Protein AF-A0AAD9NKX5-F1 (afdb_monomer_lite)

Sequence (540 aa):
MFSLADKNLFEILWKKKQVIDTLTARMMVTMGNTSSWDATMIRKAKHILGLMTAKHLKLLKKDAIRGALADLNNVEFKRLDVKAAMSSKVIEALGGRENATAWTSDDIINSDQFIRHSPWVIARLGESSFKSALKTLCQKTMKRKQTVLYAKRLKKSKEFRDPSKVDVAKLREIGCLLGSMGENYIKHISDDVLGQSIEVIKKSDLSRAEFKKRRGWGKVARQLGTLMRVLKPSELSALTFDDLALGCLQKTQLDMQVTDIQVRRHRDSAIHLSQHSQANILFDKVQRRLGVTLAHRPECFLRWNCFVRRAVSASSIDSLPAERDALIQAAGALADKDQNYMDTCVMEASVAKQLALKLYEKYENVHQRDILPVSVGGIENKVIDTVANYLAYLNPKTWETLLPTQASRIIPIVGLGVRGVSSRTYSKLKDFALKNVYDELSDKVVDRRKTPTLEADDLDDLGVLRCYLTPADLARLTAAAIESHLADMHTCPLSVRQGRALYKAYANHFPYVYRDLLVNLENSFFREMLFVCVKQYRCD

Radius of gyration: 30.84 Å; chains: 1; bounding box: 83×46×78 Å

pLDDT: mean 71.77, std 20.82, range [30.47, 98.31]

Structure (mmCIF, N/CA/C/O backbone):
data_AF-A0AAD9NKX5-F1
#
_entry.id   AF-A0AAD9NKX5-F1
#
loop_
_atom_site.group_PDB
_atom_site.id
_atom_site.type_symbol
_atom_site.label_atom_id
_atom_site.label_alt_id
_atom_site.label_comp_id
_atom_site.label_asym_id
_atom_site.label_entity_id
_atom_site.label_seq_id
_atom_site.pdbx_PDB_ins_code
_atom_site.Cartn_x
_atom_site.Cartn_y
_atom_site.Cartn_z
_atom_site.occupancy
_atom_site.B_iso_or_equiv
_atom_site.auth_seq_id
_atom_site.auth_comp_id
_atom_site.auth_asym_id
_atom_site.auth_atom_id
_atom_site.pdbx_PDB_model_num
ATOM 1 N N . MET A 1 1 ? 25.354 3.485 -24.492 1.00 41.62 1 MET A N 1
ATOM 2 C CA . MET A 1 1 ? 25.313 2.050 -24.103 1.00 41.62 1 MET A CA 1
ATOM 3 C C . MET A 1 1 ? 24.727 1.860 -22.706 1.00 41.62 1 MET A C 1
ATOM 5 O O . MET A 1 1 ? 25.381 2.182 -21.725 1.00 41.62 1 MET A O 1
ATOM 9 N N . PHE A 1 2 ? 23.506 1.328 -22.611 1.00 33.56 2 PHE A N 1
ATOM 10 C CA . PHE A 1 2 ? 22.964 0.784 -21.358 1.00 33.56 2 PHE A CA 1
ATOM 11 C C . PHE A 1 2 ? 23.915 -0.271 -20.776 1.00 33.56 2 PHE A C 1
ATOM 13 O O . PHE A 1 2 ? 24.453 -1.076 -21.547 1.00 33.56 2 PHE A O 1
ATOM 20 N N . SER A 1 3 ? 24.102 -0.275 -19.450 1.00 38.41 3 SER A N 1
ATOM 21 C CA . SER A 1 3 ? 24.885 -1.306 -18.763 1.00 38.41 3 SER A CA 1
ATOM 22 C C . SER A 1 3 ? 24.330 -2.694 -19.108 1.00 38.41 3 SER A C 1
ATOM 24 O O . SER A 1 3 ? 23.137 -2.841 -19.397 1.00 38.41 3 SER A O 1
ATOM 26 N N . LEU A 1 4 ? 25.171 -3.733 -19.086 1.00 39.06 4 LEU A N 1
ATOM 27 C CA . LEU A 1 4 ? 24.716 -5.109 -19.332 1.00 39.06 4 LEU A CA 1
ATOM 28 C C . LEU A 1 4 ? 23.549 -5.489 -18.394 1.00 39.06 4 LEU A C 1
ATOM 30 O O . LEU A 1 4 ? 22.651 -6.225 -18.789 1.00 39.06 4 LEU A O 1
ATOM 34 N N . ALA A 1 5 ? 23.519 -4.923 -17.181 1.00 41.38 5 ALA A N 1
ATOM 35 C CA . ALA A 1 5 ? 22.448 -5.103 -16.206 1.00 41.38 5 ALA A CA 1
ATOM 36 C C . ALA A 1 5 ? 21.128 -4.424 -16.621 1.00 41.38 5 ALA A C 1
ATOM 38 O O . ALA A 1 5 ? 20.066 -5.027 -16.466 1.00 41.38 5 ALA A O 1
ATOM 39 N N . ASP A 1 6 ? 21.174 -3.225 -17.208 1.00 40.06 6 ASP A N 1
ATOM 40 C CA . ASP A 1 6 ? 19.982 -2.513 -17.694 1.00 40.06 6 ASP A CA 1
ATOM 41 C C . ASP A 1 6 ? 19.442 -3.109 -18.995 1.00 40.06 6 ASP A C 1
ATOM 43 O O . ASP A 1 6 ? 18.225 -3.220 -19.164 1.00 40.06 6 ASP A O 1
ATOM 47 N N . LYS A 1 7 ? 20.331 -3.568 -19.889 1.00 45.06 7 LYS A N 1
ATOM 48 C CA . LYS A 1 7 ? 19.937 -4.364 -21.061 1.00 45.06 7 LYS A CA 1
ATOM 49 C C . LYS A 1 7 ? 19.269 -5.661 -20.621 1.00 45.06 7 LYS A C 1
ATOM 51 O O . LYS A 1 7 ? 18.175 -5.948 -21.092 1.00 45.06 7 LYS A O 1
ATOM 56 N N . ASN A 1 8 ? 19.845 -6.366 -19.647 1.00 50.78 8 ASN A N 1
ATOM 57 C CA . ASN A 1 8 ? 19.250 -7.580 -19.093 1.00 50.78 8 ASN A CA 1
ATOM 58 C C . ASN A 1 8 ? 17.903 -7.304 -18.413 1.00 50.78 8 ASN A C 1
ATOM 60 O O . ASN A 1 8 ? 16.961 -8.061 -18.620 1.00 50.78 8 ASN A O 1
ATOM 64 N N . LEU A 1 9 ? 17.748 -6.219 -17.647 1.00 47.12 9 LEU A N 1
ATOM 65 C CA . LEU A 1 9 ? 16.473 -5.890 -17.001 1.00 47.12 9 LEU A CA 1
ATOM 66 C C . LEU A 1 9 ? 15.393 -5.520 -18.027 1.00 47.12 9 LEU A C 1
ATOM 68 O O . LEU A 1 9 ? 14.262 -6.001 -17.928 1.00 47.12 9 LEU A O 1
ATOM 72 N N . PHE A 1 10 ? 15.734 -4.701 -19.025 1.00 47.44 10 PHE A N 1
ATOM 73 C CA . PHE A 1 10 ? 14.821 -4.330 -20.103 1.00 47.44 10 PHE A CA 1
ATOM 74 C C . PHE A 1 10 ? 14.440 -5.546 -20.950 1.00 47.44 10 PHE A C 1
ATOM 76 O O . PHE A 1 10 ? 13.263 -5.753 -21.231 1.00 47.44 10 PHE A O 1
ATOM 83 N N . GLU A 1 11 ? 15.402 -6.407 -21.278 1.00 50.91 11 GLU A N 1
ATOM 84 C CA . GLU A 1 11 ? 15.179 -7.649 -22.012 1.00 50.91 11 GLU A CA 1
ATOM 85 C C . GLU A 1 11 ? 14.343 -8.649 -21.195 1.00 50.91 11 GLU A C 1
ATOM 87 O O . GLU A 1 11 ? 13.428 -9.265 -21.734 1.00 50.91 11 GLU A O 1
ATOM 92 N N . ILE A 1 12 ? 14.551 -8.753 -19.878 1.00 59.78 12 ILE A N 1
ATOM 93 C CA . ILE A 1 12 ? 13.725 -9.568 -18.970 1.00 59.78 12 ILE A CA 1
ATOM 94 C C . ILE A 1 12 ? 12.293 -9.024 -18.887 1.00 59.78 12 ILE A C 1
ATOM 96 O O . ILE A 1 12 ? 11.337 -9.801 -18.921 1.00 59.78 12 ILE A O 1
ATOM 100 N N . LEU A 1 13 ? 12.106 -7.706 -18.767 1.00 56.34 13 LEU A N 1
ATOM 101 C CA . LEU A 1 13 ? 10.778 -7.081 -18.717 1.00 56.34 13 LEU A CA 1
ATOM 102 C C . LEU A 1 13 ? 10.047 -7.196 -20.061 1.00 56.34 13 LEU A C 1
ATOM 104 O O . LEU A 1 13 ? 8.849 -7.491 -20.086 1.00 56.34 13 LEU A O 1
ATOM 108 N N . TRP A 1 14 ? 10.772 -7.034 -21.167 1.00 62.94 14 TRP A N 1
ATOM 109 C CA . TRP A 1 14 ? 10.265 -7.218 -22.522 1.00 62.94 14 TRP A CA 1
ATOM 110 C C . TRP A 1 14 ? 9.851 -8.672 -22.772 1.00 62.94 14 TRP A C 1
ATOM 112 O O . TRP A 1 14 ? 8.708 -8.925 -23.160 1.00 62.94 14 TRP A O 1
ATOM 122 N N . LYS A 1 15 ? 10.716 -9.637 -22.428 1.00 75.00 15 LYS A N 1
ATOM 123 C CA . LYS A 1 15 ? 10.415 -11.076 -22.483 1.00 75.00 15 LYS A CA 1
ATOM 124 C C . LYS A 1 15 ? 9.212 -11.429 -21.606 1.00 75.00 15 LYS A C 1
ATOM 126 O O . LYS A 1 15 ? 8.332 -12.153 -22.056 1.00 75.00 15 LYS A O 1
ATOM 131 N N . LYS A 1 16 ? 9.091 -10.871 -20.393 1.00 74.94 16 LYS A N 1
ATOM 132 C CA . LYS A 1 16 ? 7.916 -11.087 -19.522 1.00 74.94 16 LYS A CA 1
ATOM 133 C C . LYS A 1 16 ? 6.616 -10.608 -20.164 1.00 74.94 16 LYS A C 1
ATOM 135 O O . LYS A 1 16 ? 5.620 -11.325 -20.097 1.00 74.94 16 LYS A O 1
ATOM 140 N N . LYS A 1 17 ? 6.609 -9.426 -20.788 1.00 76.44 17 LYS A N 1
ATOM 141 C CA . LYS A 1 17 ? 5.426 -8.916 -21.494 1.00 76.44 17 LYS A CA 1
ATOM 142 C C . LYS A 1 17 ? 5.061 -9.816 -22.677 1.00 76.44 17 LYS A C 1
ATOM 144 O O . LYS A 1 17 ? 3.913 -10.230 -22.768 1.00 76.44 17 LYS A O 1
ATOM 149 N N . GLN A 1 18 ? 6.034 -10.186 -23.513 1.00 77.69 18 GLN A N 1
ATOM 150 C CA . GLN A 1 18 ? 5.811 -11.094 -24.643 1.00 77.69 18 GLN A CA 1
ATOM 151 C C . GLN A 1 18 ? 5.296 -12.468 -24.198 1.00 77.69 18 GLN A C 1
ATOM 153 O O . GLN A 1 18 ? 4.392 -13.014 -24.827 1.00 77.69 18 GLN A O 1
ATOM 158 N N . VAL A 1 19 ? 5.817 -13.015 -23.095 1.00 75.69 19 VAL A N 1
ATOM 159 C CA . VAL A 1 19 ? 5.332 -14.274 -22.511 1.00 75.69 19 VAL A CA 1
ATOM 160 C C . VAL A 1 19 ? 3.887 -14.130 -22.036 1.00 75.69 19 VAL A C 1
ATOM 162 O O . VAL A 1 19 ? 3.068 -14.988 -22.350 1.00 75.69 19 VAL A O 1
ATOM 165 N N . ILE A 1 20 ? 3.536 -13.043 -21.340 1.00 77.06 20 ILE A N 1
ATOM 166 C CA . ILE A 1 20 ? 2.152 -12.790 -20.902 1.00 77.06 20 ILE A CA 1
ATOM 167 C C . ILE A 1 20 ? 1.216 -12.635 -22.105 1.00 77.06 20 ILE A C 1
ATOM 169 O O . ILE A 1 20 ? 0.139 -13.232 -22.111 1.00 77.06 20 ILE A O 1
ATOM 173 N N . ASP A 1 21 ? 1.621 -11.884 -23.129 1.00 78.75 21 ASP A N 1
ATOM 174 C CA . ASP A 1 21 ? 0.820 -11.663 -24.334 1.00 78.75 21 ASP A CA 1
ATOM 175 C C . ASP A 1 21 ? 0.633 -12.977 -25.116 1.00 78.75 21 ASP A C 1
ATOM 177 O O . ASP A 1 21 ? -0.487 -13.307 -25.505 1.00 78.75 21 ASP A O 1
ATOM 181 N N . THR A 1 22 ? 1.688 -13.789 -25.250 1.00 80.12 22 THR A N 1
ATOM 182 C CA . THR A 1 22 ? 1.641 -15.104 -25.915 1.00 80.12 22 THR A CA 1
ATOM 183 C C . THR A 1 22 ? 0.783 -16.103 -25.141 1.00 80.12 22 THR A C 1
ATOM 185 O O . THR A 1 22 ? -0.040 -16.799 -25.735 1.00 80.12 22 THR A O 1
ATOM 188 N N . LEU A 1 23 ? 0.932 -16.170 -23.813 1.00 77.81 23 LEU A N 1
ATOM 189 C CA . LEU A 1 23 ? 0.101 -17.022 -22.958 1.00 77.81 23 LEU A CA 1
ATOM 190 C C . LEU A 1 23 ? -1.365 -16.594 -23.020 1.00 77.81 23 LEU A C 1
ATOM 192 O O . LEU A 1 23 ? -2.241 -17.445 -23.140 1.00 77.81 23 LEU A O 1
ATOM 196 N N . THR A 1 24 ? -1.631 -15.286 -23.005 1.00 78.25 24 THR A N 1
ATOM 197 C CA . THR A 1 24 ? -2.988 -14.748 -23.142 1.00 78.25 24 THR A CA 1
ATOM 198 C C . THR A 1 24 ? -3.571 -15.097 -24.509 1.00 78.25 24 THR A C 1
ATOM 200 O O . THR A 1 24 ? -4.711 -15.542 -24.575 1.00 78.25 24 THR A O 1
ATOM 203 N N . ALA A 1 25 ? -2.807 -14.954 -25.595 1.00 81.25 25 ALA A N 1
ATOM 204 C CA . ALA A 1 25 ? -3.258 -15.310 -26.939 1.00 81.25 25 ALA A CA 1
ATOM 205 C C . ALA A 1 25 ? -3.574 -16.810 -27.056 1.00 81.25 25 ALA A C 1
ATOM 207 O O . ALA A 1 25 ? -4.667 -17.167 -27.488 1.00 81.25 25 ALA A O 1
ATOM 208 N N . ARG A 1 26 ? -2.674 -17.690 -26.595 1.00 82.00 26 ARG A N 1
ATOM 209 C CA . ARG A 1 26 ? -2.907 -19.147 -26.580 1.00 82.00 26 ARG A CA 1
ATOM 210 C C . ARG A 1 26 ? -4.125 -19.522 -25.740 1.00 82.00 26 ARG A C 1
ATOM 212 O O . ARG A 1 26 ? -4.943 -20.323 -26.170 1.00 82.00 26 ARG A O 1
ATOM 219 N N . MET A 1 27 ? -4.287 -18.893 -24.580 1.00 82.44 27 MET A N 1
ATOM 220 C CA . MET A 1 27 ? -5.459 -19.078 -23.728 1.00 82.44 27 MET A CA 1
ATOM 221 C C . MET A 1 27 ? -6.753 -18.676 -24.444 1.00 82.44 27 MET A C 1
ATOM 223 O O . MET A 1 27 ? -7.730 -19.407 -24.348 1.00 82.44 27 MET A O 1
ATOM 227 N N . MET A 1 28 ? -6.775 -17.558 -25.178 1.00 82.62 28 MET A N 1
ATOM 228 C CA . MET A 1 28 ? -7.960 -17.154 -25.951 1.00 82.62 28 MET A CA 1
ATOM 229 C C . MET A 1 28 ? -8.294 -18.138 -27.073 1.00 82.62 28 MET A C 1
ATOM 231 O O . MET A 1 28 ? -9.467 -18.327 -27.380 1.00 82.62 28 MET A O 1
ATOM 235 N N . VAL A 1 29 ? -7.287 -18.795 -27.656 1.00 85.25 29 VAL A N 1
ATOM 236 C CA . VAL A 1 29 ? -7.504 -19.880 -28.624 1.00 85.25 29 VAL A CA 1
ATOM 237 C C . VAL A 1 29 ? -8.141 -21.091 -27.937 1.00 85.25 29 VAL A C 1
ATOM 239 O O . VAL A 1 29 ? -9.109 -21.641 -28.449 1.00 85.25 29 VAL A O 1
ATOM 242 N N . THR A 1 30 ? -7.650 -21.489 -26.759 1.00 86.38 30 THR A N 1
ATOM 243 C CA . THR A 1 30 ? -8.151 -22.674 -26.039 1.00 86.38 30 THR A CA 1
ATOM 244 C C . THR A 1 30 ? -9.513 -22.455 -25.377 1.00 86.38 30 THR A C 1
ATOM 246 O O . THR A 1 30 ? -10.349 -23.352 -25.364 1.00 86.38 30 THR A O 1
ATOM 249 N N . MET A 1 31 ? -9.735 -21.284 -24.782 1.00 88.19 31 MET A N 1
ATOM 250 C CA . MET A 1 31 ? -10.911 -20.989 -23.954 1.00 88.19 31 MET A CA 1
ATOM 251 C C . MET A 1 31 ? -11.983 -20.189 -24.703 1.00 88.19 31 MET A C 1
ATOM 253 O O . MET A 1 31 ? -13.048 -19.918 -24.148 1.00 88.19 31 MET A O 1
ATOM 257 N N . GLY A 1 32 ? -11.713 -19.793 -25.946 1.00 90.88 32 GLY A N 1
ATOM 258 C CA . GLY A 1 32 ? -12.593 -18.949 -26.743 1.00 90.88 32 GLY A CA 1
ATOM 259 C C . GLY A 1 32 ? -12.618 -17.486 -26.289 1.00 90.88 32 GLY A C 1
ATOM 260 O O . GLY A 1 32 ? -11.887 -17.057 -25.394 1.00 90.88 32 GLY A O 1
ATOM 261 N N . ASN A 1 33 ? -13.487 -16.703 -26.929 1.00 91.94 33 ASN A N 1
ATOM 262 C CA . ASN A 1 33 ? -13.624 -15.269 -26.680 1.00 91.94 33 ASN A CA 1
ATOM 263 C C . ASN A 1 33 ? -14.191 -14.995 -25.276 1.00 91.94 33 ASN A C 1
ATOM 265 O O . ASN A 1 33 ? -15.174 -15.605 -24.864 1.00 91.94 33 ASN A O 1
ATOM 269 N N . THR A 1 34 ? -13.644 -14.019 -24.549 1.00 92.88 34 THR A N 1
ATOM 270 C CA . THR A 1 34 ? -14.150 -13.656 -23.214 1.00 92.88 34 THR A CA 1
ATOM 271 C C . THR A 1 34 ? -15.595 -13.184 -23.214 1.00 92.88 34 THR A C 1
ATOM 273 O O . THR A 1 34 ? -16.275 -13.305 -22.195 1.00 92.88 34 THR A O 1
ATOM 276 N N . SER A 1 35 ? -16.091 -12.681 -24.345 1.00 94.75 35 SER A N 1
ATOM 277 C CA . SER A 1 35 ? -17.502 -12.327 -24.496 1.00 94.75 35 SER A CA 1
ATOM 278 C C . SER A 1 35 ? -18.445 -13.529 -24.452 1.00 94.75 35 SER A C 1
ATOM 280 O O . SER A 1 35 ? -19.632 -13.327 -24.212 1.00 94.75 35 SER A O 1
ATOM 282 N N . SER A 1 36 ? -17.961 -14.761 -24.653 1.00 95.31 36 SER A N 1
ATOM 283 C CA . SER A 1 36 ? -18.766 -15.987 -24.577 1.00 95.31 36 SER A CA 1
ATOM 284 C C . SER A 1 36 ? -18.603 -16.746 -23.259 1.00 95.31 36 SER A C 1
ATOM 286 O O . SER A 1 36 ? -19.292 -17.741 -23.058 1.00 95.31 36 SER A O 1
ATOM 288 N N . TRP A 1 37 ? -17.730 -16.295 -22.354 1.00 96.56 37 TRP A N 1
ATOM 289 C CA . TRP A 1 37 ? -17.480 -16.983 -21.086 1.00 96.56 37 TRP A CA 1
ATOM 290 C C . TRP A 1 37 ? -18.683 -16.887 -20.141 1.00 96.56 37 TRP A C 1
ATOM 292 O O . TRP A 1 37 ? -19.228 -15.806 -19.904 1.00 96.56 37 TRP A O 1
ATOM 302 N N . ASP A 1 38 ? -19.064 -18.028 -19.570 1.00 97.56 38 ASP A N 1
ATOM 303 C CA . ASP A 1 38 ? -20.030 -18.145 -18.481 1.00 97.56 38 ASP A CA 1
ATOM 304 C C . ASP A 1 38 ? -19.322 -18.171 -17.109 1.00 97.56 38 ASP A C 1
ATOM 306 O O . ASP A 1 38 ? -18.096 -18.048 -17.006 1.00 97.56 38 ASP A O 1
ATOM 310 N N . ALA A 1 39 ? -20.088 -18.315 -16.024 1.00 97.75 39 ALA A N 1
ATOM 311 C CA . ALA A 1 39 ? -19.517 -18.369 -14.679 1.00 97.75 39 ALA A CA 1
ATOM 312 C C . ALA A 1 39 ? -18.543 -19.550 -14.511 1.00 97.75 39 ALA A C 1
ATOM 314 O O . ALA A 1 39 ? -17.489 -19.399 -13.895 1.00 97.75 39 ALA A O 1
ATOM 315 N N . THR A 1 40 ? -18.858 -20.716 -15.083 1.00 97.38 40 THR A N 1
ATOM 316 C CA . THR A 1 40 ? -18.018 -21.920 -15.007 1.00 97.38 40 THR A CA 1
ATOM 317 C C . THR A 1 40 ? -16.664 -21.696 -15.673 1.00 97.38 40 THR A C 1
ATOM 319 O O . THR A 1 40 ? -15.628 -22.046 -15.102 1.00 97.38 40 THR A O 1
ATOM 322 N N . MET A 1 41 ? -16.652 -21.057 -16.841 1.00 96.69 41 MET A N 1
ATOM 323 C CA . MET A 1 41 ? -15.431 -20.706 -17.553 1.00 96.69 41 MET A CA 1
ATOM 324 C C . MET A 1 41 ? -14.602 -19.684 -16.772 1.00 96.69 41 MET A C 1
ATOM 326 O O . MET A 1 41 ? -13.396 -19.870 -16.625 1.00 96.69 41 MET A O 1
ATOM 330 N N . ILE A 1 42 ? -15.231 -18.658 -16.182 1.00 96.62 42 ILE A N 1
ATOM 331 C CA . ILE A 1 42 ? -14.533 -17.682 -15.325 1.00 96.62 42 ILE A CA 1
ATOM 332 C C . ILE A 1 42 ? -13.879 -18.372 -14.119 1.00 96.62 42 ILE A C 1
ATOM 334 O O . ILE A 1 42 ? -12.731 -18.065 -13.793 1.00 96.62 42 ILE A O 1
ATOM 338 N N . ARG A 1 43 ? -14.559 -19.335 -13.479 1.00 96.31 43 ARG A N 1
ATOM 339 C CA . ARG A 1 43 ? -13.979 -20.112 -12.367 1.00 96.31 43 ARG A CA 1
ATOM 340 C C . ARG A 1 43 ? -12.762 -20.920 -12.809 1.00 96.31 43 ARG A C 1
ATOM 342 O O . ARG A 1 43 ? -11.742 -20.892 -12.121 1.00 96.31 43 ARG A O 1
ATOM 349 N N . LYS A 1 44 ? -12.839 -21.592 -13.964 1.00 93.88 44 LYS A N 1
ATOM 350 C CA . LYS A 1 44 ? -11.695 -22.310 -14.558 1.00 93.88 44 LYS A CA 1
ATOM 351 C C . LYS A 1 44 ? -10.544 -21.351 -14.891 1.00 93.88 44 LYS A C 1
ATOM 353 O O . LYS A 1 44 ? -9.387 -21.670 -14.641 1.00 93.88 44 LYS A O 1
ATOM 358 N N . ALA A 1 45 ? -10.862 -20.144 -15.360 1.00 91.75 45 ALA A N 1
ATOM 359 C CA . ALA A 1 45 ? -9.904 -19.097 -15.709 1.00 91.75 45 ALA A CA 1
ATOM 360 C C . ALA A 1 45 ? -9.396 -18.265 -14.512 1.00 91.75 45 ALA A C 1
ATOM 362 O O . ALA A 1 45 ? -8.632 -17.318 -14.705 1.00 91.75 45 ALA A O 1
ATOM 363 N N . LYS A 1 46 ? -9.792 -18.548 -13.263 1.00 93.00 46 LYS A N 1
ATOM 364 C CA . LYS A 1 46 ? -9.567 -17.611 -12.143 1.00 93.00 46 LYS A CA 1
ATOM 365 C C . LYS A 1 46 ? -8.098 -17.222 -11.927 1.00 93.00 46 LYS A C 1
ATOM 367 O O . LYS A 1 46 ? -7.811 -16.074 -11.607 1.00 93.00 46 LYS A O 1
ATOM 372 N N . HIS A 1 47 ? -7.159 -18.141 -12.158 1.00 88.50 47 HIS A N 1
ATOM 373 C CA . HIS A 1 47 ? -5.721 -17.914 -11.952 1.00 88.50 47 HIS A CA 1
ATOM 374 C C . HIS A 1 47 ? -5.070 -17.016 -13.012 1.00 88.50 47 HIS A C 1
ATOM 376 O O . HIS A 1 47 ? -4.000 -16.459 -12.779 1.00 88.50 47 HIS A O 1
ATOM 382 N N . ILE A 1 48 ? -5.719 -16.861 -14.163 1.00 89.19 48 ILE A N 1
ATOM 383 C CA . ILE A 1 48 ? -5.187 -16.140 -15.324 1.00 89.19 48 ILE A CA 1
ATOM 384 C C . ILE A 1 48 ? -5.896 -14.803 -15.547 1.00 89.19 48 ILE A C 1
ATOM 386 O O . ILE A 1 48 ? -5.312 -13.921 -16.170 1.00 89.19 48 ILE A O 1
ATOM 390 N N . LEU A 1 49 ? -7.074 -14.576 -14.947 1.00 92.38 49 LEU A N 1
ATOM 391 C CA . LEU A 1 49 ? -7.786 -13.286 -14.994 1.00 92.38 49 LEU A CA 1
ATOM 392 C C . LEU A 1 49 ? -6.902 -12.092 -14.596 1.00 92.38 49 LEU A C 1
ATOM 394 O O . LEU A 1 49 ? -7.004 -11.023 -15.195 1.00 92.38 49 LEU A O 1
ATOM 398 N N . GLY A 1 50 ? -6.005 -12.273 -13.620 1.00 90.50 50 GLY A N 1
ATOM 399 C CA . GLY A 1 50 ? -5.064 -11.237 -13.176 1.00 90.50 50 GLY A CA 1
ATOM 400 C C . GLY A 1 50 ? -3.958 -10.890 -14.183 1.00 90.50 50 GLY A C 1
ATOM 401 O O . GLY A 1 50 ? -3.319 -9.845 -14.044 1.00 90.50 50 GLY A O 1
ATOM 402 N N . LEU A 1 51 ? -3.737 -11.746 -15.187 1.00 88.00 51 LEU A N 1
ATOM 403 C CA . LEU A 1 51 ? -2.749 -11.573 -16.257 1.00 88.00 51 LEU A CA 1
ATOM 404 C C . LEU A 1 51 ? -3.359 -10.975 -17.531 1.00 88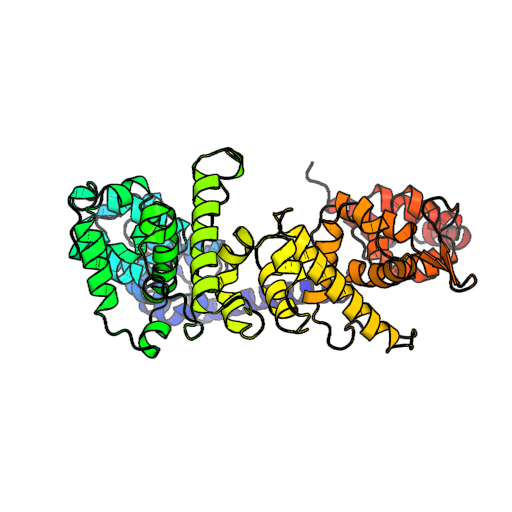.00 51 LEU A C 1
ATOM 406 O O . LEU A 1 51 ? -2.631 -10.466 -18.381 1.00 88.00 51 LEU A O 1
ATOM 410 N N . MET A 1 52 ? -4.686 -11.014 -17.657 1.00 89.81 52 MET A N 1
ATOM 411 C CA . MET A 1 52 ? -5.395 -10.527 -18.835 1.00 89.81 52 MET A CA 1
ATOM 412 C C . MET A 1 52 ? -5.284 -9.010 -18.985 1.00 89.81 52 MET A C 1
ATOM 414 O O . MET A 1 52 ? -5.059 -8.264 -18.033 1.00 89.81 52 MET A O 1
ATOM 418 N N . THR A 1 53 ? -5.493 -8.526 -20.206 1.00 90.56 53 THR A N 1
ATOM 419 C CA . THR A 1 53 ? -5.586 -7.087 -20.458 1.00 90.56 53 THR A CA 1
ATOM 420 C C . THR A 1 53 ? -6.921 -6.534 -19.955 1.00 90.56 53 THR A C 1
ATOM 422 O O . THR A 1 53 ? -7.946 -7.222 -19.951 1.00 90.56 53 THR A O 1
ATOM 425 N N . ALA A 1 54 ? -6.945 -5.244 -19.610 1.00 93.69 54 ALA A N 1
ATOM 426 C CA . ALA A 1 54 ? -8.185 -4.546 -19.269 1.00 93.69 54 ALA A CA 1
ATOM 427 C C . ALA A 1 54 ? -9.243 -4.634 -20.391 1.00 93.69 54 ALA A C 1
ATOM 429 O O . ALA A 1 54 ? -10.437 -4.689 -20.101 1.00 93.69 54 ALA A O 1
ATOM 430 N N . LYS A 1 55 ? -8.820 -4.688 -21.667 1.00 92.25 55 LYS A N 1
ATOM 431 C CA . LYS A 1 55 ? -9.716 -4.854 -22.825 1.00 92.25 55 LYS A CA 1
ATOM 432 C C . LYS A 1 55 ? -10.462 -6.188 -22.765 1.00 92.25 55 LYS A C 1
ATOM 434 O O . LYS A 1 55 ? -11.668 -6.202 -22.968 1.00 92.25 55 LYS A O 1
ATOM 439 N N . HIS A 1 56 ? -9.776 -7.280 -22.434 1.00 92.38 56 HIS A N 1
ATOM 440 C CA . HIS A 1 56 ? -10.398 -8.603 -22.355 1.00 92.38 56 HIS A CA 1
ATOM 441 C C . HIS A 1 56 ? -11.404 -8.711 -21.205 1.00 92.38 56 HIS A C 1
ATOM 443 O O . HIS A 1 56 ? -12.498 -9.238 -21.403 1.00 92.38 56 HIS A O 1
ATOM 449 N N . LEU A 1 57 ? -11.070 -8.164 -20.030 1.00 94.88 57 LEU A N 1
ATOM 450 C CA . LEU A 1 57 ? -11.968 -8.176 -18.868 1.00 94.88 57 LEU A CA 1
ATOM 451 C C . LEU A 1 57 ? -13.235 -7.344 -19.100 1.00 94.88 57 LEU A C 1
ATOM 453 O O . LEU A 1 57 ? -14.307 -7.702 -18.619 1.00 94.88 57 LEU A O 1
ATOM 457 N N . LYS A 1 58 ? -13.143 -6.262 -19.885 1.00 95.12 58 LYS A N 1
ATOM 458 C CA . LYS A 1 58 ? -14.303 -5.436 -20.258 1.00 95.12 58 LYS A CA 1
ATOM 459 C C . LYS A 1 58 ? -15.350 -6.178 -21.102 1.00 95.12 58 LYS A C 1
ATOM 461 O O . LYS A 1 58 ? -16.484 -5.708 -21.166 1.00 95.12 58 LYS A O 1
ATOM 466 N N . LEU A 1 59 ? -14.994 -7.301 -21.721 1.00 95.62 59 LEU A N 1
ATOM 467 C CA . LEU A 1 59 ? -15.907 -8.097 -22.547 1.00 95.62 59 LEU A CA 1
ATOM 468 C C . LEU A 1 59 ? -16.658 -9.178 -21.757 1.00 95.62 59 LEU A C 1
ATOM 470 O O . LEU A 1 59 ? -17.607 -9.746 -22.284 1.00 95.62 59 LEU A O 1
ATOM 474 N N . LEU A 1 60 ? -16.273 -9.453 -20.505 1.00 96.69 60 LEU A N 1
ATOM 475 C CA . LEU A 1 60 ? -16.940 -10.460 -19.677 1.00 96.69 60 LEU A CA 1
ATOM 476 C C . LEU A 1 60 ? -18.409 -10.085 -19.413 1.00 96.69 60 LEU A C 1
ATOM 478 O O . LEU A 1 60 ? -18.725 -8.934 -19.082 1.00 96.69 60 LEU A O 1
ATOM 482 N N . LYS A 1 61 ? -19.302 -11.076 -19.521 1.00 97.69 61 LYS A N 1
ATOM 483 C CA . LYS A 1 61 ? -20.739 -10.915 -19.257 1.00 97.69 61 LYS A CA 1
ATOM 484 C C . LYS A 1 61 ? -21.000 -10.666 -17.769 1.00 97.69 61 LYS A C 1
ATOM 486 O O . LYS A 1 61 ? -20.402 -11.309 -16.908 1.00 97.69 61 LYS A O 1
ATOM 491 N N . LYS A 1 62 ? -21.946 -9.775 -17.464 1.00 97.75 62 LYS A N 1
ATOM 492 C CA . LYS A 1 62 ? -22.324 -9.420 -16.085 1.00 97.75 62 LYS A CA 1
ATOM 493 C C . LYS A 1 62 ? -22.788 -10.640 -15.280 1.00 97.75 62 LYS A C 1
ATOM 495 O O . LYS A 1 62 ? -22.276 -10.865 -14.187 1.00 97.75 62 LYS A O 1
ATOM 500 N N . ASP A 1 63 ? -23.665 -11.462 -15.850 1.00 97.88 63 ASP A N 1
ATOM 501 C CA . ASP A 1 63 ? -24.217 -12.641 -15.164 1.00 97.88 63 ASP A CA 1
ATOM 502 C C . ASP A 1 63 ? -23.146 -13.700 -14.882 1.00 97.88 63 ASP A C 1
ATOM 504 O O . ASP A 1 63 ? -23.126 -14.303 -13.810 1.00 97.88 63 ASP A O 1
ATOM 508 N N . ALA A 1 64 ? -22.186 -13.860 -15.799 1.00 97.94 64 ALA A N 1
ATOM 509 C CA . ALA A 1 64 ? -21.040 -14.743 -15.610 1.00 97.94 64 ALA A CA 1
ATOM 510 C C . ALA A 1 64 ? -20.173 -14.294 -14.422 1.00 97.94 64 ALA A C 1
ATOM 512 O O . ALA A 1 64 ? -19.800 -15.105 -13.574 1.00 97.94 64 ALA A O 1
ATOM 513 N N . ILE A 1 65 ? -19.891 -12.990 -14.323 1.00 98.06 65 ILE A N 1
ATOM 514 C CA . ILE A 1 65 ? -19.123 -12.414 -13.209 1.00 98.06 65 ILE A CA 1
ATOM 515 C C . ILE A 1 65 ? -19.874 -12.576 -11.893 1.00 98.06 65 ILE A C 1
ATOM 517 O O . ILE A 1 65 ? -19.269 -12.974 -10.899 1.00 98.06 65 ILE A O 1
ATOM 521 N N . ARG A 1 66 ? -21.185 -12.301 -11.881 1.00 97.62 66 ARG A N 1
ATOM 522 C CA . ARG A 1 66 ? -22.018 -12.471 -10.688 1.00 97.62 66 ARG A CA 1
ATOM 523 C C . ARG A 1 66 ? -22.014 -13.924 -10.214 1.00 97.62 66 ARG A C 1
ATOM 525 O O . ARG A 1 66 ? -21.774 -14.171 -9.037 1.00 97.62 66 ARG A O 1
ATOM 532 N N . GLY A 1 67 ? -22.183 -14.882 -11.128 1.00 97.62 67 GLY A N 1
ATOM 533 C CA . GLY A 1 67 ? -22.144 -16.311 -10.809 1.00 97.62 67 GLY A CA 1
ATOM 534 C C . GLY A 1 67 ? -20.782 -16.805 -10.305 1.00 97.62 67 GLY A C 1
ATOM 535 O O . GLY A 1 67 ? -20.723 -17.779 -9.557 1.00 97.62 67 GLY A O 1
ATOM 536 N N . ALA A 1 68 ? -19.685 -16.139 -10.673 1.00 97.94 68 ALA A N 1
ATOM 537 C CA . ALA A 1 68 ? -18.325 -16.484 -10.249 1.00 97.94 68 ALA A CA 1
ATOM 538 C C . ALA A 1 68 ? -17.783 -15.604 -9.101 1.00 97.94 68 ALA A C 1
ATOM 540 O O . ALA A 1 68 ? -16.607 -15.706 -8.752 1.00 97.94 68 ALA A O 1
ATOM 541 N N . LEU A 1 69 ? -18.597 -14.723 -8.509 1.00 97.38 69 LEU A N 1
ATOM 542 C CA . LEU A 1 69 ? -18.108 -13.654 -7.629 1.00 97.38 69 LEU A CA 1
ATOM 543 C C . LEU A 1 69 ? -17.346 -14.163 -6.392 1.00 97.38 69 LEU A C 1
ATOM 545 O O . LEU A 1 69 ? -16.330 -13.578 -6.015 1.00 97.38 69 LEU A O 1
ATOM 549 N N . ALA A 1 70 ? -17.796 -15.264 -5.786 1.00 96.81 70 ALA A N 1
ATOM 550 C CA . ALA A 1 70 ? -17.127 -15.872 -4.634 1.00 96.81 70 ALA A CA 1
ATOM 551 C C . ALA A 1 70 ? -15.698 -16.342 -4.971 1.00 96.81 70 ALA A C 1
ATOM 553 O O . ALA A 1 70 ? -14.759 -16.067 -4.221 1.00 96.81 70 ALA A O 1
ATOM 554 N N . ASP A 1 71 ? -15.511 -16.975 -6.133 1.00 96.81 71 ASP A N 1
ATOM 555 C CA . ASP A 1 71 ? -14.199 -17.409 -6.624 1.00 96.81 71 ASP A CA 1
ATOM 556 C C . ASP A 1 71 ? -13.289 -16.220 -6.945 1.00 96.81 71 ASP A C 1
ATOM 558 O O . ASP A 1 71 ? -12.092 -16.229 -6.639 1.00 96.81 71 ASP A O 1
ATOM 562 N N . LEU A 1 72 ? -13.871 -15.166 -7.523 1.00 95.94 72 LEU A N 1
ATOM 563 C CA . LEU A 1 72 ? -13.158 -13.954 -7.909 1.00 95.94 72 LEU A CA 1
ATOM 564 C C . LEU A 1 72 ? -12.561 -13.209 -6.716 1.00 95.94 72 LEU A C 1
ATOM 566 O O . LEU A 1 72 ? -11.535 -12.555 -6.878 1.00 95.94 72 LEU A O 1
ATOM 570 N N . ASN A 1 73 ? -13.136 -13.316 -5.515 1.00 93.62 73 ASN A N 1
ATOM 571 C CA . ASN A 1 73 ? -12.641 -12.638 -4.310 1.00 93.62 73 ASN A CA 1
ATOM 572 C C . ASN A 1 73 ? -11.215 -13.058 -3.901 1.00 93.62 73 ASN A C 1
ATOM 574 O O . ASN A 1 73 ? -10.539 -12.322 -3.184 1.00 93.62 73 ASN A O 1
ATOM 578 N N . ASN A 1 74 ? -10.755 -14.220 -4.374 1.00 90.94 74 ASN A N 1
ATOM 579 C CA . ASN A 1 74 ? -9.440 -14.781 -4.058 1.00 90.94 74 ASN A CA 1
ATOM 580 C C . ASN A 1 74 ? -8.424 -14.642 -5.204 1.00 90.94 74 ASN A C 1
ATOM 582 O O . ASN A 1 74 ? -7.290 -15.101 -5.080 1.00 90.94 74 ASN A O 1
ATOM 586 N N . VAL A 1 75 ? -8.808 -14.018 -6.321 1.00 94.81 75 VAL A N 1
ATOM 587 C CA . VAL A 1 75 ? -7.916 -13.812 -7.467 1.00 94.81 75 VAL A CA 1
ATOM 588 C C . VAL A 1 75 ? -6.963 -12.649 -7.199 1.00 94.81 75 VAL A C 1
ATOM 590 O O . VAL A 1 75 ? -7.392 -11.558 -6.815 1.00 94.81 75 VAL A O 1
ATOM 593 N N . GLU A 1 76 ? -5.667 -12.866 -7.432 1.00 93.62 76 GLU A N 1
ATOM 594 C CA . GLU A 1 76 ? -4.639 -11.834 -7.307 1.00 93.62 76 GLU A CA 1
ATOM 595 C C . GLU A 1 76 ? -4.532 -11.002 -8.595 1.00 93.62 76 GLU A C 1
ATOM 597 O O . GLU A 1 76 ? -4.210 -11.511 -9.668 1.00 93.62 76 GLU A O 1
ATOM 602 N N . PHE A 1 77 ? -4.735 -9.688 -8.477 1.00 93.19 77 PHE A N 1
ATOM 603 C CA . PHE A 1 77 ? -4.538 -8.733 -9.568 1.00 93.19 77 PHE A CA 1
ATOM 604 C C . PHE A 1 77 ? -3.313 -7.860 -9.286 1.00 93.19 77 PHE A C 1
ATOM 606 O O . PHE A 1 77 ? -3.410 -6.842 -8.596 1.00 93.19 77 PHE A O 1
ATOM 613 N N . LYS A 1 78 ? -2.153 -8.257 -9.823 1.00 89.19 78 LYS A N 1
ATOM 614 C CA . LYS A 1 78 ? -0.880 -7.527 -9.648 1.00 89.19 78 LYS A CA 1
ATOM 615 C C . LYS A 1 78 ? -0.892 -6.162 -10.338 1.00 89.19 78 LYS A C 1
ATOM 617 O O . LYS A 1 78 ? -0.311 -5.199 -9.846 1.00 89.19 78 LYS A O 1
ATOM 622 N N . ARG A 1 79 ? -1.575 -6.082 -11.480 1.00 90.31 79 ARG A N 1
ATOM 623 C CA . ARG A 1 79 ? -1.712 -4.876 -12.294 1.00 90.31 79 ARG A CA 1
ATOM 624 C C . ARG A 1 79 ? -2.913 -4.041 -11.855 1.00 90.31 79 ARG A C 1
ATOM 626 O O . ARG A 1 79 ? -4.043 -4.532 -11.836 1.00 90.31 79 ARG A O 1
ATOM 633 N N . LEU A 1 80 ? -2.674 -2.770 -11.528 1.00 90.62 80 LEU A N 1
ATOM 634 C CA . LEU A 1 80 ? -3.714 -1.856 -11.038 1.00 90.62 80 LEU A CA 1
ATOM 635 C C . LEU A 1 80 ? -4.789 -1.558 -12.090 1.00 90.62 80 LEU A C 1
ATOM 637 O O . LEU A 1 80 ? -5.964 -1.487 -11.741 1.00 90.62 80 LEU A O 1
ATOM 641 N N . ASP A 1 81 ? -4.411 -1.427 -13.362 1.00 92.25 81 ASP A N 1
ATOM 642 C CA . ASP A 1 81 ? -5.333 -1.181 -14.476 1.00 92.25 81 ASP A CA 1
ATOM 643 C C . ASP A 1 81 ? -6.262 -2.379 -14.729 1.00 92.25 81 ASP A C 1
ATOM 645 O O . ASP A 1 81 ? -7.469 -2.214 -14.914 1.00 92.25 81 ASP A O 1
ATOM 649 N N . VAL A 1 82 ? -5.719 -3.596 -14.648 1.00 94.00 82 VAL A N 1
ATOM 650 C CA . VAL A 1 82 ? -6.477 -4.851 -14.763 1.00 94.00 82 VAL A CA 1
ATOM 651 C C . VAL A 1 82 ? -7.432 -5.002 -13.580 1.00 94.00 82 VAL A C 1
ATOM 653 O O . VAL A 1 82 ? -8.621 -5.266 -13.771 1.00 94.00 82 VAL A O 1
ATOM 656 N N . LYS A 1 83 ? -6.945 -4.746 -12.357 1.00 95.69 83 LYS A N 1
ATOM 657 C CA . LYS A 1 83 ? -7.784 -4.744 -11.155 1.00 95.69 83 LYS A CA 1
ATOM 658 C C . LYS A 1 83 ? -8.923 -3.732 -11.263 1.00 95.69 83 LYS A C 1
ATOM 660 O O . LYS A 1 83 ? -10.053 -4.064 -10.927 1.00 95.69 83 LYS A O 1
ATOM 665 N N . ALA A 1 84 ? -8.644 -2.518 -11.735 1.00 94.94 84 ALA A N 1
ATOM 666 C CA . ALA A 1 84 ? -9.649 -1.472 -11.898 1.00 94.94 84 ALA A CA 1
ATOM 667 C C . ALA A 1 84 ? -10.720 -1.858 -12.932 1.00 94.94 84 ALA A C 1
ATOM 669 O O . ALA A 1 84 ? -11.910 -1.660 -12.679 1.00 94.94 84 ALA A O 1
ATOM 670 N N . ALA A 1 85 ? -10.320 -2.464 -14.056 1.00 96.19 85 ALA A N 1
ATOM 671 C CA . ALA A 1 85 ? -11.255 -2.984 -15.051 1.00 96.19 85 ALA A CA 1
ATOM 672 C C . ALA A 1 85 ? -12.159 -4.079 -14.462 1.00 96.19 85 ALA A C 1
ATOM 674 O O . ALA A 1 85 ? -13.378 -4.022 -14.636 1.00 96.19 85 ALA A O 1
ATOM 675 N N . MET A 1 86 ? -11.585 -5.021 -13.701 1.00 97.25 86 MET A N 1
ATOM 676 C CA . MET A 1 86 ? -12.366 -6.050 -13.013 1.00 97.25 86 MET A CA 1
ATOM 677 C C . MET A 1 86 ? -13.297 -5.454 -11.952 1.00 97.25 86 MET A C 1
ATOM 679 O O . MET A 1 86 ? -14.461 -5.835 -11.877 1.00 97.25 86 MET A O 1
ATOM 683 N N . SER A 1 87 ? -12.825 -4.478 -11.170 1.00 97.25 87 SER A N 1
ATOM 684 C CA . SER A 1 87 ? -13.644 -3.774 -10.180 1.00 97.25 87 SER A CA 1
ATOM 685 C C . SER A 1 87 ? -14.865 -3.108 -10.811 1.00 97.25 87 SER A C 1
ATOM 687 O O . SER A 1 87 ? -15.967 -3.267 -10.291 1.00 97.25 87 SER A O 1
ATOM 689 N N . SER A 1 88 ? -14.692 -2.406 -11.938 1.00 97.00 88 SER A N 1
ATOM 690 C CA . SER A 1 88 ? -15.810 -1.811 -12.688 1.00 97.00 88 SER A CA 1
ATOM 691 C C . SER A 1 88 ? -16.834 -2.873 -13.068 1.00 97.00 88 SER A C 1
ATOM 693 O O . SER A 1 88 ? -18.030 -2.696 -12.854 1.00 97.00 88 SER A O 1
ATOM 695 N N . LYS A 1 89 ? -16.357 -4.018 -13.561 1.00 97.00 89 LYS A N 1
ATOM 696 C CA . LYS A 1 89 ? -17.216 -5.108 -14.009 1.00 97.00 89 LYS A CA 1
ATOM 697 C C . LYS A 1 89 ? -17.950 -5.832 -12.891 1.00 97.00 89 LYS A C 1
ATOM 699 O O . LYS A 1 89 ? -19.123 -6.145 -13.059 1.00 97.00 89 LYS A O 1
ATOM 704 N N . VAL A 1 90 ? -17.306 -6.047 -11.748 1.00 98.06 90 VAL A N 1
ATOM 705 C CA . VAL A 1 90 ? -17.964 -6.584 -10.548 1.00 98.06 90 VAL A CA 1
ATOM 706 C C . VAL A 1 90 ? -19.056 -5.630 -10.069 1.00 98.06 90 VAL A C 1
ATOM 708 O O . VAL A 1 90 ? -20.171 -6.064 -9.801 1.00 98.06 90 VAL A O 1
ATOM 711 N N . ILE A 1 91 ? -18.776 -4.324 -10.026 1.00 97.81 91 ILE A N 1
ATOM 712 C CA . ILE A 1 91 ? -19.772 -3.317 -9.636 1.00 97.81 91 ILE A CA 1
ATOM 713 C C . ILE A 1 91 ? -20.943 -3.296 -10.630 1.00 97.81 91 ILE A C 1
ATOM 715 O O . ILE A 1 91 ? -22.094 -3.271 -10.207 1.00 97.81 91 ILE A O 1
ATOM 719 N N . GLU A 1 92 ? -20.678 -3.343 -11.939 1.00 97.50 92 GLU A N 1
ATOM 720 C CA . GLU A 1 92 ? -21.710 -3.449 -12.981 1.00 97.50 92 GLU A CA 1
ATOM 721 C C . GLU A 1 92 ? -22.552 -4.728 -12.854 1.00 97.50 92 GLU A C 1
ATOM 723 O O . GLU A 1 92 ? -23.771 -4.666 -13.010 1.00 97.50 92 GLU A O 1
ATOM 728 N N . ALA A 1 93 ? -21.919 -5.873 -12.579 1.00 98.00 93 ALA A N 1
ATOM 729 C CA . ALA A 1 93 ? -22.578 -7.170 -12.410 1.00 98.00 93 ALA A CA 1
ATOM 730 C C . ALA A 1 93 ? -23.497 -7.216 -11.181 1.00 98.00 93 ALA A C 1
ATOM 732 O O . ALA A 1 93 ? -24.512 -7.908 -11.184 1.00 98.00 93 ALA A O 1
ATOM 733 N N . LEU A 1 94 ? -23.180 -6.420 -10.160 1.00 98.12 94 LEU A N 1
ATOM 734 C CA . LEU A 1 94 ? -24.015 -6.211 -8.979 1.00 98.12 94 LEU A CA 1
ATOM 735 C C . LEU A 1 94 ? -25.072 -5.103 -9.174 1.00 98.12 94 LEU A C 1
ATOM 737 O O . LEU A 1 94 ? -25.626 -4.585 -8.209 1.00 98.12 94 LEU A O 1
ATOM 741 N N . GLY A 1 95 ? -25.366 -4.709 -10.416 1.00 97.38 95 GLY A N 1
ATOM 742 C CA . GLY A 1 95 ? -26.395 -3.710 -10.725 1.00 97.38 95 GLY A CA 1
ATOM 743 C C . GLY A 1 95 ? -25.914 -2.259 -10.654 1.00 97.38 95 GLY A C 1
ATOM 744 O O . GLY A 1 95 ? -26.729 -1.344 -10.728 1.00 97.38 95 GLY A O 1
ATOM 745 N N . GLY A 1 96 ? -24.606 -2.024 -10.541 1.00 97.44 96 GLY A N 1
ATOM 746 C CA . GLY A 1 96 ? -24.007 -0.693 -10.513 1.00 97.44 96 GLY A CA 1
ATOM 747 C C . GLY A 1 96 ? -23.942 -0.067 -9.117 1.00 97.44 96 GLY A C 1
ATOM 748 O O . GLY A 1 96 ? -24.555 -0.521 -8.154 1.00 97.44 96 GLY A O 1
ATOM 749 N N . ARG A 1 97 ? -23.184 1.032 -9.007 1.00 96.56 97 ARG A N 1
ATOM 750 C CA . ARG A 1 97 ? -22.953 1.747 -7.735 1.00 96.56 97 ARG A CA 1
ATOM 751 C C . ARG A 1 97 ? -24.218 2.351 -7.114 1.00 96.56 97 ARG A C 1
ATOM 753 O O . ARG A 1 97 ? -24.244 2.598 -5.911 1.00 96.56 97 ARG A O 1
ATOM 760 N N . GLU A 1 98 ? -25.221 2.664 -7.935 1.00 96.62 98 GLU A N 1
ATOM 761 C CA . GLU A 1 98 ? -26.500 3.229 -7.485 1.00 96.62 98 GLU A CA 1
ATOM 762 C C . GLU A 1 98 ? -27.317 2.186 -6.706 1.00 96.62 98 GLU A C 1
ATOM 764 O O . GLU A 1 98 ? -27.971 2.535 -5.732 1.00 96.62 98 GLU A O 1
ATOM 769 N N . ASN A 1 99 ? -27.161 0.899 -7.036 1.00 97.56 99 ASN A N 1
ATOM 770 C CA . ASN A 1 99 ? -27.869 -0.215 -6.400 1.00 97.56 99 ASN A CA 1
ATOM 771 C C . ASN A 1 99 ? -27.123 -0.832 -5.204 1.00 97.56 99 ASN A C 1
ATOM 773 O O . ASN A 1 99 ? -27.545 -1.859 -4.677 1.00 97.56 99 ASN A O 1
ATOM 777 N N . ALA A 1 100 ? -26.034 -0.211 -4.737 1.00 97.81 100 ALA A N 1
ATOM 778 C CA . ALA A 1 100 ? -25.225 -0.722 -3.625 1.00 97.81 100 ALA A CA 1
ATOM 779 C C . ALA A 1 100 ? -26.002 -0.865 -2.298 1.00 97.81 100 ALA A C 1
ATOM 781 O O . ALA A 1 100 ? -25.617 -1.657 -1.437 1.00 97.81 100 ALA A O 1
ATOM 782 N N . THR A 1 101 ? -27.104 -0.131 -2.129 1.00 97.44 101 THR A N 1
ATOM 783 C CA . THR A 1 101 ? -28.019 -0.258 -0.983 1.00 97.44 101 THR A CA 1
ATOM 784 C C . THR A 1 101 ? -28.742 -1.604 -0.946 1.00 97.44 101 THR A C 1
ATOM 786 O O . THR A 1 101 ? -29.048 -2.081 0.144 1.00 97.44 101 THR A O 1
ATOM 789 N N . ALA A 1 102 ? -28.985 -2.215 -2.109 1.00 98.00 102 ALA A N 1
ATOM 790 C CA . ALA A 1 102 ? -29.710 -3.477 -2.270 1.00 98.00 102 ALA A CA 1
ATOM 791 C C . ALA A 1 102 ? -28.794 -4.713 -2.273 1.00 98.00 102 ALA A C 1
ATOM 793 O O . ALA A 1 102 ? -29.271 -5.839 -2.392 1.00 98.00 102 ALA A O 1
ATOM 794 N N . TRP A 1 103 ? -27.477 -4.524 -2.167 1.00 98.12 103 TRP A N 1
ATOM 795 C CA . TRP A 1 103 ? -26.530 -5.636 -2.133 1.00 98.12 103 TRP A CA 1
ATOM 796 C C . TRP A 1 103 ? -26.703 -6.465 -0.861 1.00 98.12 103 TRP A C 1
ATOM 798 O O . TRP A 1 103 ? -26.862 -5.924 0.239 1.00 98.12 103 TRP A O 1
ATOM 808 N N . THR A 1 104 ? -26.638 -7.785 -1.007 1.00 98.25 104 THR A N 1
ATOM 809 C CA . THR A 1 104 ? -26.675 -8.722 0.121 1.00 98.25 104 THR A CA 1
ATOM 810 C C . THR A 1 104 ? -25.349 -8.713 0.888 1.00 98.25 104 THR A C 1
ATOM 812 O O . THR A 1 104 ? -24.340 -8.170 0.426 1.00 98.25 104 THR A O 1
ATOM 815 N N . SER A 1 105 ? -25.310 -9.324 2.076 1.00 98.00 105 SER A N 1
ATOM 816 C CA . SER A 1 105 ? -24.045 -9.507 2.801 1.00 98.00 105 SER A CA 1
ATOM 817 C C . SER A 1 105 ? -23.028 -10.305 1.986 1.00 98.00 105 SER A C 1
ATOM 819 O O . SER A 1 105 ? -21.844 -9.972 2.001 1.00 98.00 105 SER A O 1
ATOM 821 N N . ASP A 1 106 ? -23.485 -11.305 1.233 1.00 98.12 106 ASP A N 1
ATOM 822 C CA . ASP A 1 106 ? -22.626 -12.164 0.419 1.00 98.12 106 ASP A CA 1
ATOM 823 C C . ASP A 1 106 ? -22.066 -11.410 -0.783 1.00 98.12 106 ASP A C 1
ATOM 825 O O . ASP A 1 106 ? -20.873 -11.524 -1.072 1.00 98.12 106 ASP A O 1
ATOM 829 N N . ASP A 1 107 ? -22.871 -10.557 -1.423 1.00 98.31 107 ASP A N 1
ATOM 830 C CA . ASP A 1 107 ? -22.388 -9.656 -2.473 1.00 98.31 107 ASP A CA 1
ATOM 831 C C . ASP A 1 107 ? -21.256 -8.767 -1.937 1.00 98.31 107 ASP A C 1
ATOM 833 O O . ASP A 1 107 ? -20.214 -8.622 -2.579 1.00 98.31 107 ASP A O 1
ATOM 837 N N . ILE A 1 108 ? -21.411 -8.210 -0.730 1.00 98.12 108 ILE A N 1
ATOM 838 C CA . ILE A 1 108 ? -20.400 -7.355 -0.088 1.00 98.12 108 ILE A CA 1
ATOM 839 C C . ILE A 1 108 ? -19.136 -8.152 0.258 1.00 98.12 108 ILE A C 1
ATOM 841 O O . ILE A 1 108 ? -18.026 -7.698 -0.029 1.00 98.12 108 ILE A O 1
ATOM 845 N N . ILE A 1 109 ? -19.278 -9.336 0.861 1.00 97.19 109 ILE A N 1
ATOM 846 C CA . ILE A 1 109 ? -18.148 -10.195 1.245 1.00 97.19 109 ILE A CA 1
ATOM 847 C C . ILE A 1 109 ? -17.359 -10.626 0.008 1.00 97.19 109 ILE A C 1
ATOM 849 O O . ILE A 1 109 ? -16.123 -10.557 0.014 1.00 97.19 109 ILE A O 1
ATOM 853 N N . ASN A 1 110 ? -18.054 -11.054 -1.046 1.00 97.62 110 ASN A N 1
ATOM 854 C CA . ASN A 1 110 ? -17.452 -11.611 -2.254 1.00 97.62 110 ASN A CA 1
ATOM 855 C C . ASN A 1 110 ? -16.910 -10.527 -3.202 1.00 97.62 110 ASN A C 1
ATOM 857 O O . ASN A 1 110 ? -15.958 -10.779 -3.936 1.00 97.62 110 ASN A O 1
ATOM 861 N N . SER A 1 111 ? -17.424 -9.294 -3.135 1.00 97.25 111 SER A N 1
ATOM 862 C CA . SER A 1 111 ? -16.900 -8.154 -3.907 1.00 97.25 111 SER A CA 1
ATOM 863 C C . SER A 1 111 ? -15.874 -7.288 -3.163 1.00 97.25 111 SER A C 1
ATOM 865 O O . SER A 1 111 ? -15.280 -6.387 -3.759 1.00 97.25 111 SER A O 1
ATOM 867 N N . ASP A 1 112 ? -15.623 -7.553 -1.880 1.00 96.44 112 ASP A N 1
ATOM 868 C CA . ASP A 1 112 ? -14.778 -6.755 -0.984 1.00 96.44 112 ASP A CA 1
ATOM 869 C C . ASP A 1 112 ? -13.449 -6.302 -1.610 1.00 96.44 112 ASP A C 1
ATOM 871 O O . ASP A 1 112 ? -13.126 -5.110 -1.589 1.00 96.44 112 ASP A O 1
ATOM 875 N N . GLN A 1 113 ? -12.685 -7.211 -2.229 1.00 94.81 113 GLN A N 1
ATOM 876 C CA . GLN A 1 113 ? -11.383 -6.845 -2.795 1.00 94.81 113 GLN A CA 1
ATOM 877 C C . GLN A 1 113 ? -11.453 -5.815 -3.938 1.00 94.81 113 GLN A C 1
ATOM 879 O O . GLN A 1 113 ? -10.457 -5.122 -4.200 1.00 94.81 113 GLN A O 1
ATOM 884 N N . PHE A 1 114 ? -12.623 -5.705 -4.574 1.00 95.94 114 PHE A N 1
ATOM 885 C CA . PHE A 1 114 ? -12.922 -4.828 -5.697 1.00 95.94 114 PHE A CA 1
ATOM 886 C C . PHE A 1 114 ? -13.510 -3.486 -5.258 1.00 95.94 114 PHE A C 1
ATOM 888 O O . PHE A 1 114 ? -13.224 -2.477 -5.902 1.00 95.94 114 PHE A O 1
ATOM 895 N N . ILE A 1 115 ? -14.276 -3.460 -4.160 1.00 95.44 115 ILE A N 1
ATOM 896 C CA . ILE A 1 115 ? -14.999 -2.264 -3.689 1.00 95.44 115 ILE A CA 1
ATOM 897 C C . ILE A 1 115 ? -14.311 -1.535 -2.532 1.00 95.44 115 ILE A C 1
ATOM 899 O O . ILE A 1 115 ? -14.608 -0.370 -2.278 1.00 95.44 115 ILE A O 1
ATOM 903 N N . ARG A 1 116 ? -13.350 -2.168 -1.844 1.00 91.25 116 ARG A N 1
ATOM 904 C CA . ARG A 1 116 ? -12.611 -1.584 -0.700 1.00 91.25 116 ARG A CA 1
ATOM 905 C C . ARG A 1 116 ? -11.872 -0.274 -1.004 1.00 91.25 116 ARG A C 1
ATOM 907 O O . ARG A 1 116 ? -11.450 0.424 -0.084 1.00 91.25 116 ARG A O 1
ATOM 914 N N . HIS A 1 117 ? -11.689 0.059 -2.281 1.00 88.94 117 HIS A N 1
ATOM 915 C CA . HIS A 1 117 ? -11.086 1.311 -2.753 1.00 88.94 117 HIS A CA 1
ATOM 916 C C . HIS A 1 117 ? -12.096 2.271 -3.395 1.00 88.94 117 HIS A C 1
ATOM 918 O O . HIS A 1 117 ? -11.687 3.259 -3.999 1.00 88.94 117 HIS A O 1
ATOM 924 N N . SER A 1 118 ? -13.394 2.012 -3.238 1.00 94.12 118 SER A N 1
ATOM 925 C CA . SER A 1 118 ? -14.481 2.774 -3.851 1.00 94.12 118 SER A CA 1
ATOM 926 C C . SER A 1 118 ? -15.321 3.449 -2.761 1.00 94.12 118 SER A C 1
ATOM 928 O O . SER A 1 118 ? -16.340 2.892 -2.344 1.00 94.12 118 SER A O 1
ATOM 930 N N . PRO A 1 119 ? -14.935 4.659 -2.293 1.00 94.12 119 PRO A N 1
ATOM 931 C CA . PRO A 1 119 ? -15.644 5.372 -1.227 1.00 94.12 119 PRO A CA 1
ATOM 932 C C . PRO A 1 119 ? -17.143 5.516 -1.493 1.00 94.12 119 PRO A C 1
ATOM 934 O O . PRO A 1 119 ? -17.948 5.362 -0.581 1.00 94.12 119 PRO A O 1
ATOM 937 N N . TRP A 1 120 ? -17.507 5.758 -2.753 1.00 95.19 120 TRP A N 1
ATOM 938 C CA . TRP A 1 120 ? -18.881 5.954 -3.213 1.00 95.19 120 TRP A CA 1
ATOM 939 C C . TRP A 1 120 ? -19.755 4.706 -3.049 1.00 95.19 120 TRP A C 1
ATOM 941 O O . TRP A 1 120 ? -20.905 4.820 -2.640 1.00 95.19 120 TRP A O 1
ATOM 951 N N . VAL A 1 121 ? -19.199 3.518 -3.318 1.00 97.38 121 VAL A N 1
ATOM 952 C CA . VAL A 1 121 ? -19.904 2.239 -3.131 1.00 97.38 121 VAL A CA 1
ATOM 953 C C . VAL A 1 121 ? -20.044 1.944 -1.642 1.00 97.38 121 VAL A C 1
ATOM 955 O O . VAL A 1 121 ? -21.153 1.727 -1.166 1.00 97.38 121 VAL A O 1
ATOM 958 N N . ILE A 1 122 ? -18.942 2.029 -0.884 1.00 96.81 122 ILE A N 1
ATOM 959 C CA . ILE A 1 122 ? -18.941 1.766 0.566 1.00 96.81 122 ILE A CA 1
ATOM 960 C C . ILE A 1 122 ? -19.933 2.682 1.291 1.00 96.81 122 ILE A C 1
ATOM 962 O O . ILE A 1 122 ? -20.660 2.231 2.171 1.00 96.81 122 ILE A O 1
ATOM 966 N N . ALA A 1 123 ? -20.002 3.961 0.910 1.00 95.81 123 ALA A N 1
ATOM 967 C CA . ALA A 1 123 ? -20.915 4.931 1.507 1.00 95.81 123 ALA A CA 1
ATOM 968 C C . ALA A 1 123 ? -22.402 4.602 1.288 1.00 95.81 123 ALA A C 1
ATOM 970 O O . ALA A 1 123 ? -23.229 5.117 2.041 1.00 95.81 123 ALA A O 1
ATOM 971 N N . ARG A 1 124 ? -22.726 3.769 0.293 1.00 97.00 124 ARG A N 1
ATOM 972 C CA . ARG A 1 124 ? -24.090 3.405 -0.102 1.00 97.00 124 ARG A CA 1
ATOM 973 C C . ARG A 1 124 ? -24.501 1.987 0.269 1.00 97.00 124 ARG A C 1
ATOM 975 O O . ARG A 1 124 ? -25.666 1.665 0.100 1.00 97.00 124 ARG A O 1
ATOM 982 N N . LEU A 1 125 ? -23.599 1.153 0.786 1.00 97.75 125 LEU A N 1
ATOM 983 C CA . LEU A 1 125 ? -23.952 -0.208 1.203 1.00 97.75 125 LEU A CA 1
ATOM 984 C C . LEU A 1 125 ? -25.149 -0.200 2.163 1.00 97.75 125 LEU A C 1
ATOM 986 O O . LEU A 1 125 ? -25.179 0.632 3.074 1.00 97.75 125 LEU A O 1
ATOM 990 N N . GLY A 1 126 ? -26.109 -1.109 1.984 1.00 97.25 126 GLY A N 1
ATOM 991 C CA . GLY A 1 126 ? -27.261 -1.257 2.882 1.00 97.25 126 GLY A CA 1
ATOM 992 C C . GLY A 1 126 ? -26.822 -1.533 4.324 1.00 97.25 126 GLY A C 1
ATOM 993 O O . GLY A 1 126 ? -25.842 -2.238 4.543 1.00 97.25 126 GLY A O 1
ATOM 994 N N . GLU A 1 127 ? -27.493 -0.939 5.316 1.00 95.69 127 GLU A N 1
ATOM 995 C CA . GLU A 1 127 ? -27.058 -0.993 6.725 1.00 95.69 127 GLU A CA 1
ATOM 996 C C . GLU A 1 127 ? -27.025 -2.421 7.281 1.00 95.69 127 GLU A C 1
ATOM 998 O O . GLU A 1 127 ? -25.993 -2.843 7.803 1.00 95.6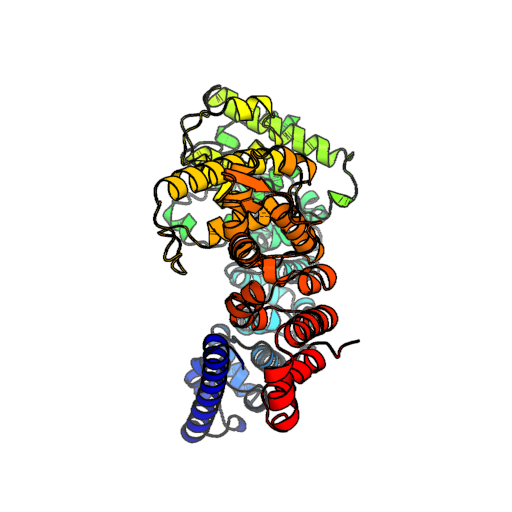9 127 GLU A O 1
ATOM 1003 N N . SER A 1 128 ? -28.116 -3.171 7.099 1.00 95.94 128 SER A N 1
ATOM 1004 C CA . SER A 1 128 ? -28.249 -4.559 7.552 1.00 95.94 128 SER A CA 1
ATOM 1005 C C . SER A 1 128 ? -27.223 -5.474 6.878 1.00 95.94 128 SER A C 1
ATOM 1007 O O . SER A 1 128 ? -26.419 -6.108 7.560 1.00 95.94 128 SER A O 1
ATOM 1009 N N . SER A 1 129 ? -27.176 -5.478 5.543 1.00 97.50 129 SER A N 1
ATOM 1010 C CA . SER A 1 129 ? -26.223 -6.273 4.757 1.00 97.50 129 SER A CA 1
ATOM 1011 C C . SER A 1 129 ? -24.770 -5.953 5.104 1.00 97.50 129 SER A C 1
ATOM 1013 O O . SER A 1 129 ? -23.948 -6.858 5.253 1.00 97.50 129 SER A O 1
ATOM 1015 N N . PHE A 1 130 ? -24.438 -4.666 5.262 1.00 96.88 130 PHE A N 1
ATOM 1016 C CA . PHE A 1 130 ? -23.089 -4.236 5.612 1.00 96.88 130 PHE A CA 1
ATOM 1017 C C . PHE A 1 130 ? -22.687 -4.702 7.012 1.00 96.88 130 PHE A C 1
ATOM 1019 O O . PHE A 1 130 ? -21.572 -5.198 7.178 1.00 96.88 130 PHE A O 1
ATOM 1026 N N . LYS A 1 131 ? -23.583 -4.592 8.001 1.00 94.50 131 LYS A N 1
ATOM 1027 C CA . LYS A 1 131 ? -23.332 -5.071 9.367 1.00 94.50 131 LYS A CA 1
ATOM 1028 C C . LYS A 1 131 ? -23.093 -6.583 9.383 1.00 94.50 131 LYS A C 1
ATOM 1030 O O . LYS A 1 131 ? -22.087 -7.028 9.932 1.00 94.50 131 LYS A O 1
ATOM 1035 N N . SER A 1 132 ? -23.938 -7.355 8.701 1.00 95.38 132 SER A N 1
ATOM 1036 C CA . SER A 1 132 ? -23.773 -8.810 8.575 1.00 95.38 132 SER A CA 1
ATOM 1037 C C . SER A 1 132 ? -22.456 -9.188 7.889 1.00 95.38 132 SER A C 1
ATOM 1039 O O . SER A 1 132 ? -21.757 -10.098 8.335 1.00 95.38 132 SER A O 1
ATOM 1041 N N . ALA A 1 133 ? -22.053 -8.446 6.852 1.00 96.38 133 ALA A N 1
ATOM 1042 C CA . ALA A 1 133 ? -20.772 -8.653 6.179 1.00 96.38 133 ALA A CA 1
ATOM 1043 C C . ALA A 1 133 ? -19.560 -8.285 7.054 1.00 96.38 133 ALA A C 1
ATOM 1045 O O . ALA A 1 133 ? -18.479 -8.865 6.902 1.00 96.38 133 ALA A O 1
ATOM 1046 N N . LEU A 1 134 ? -19.716 -7.327 7.975 1.00 93.38 134 LEU A N 1
ATOM 1047 C CA . LEU A 1 134 ? -18.611 -6.713 8.706 1.00 93.38 134 LEU A CA 1
ATOM 1048 C C . LEU A 1 134 ? -17.785 -7.726 9.502 1.00 93.38 134 LEU A C 1
ATOM 1050 O O . LEU A 1 134 ? -16.557 -7.636 9.495 1.00 93.38 134 LEU A O 1
ATOM 1054 N N . LYS A 1 135 ? -18.428 -8.721 10.125 1.00 89.12 135 LYS A N 1
ATOM 1055 C CA . LYS A 1 135 ? -17.744 -9.782 10.883 1.00 89.12 135 LYS A CA 1
ATOM 1056 C C . LYS A 1 135 ? -16.698 -10.502 10.026 1.00 89.12 135 LYS A C 1
ATOM 1058 O O . LYS A 1 135 ? -15.562 -10.680 10.464 1.00 89.12 135 LYS A O 1
ATOM 1063 N N . THR A 1 136 ? -17.055 -10.850 8.792 1.00 92.44 136 THR A N 1
ATOM 1064 C CA . THR A 1 136 ? -16.164 -11.518 7.832 1.00 92.44 136 THR A CA 1
ATOM 1065 C C . THR A 1 136 ? -15.117 -10.552 7.280 1.00 92.44 136 THR A C 1
ATOM 1067 O O . THR A 1 136 ? -13.934 -10.889 7.208 1.00 92.44 136 THR A O 1
ATOM 1070 N N . LEU A 1 137 ? -15.504 -9.314 6.951 1.00 92.44 137 LEU A N 1
ATOM 1071 C CA . LEU A 1 137 ? -14.562 -8.288 6.483 1.00 92.44 137 LEU A CA 1
ATOM 1072 C C . LEU A 1 137 ? -13.473 -7.995 7.528 1.00 92.44 137 LEU A C 1
ATOM 1074 O O . LEU A 1 137 ? -12.302 -7.845 7.183 1.00 92.44 137 LEU A O 1
ATOM 1078 N N . CYS A 1 138 ? -13.842 -7.978 8.810 1.00 87.44 138 CYS A N 1
ATOM 1079 C CA . CYS A 1 138 ? -12.941 -7.763 9.938 1.00 87.44 138 CYS A CA 1
ATOM 1080 C C . CYS A 1 138 ? -11.883 -8.857 10.124 1.00 87.44 138 CYS A C 1
ATOM 1082 O O . CYS A 1 138 ? -10.844 -8.589 10.731 1.00 87.44 138 CYS A O 1
ATOM 1084 N N . GLN A 1 139 ? -12.119 -10.067 9.611 1.00 87.38 139 GLN A N 1
ATOM 1085 C CA . GLN A 1 139 ? -11.143 -11.160 9.654 1.00 87.38 139 GLN A CA 1
ATOM 1086 C C . GLN A 1 139 ? -10.030 -10.978 8.613 1.00 87.38 139 GLN A C 1
ATOM 1088 O O . GLN A 1 139 ? -8.934 -11.518 8.775 1.00 87.38 139 GLN A O 1
ATOM 1093 N N . LYS A 1 140 ? -10.276 -10.184 7.563 1.00 86.75 140 LYS A N 1
ATOM 1094 C CA . LYS A 1 140 ? -9.283 -9.874 6.533 1.00 86.75 140 LYS A CA 1
ATOM 1095 C C . LYS A 1 140 ? -8.379 -8.722 6.974 1.00 86.75 140 LYS A C 1
ATOM 1097 O O . LYS A 1 140 ? -8.799 -7.759 7.616 1.00 86.75 140 LYS A O 1
ATOM 1102 N N . THR A 1 141 ? -7.112 -8.769 6.566 1.00 81.81 141 THR A N 1
ATOM 1103 C CA . THR A 1 141 ? -6.191 -7.647 6.780 1.00 81.81 141 THR A CA 1
ATOM 1104 C C . THR A 1 141 ? -6.623 -6.448 5.930 1.00 81.81 141 THR A C 1
ATOM 1106 O O . THR A 1 141 ? -6.616 -6.504 4.699 1.00 81.81 141 THR A O 1
ATOM 1109 N N . MET A 1 142 ? -6.983 -5.347 6.592 1.00 84.62 142 MET A N 1
ATOM 1110 C CA . MET A 1 142 ? -7.365 -4.084 5.956 1.00 84.62 142 MET A CA 1
ATOM 1111 C C . MET A 1 142 ? -6.285 -3.018 6.147 1.00 84.62 142 MET A C 1
ATOM 1113 O O . MET A 1 142 ? -5.730 -2.854 7.237 1.00 84.62 142 MET A O 1
ATOM 1117 N N . LYS A 1 143 ? -6.025 -2.236 5.096 1.00 87.00 143 LYS A N 1
ATOM 1118 C CA . LYS A 1 143 ? -5.202 -1.021 5.178 1.00 87.00 143 LYS A CA 1
ATOM 1119 C C . LYS A 1 143 ? -5.968 0.070 5.935 1.00 87.00 143 LYS A C 1
ATOM 1121 O O . LYS A 1 143 ? -7.188 0.160 5.827 1.00 87.00 143 LYS A O 1
ATOM 1126 N N . ARG A 1 144 ? -5.256 0.980 6.611 1.00 84.94 144 ARG A N 1
ATOM 1127 C CA . ARG A 1 144 ? -5.859 2.085 7.392 1.00 84.94 144 ARG A CA 1
ATOM 1128 C C . ARG A 1 144 ? -6.870 2.920 6.594 1.00 84.94 144 ARG A C 1
ATOM 1130 O O . ARG A 1 144 ? -7.927 3.267 7.102 1.00 84.94 144 ARG A O 1
ATOM 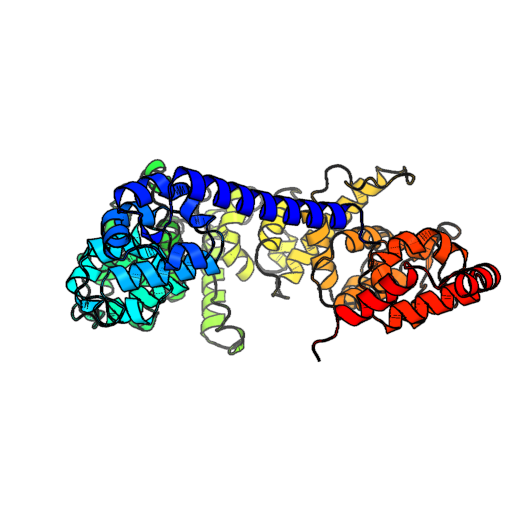1137 N N . LYS A 1 145 ? -6.576 3.223 5.324 1.00 88.88 145 LYS A N 1
ATOM 1138 C CA . LYS A 1 145 ? -7.509 3.970 4.457 1.00 88.88 145 LYS A CA 1
ATOM 1139 C C . LYS A 1 145 ? -8.851 3.236 4.282 1.00 88.88 145 LYS A C 1
ATOM 1141 O O . LYS A 1 145 ? -9.888 3.883 4.251 1.00 88.88 145 LYS A O 1
ATOM 1146 N N . GLN A 1 146 ? -8.836 1.904 4.220 1.00 90.25 146 GLN A N 1
ATOM 1147 C CA . GLN A 1 146 ? -10.036 1.074 4.053 1.00 90.25 146 GLN A CA 1
ATOM 1148 C C . GLN A 1 146 ? -10.842 1.011 5.352 1.00 90.25 146 GLN A C 1
ATOM 1150 O O . GLN A 1 146 ? -12.049 1.237 5.336 1.00 90.25 146 GLN A O 1
ATOM 1155 N N . THR A 1 147 ? -10.172 0.793 6.490 1.00 91.00 147 THR A N 1
ATOM 1156 C CA . THR A 1 147 ? -10.844 0.767 7.798 1.00 91.00 147 THR A CA 1
ATOM 1157 C C . THR A 1 147 ? -11.525 2.097 8.114 1.00 91.00 147 THR A C 1
ATOM 1159 O O . THR A 1 147 ? -12.606 2.096 8.690 1.00 91.00 147 THR A O 1
ATOM 1162 N N . VAL A 1 148 ? -10.956 3.228 7.681 1.00 92.50 148 VAL A N 1
ATOM 1163 C CA . VAL A 1 148 ? -11.594 4.552 7.799 1.00 92.50 148 VAL A CA 1
ATOM 1164 C C . VAL A 1 148 ? -12.861 4.664 6.947 1.00 92.50 148 VAL A C 1
ATOM 1166 O O . VAL A 1 148 ? -13.849 5.219 7.420 1.00 92.50 148 VAL A O 1
ATOM 1169 N N . LEU A 1 149 ? -12.875 4.143 5.716 1.00 95.00 149 LEU A N 1
ATOM 1170 C CA . LEU A 1 149 ? -14.077 4.174 4.870 1.00 95.00 149 LEU A CA 1
ATOM 1171 C C . LEU A 1 149 ? -15.211 3.339 5.475 1.00 95.00 149 LEU A C 1
ATOM 1173 O O . LEU A 1 149 ? -16.338 3.823 5.577 1.00 95.00 149 LEU A O 1
ATOM 1177 N N . TYR A 1 150 ? -14.901 2.130 5.945 1.00 95.81 150 TYR A N 1
ATOM 1178 C CA . TYR A 1 150 ? -15.879 1.278 6.619 1.00 95.81 150 TYR A CA 1
ATOM 1179 C C . TYR A 1 150 ? -16.363 1.878 7.942 1.00 95.81 150 TYR A C 1
ATOM 1181 O O . TYR A 1 150 ? -17.565 1.903 8.185 1.00 95.81 150 TYR A O 1
ATOM 1189 N N . ALA A 1 151 ? -15.465 2.446 8.754 1.00 95.31 151 ALA A N 1
ATOM 1190 C CA . ALA A 1 151 ? -15.830 3.154 9.980 1.00 95.31 151 ALA A CA 1
ATOM 1191 C C . ALA A 1 151 ? -16.775 4.333 9.693 1.00 95.31 151 ALA A C 1
ATOM 1193 O O . ALA A 1 151 ? -17.798 4.484 10.355 1.00 95.31 151 ALA A O 1
ATOM 1194 N N . LYS A 1 152 ? -16.494 5.134 8.655 1.00 96.38 152 LYS A N 1
ATOM 1195 C CA . LYS A 1 152 ? -17.383 6.227 8.227 1.00 96.38 152 LYS A CA 1
ATOM 1196 C C . LYS A 1 152 ? -18.764 5.725 7.811 1.00 96.38 152 LYS A C 1
ATOM 1198 O O . LYS A 1 152 ? -19.752 6.363 8.162 1.00 96.38 152 LYS A O 1
ATOM 1203 N N . ARG A 1 153 ? -18.855 4.609 7.076 1.00 96.31 153 ARG A N 1
ATOM 1204 C CA . ARG A 1 153 ? -20.153 4.013 6.719 1.00 96.31 153 ARG A CA 1
ATOM 1205 C C . ARG A 1 153 ? -20.889 3.506 7.955 1.00 96.31 153 ARG A C 1
ATOM 1207 O O . ARG A 1 153 ? -22.092 3.739 8.066 1.00 96.31 153 ARG A O 1
ATOM 1214 N N . LEU A 1 154 ? -20.179 2.860 8.873 1.00 95.94 154 LEU A N 1
ATOM 1215 C CA . LEU A 1 154 ? -20.754 2.301 10.089 1.00 95.94 154 LEU A CA 1
ATOM 1216 C C . LEU A 1 154 ? -21.307 3.394 11.006 1.00 95.94 154 LEU A C 1
ATOM 1218 O O . LEU A 1 154 ? -22.430 3.272 11.464 1.00 95.94 154 LEU A O 1
ATOM 1222 N N . LYS A 1 155 ? -20.617 4.526 11.165 1.00 95.75 155 LYS A N 1
ATOM 1223 C CA . LYS A 1 155 ? -21.135 5.688 11.914 1.00 95.75 155 LYS A CA 1
ATOM 1224 C C . LYS A 1 155 ? -22.425 6.298 11.361 1.00 95.75 155 LYS A C 1
ATOM 1226 O O . LYS A 1 155 ? -23.081 7.063 12.055 1.00 95.75 155 LYS A O 1
ATOM 1231 N N . LYS A 1 156 ? -22.768 6.024 10.099 1.00 95.06 156 LYS A N 1
ATOM 1232 C CA . LYS A 1 156 ? -24.048 6.450 9.514 1.00 95.06 156 LYS A CA 1
ATOM 1233 C C . LYS A 1 156 ? -25.201 5.497 9.844 1.00 95.06 156 LYS A C 1
ATOM 1235 O O . LYS A 1 156 ? -26.339 5.843 9.561 1.00 95.06 156 LYS A O 1
ATOM 1240 N N . SER A 1 157 ? -24.911 4.308 10.376 1.00 94.69 157 SER A N 1
ATOM 1241 C CA . SER A 1 157 ? -25.934 3.376 10.863 1.00 94.69 157 SER A CA 1
ATOM 1242 C C . SER A 1 157 ? -26.609 3.926 12.117 1.00 94.69 157 SER A C 1
ATOM 1244 O O . SER A 1 157 ? -25.983 4.666 12.880 1.00 94.69 157 SER A O 1
ATOM 1246 N N . LYS A 1 158 ? -27.867 3.558 12.356 1.00 93.81 158 LYS A N 1
ATOM 1247 C CA . LYS A 1 158 ? -28.606 4.017 13.541 1.00 93.81 158 LYS A CA 1
ATOM 1248 C C . LYS A 1 158 ? -27.957 3.519 14.833 1.00 93.81 158 LYS A C 1
ATOM 1250 O O . LYS A 1 158 ? -27.905 4.257 15.811 1.00 93.81 158 LYS A O 1
ATOM 1255 N N . GLU A 1 159 ? -27.415 2.304 14.811 1.00 92.94 159 GLU A N 1
ATOM 1256 C CA . GLU A 1 159 ? -26.836 1.647 15.986 1.00 92.94 159 GLU A CA 1
ATOM 1257 C C . GLU A 1 159 ? -25.483 2.214 16.424 1.00 92.94 159 GLU A C 1
ATOM 1259 O O . GLU A 1 159 ? -25.182 2.219 17.614 1.00 92.94 159 GLU A O 1
ATOM 1264 N N . PHE A 1 160 ? -24.669 2.681 15.472 1.00 94.75 160 PHE A N 1
ATOM 1265 C CA . PHE A 1 160 ? -23.305 3.151 15.734 1.00 94.75 160 PHE A CA 1
ATOM 1266 C C . PHE A 1 160 ? -23.138 4.656 15.507 1.00 94.75 160 PHE A C 1
ATOM 1268 O O . PHE A 1 160 ? -22.013 5.153 15.536 1.00 94.75 160 PHE A O 1
ATOM 1275 N N . ARG A 1 161 ? -24.220 5.405 15.263 1.00 95.69 161 ARG A N 1
ATOM 1276 C CA . ARG A 1 161 ? -24.163 6.872 15.161 1.00 95.69 161 ARG A CA 1
ATOM 1277 C C . ARG A 1 161 ? -23.818 7.521 16.497 1.00 95.69 161 ARG A C 1
ATOM 1279 O O . ARG A 1 161 ? -23.049 8.478 16.514 1.00 95.69 161 ARG A O 1
ATOM 1286 N N . ASP A 1 162 ? -24.372 6.987 17.580 1.00 96.44 162 ASP A N 1
ATOM 1287 C CA . ASP A 1 162 ? -24.187 7.482 18.940 1.00 96.44 162 ASP A CA 1
ATOM 1288 C C . ASP A 1 162 ? -23.256 6.541 19.730 1.00 96.44 162 ASP A C 1
ATOM 1290 O O . ASP A 1 162 ? -23.667 5.429 20.068 1.00 96.44 162 ASP A O 1
ATOM 1294 N N . PRO A 1 163 ? -22.001 6.943 20.002 1.00 95.00 163 PRO A N 1
ATOM 1295 C CA . PRO A 1 163 ? -21.042 6.115 20.735 1.00 95.00 163 PRO A CA 1
ATOM 1296 C C . PRO A 1 163 ? -21.477 5.792 22.170 1.00 95.00 163 PRO A C 1
ATOM 1298 O O . PRO A 1 163 ? -21.086 4.746 22.682 1.00 95.00 163 PRO A O 1
ATOM 1301 N N . SER A 1 164 ? -22.324 6.620 22.792 1.00 94.94 164 SER A N 1
ATOM 1302 C CA . SER A 1 164 ? -22.795 6.389 24.166 1.00 94.94 164 SER A CA 1
ATOM 1303 C C . SER A 1 164 ? -23.747 5.193 24.282 1.00 94.94 164 SER A C 1
ATOM 1305 O O . SER A 1 164 ? -23.925 4.635 25.360 1.00 94.94 164 SER A O 1
ATOM 1307 N N . LYS A 1 165 ? -24.326 4.754 23.154 1.00 95.38 165 LYS A N 1
ATOM 1308 C CA . LYS A 1 165 ? -25.254 3.612 23.057 1.00 95.38 165 LYS A CA 1
ATOM 1309 C C . LYS A 1 165 ? -24.579 2.315 22.604 1.00 95.38 165 LYS A C 1
ATOM 1311 O O . LYS A 1 165 ? -25.261 1.325 22.306 1.00 95.38 165 LYS A O 1
ATOM 1316 N N . VAL A 1 166 ? -23.254 2.329 22.477 1.00 94.19 166 VAL A N 1
ATOM 1317 C CA . VAL A 1 166 ? -22.463 1.148 22.131 1.00 94.19 166 VAL A CA 1
ATOM 1318 C C . VAL A 1 166 ? -22.263 0.321 23.396 1.00 94.19 166 VAL A C 1
ATOM 1320 O O . VAL A 1 166 ? -21.628 0.779 24.336 1.00 94.19 166 VAL A O 1
ATOM 1323 N N . ASP A 1 167 ? -22.794 -0.899 23.403 1.00 95.19 167 ASP A N 1
ATOM 1324 C CA . ASP A 1 167 ? -22.566 -1.902 24.446 1.00 95.19 167 ASP A CA 1
ATOM 1325 C C . ASP A 1 167 ? -21.366 -2.813 24.104 1.00 95.19 167 ASP A C 1
ATOM 1327 O O . ASP A 1 167 ? -20.742 -2.695 23.044 1.00 95.19 167 ASP A O 1
ATOM 1331 N N . VAL A 1 168 ? -21.037 -3.748 25.001 1.00 88.88 168 VAL A N 1
ATOM 1332 C CA . VAL A 1 168 ? -19.904 -4.680 24.847 1.00 88.88 168 VAL A CA 1
ATOM 1333 C C . VAL A 1 168 ? -20.046 -5.563 23.602 1.00 88.88 168 VAL A C 1
ATOM 1335 O O . VAL A 1 168 ? -19.058 -5.828 22.910 1.00 88.88 168 VAL A O 1
ATOM 1338 N N . ALA A 1 169 ? -21.263 -6.011 23.278 1.00 89.38 169 ALA A N 1
ATOM 1339 C CA . ALA A 1 169 ? -21.509 -6.867 22.121 1.00 89.38 169 ALA A CA 1
ATOM 1340 C C . ALA A 1 169 ? -21.275 -6.093 20.816 1.00 89.38 169 ALA A C 1
ATOM 1342 O O . ALA A 1 169 ? -20.505 -6.537 19.960 1.00 89.38 169 ALA A O 1
ATOM 1343 N N . LYS A 1 170 ? -21.836 -4.886 20.709 1.00 91.94 170 LYS A N 1
ATOM 1344 C CA . LYS A 1 170 ? -21.615 -3.962 19.591 1.00 91.94 170 LYS A CA 1
ATOM 1345 C C . LYS A 1 170 ? -20.146 -3.590 19.451 1.00 91.94 170 LYS A C 1
ATOM 1347 O O . LYS A 1 170 ? -19.609 -3.607 18.344 1.00 91.94 170 LYS A O 1
ATOM 1352 N N . LEU A 1 171 ? -19.464 -3.296 20.559 1.00 88.38 171 LEU A N 1
ATOM 1353 C CA . LEU A 1 171 ? -18.044 -2.960 20.538 1.00 88.38 171 LEU A CA 1
ATOM 1354 C C . LEU A 1 171 ? -17.198 -4.125 20.004 1.00 88.38 171 LEU A C 1
ATOM 1356 O O . LEU A 1 171 ? -16.273 -3.912 19.214 1.00 88.38 171 LEU A O 1
ATOM 1360 N N . ARG A 1 172 ? -17.555 -5.363 20.367 1.00 84.62 172 ARG A N 1
ATOM 1361 C CA . ARG A 1 172 ? -16.921 -6.586 19.859 1.00 84.62 172 ARG A CA 1
ATOM 1362 C C . ARG A 1 172 ? -17.112 -6.755 18.353 1.00 84.62 172 ARG A C 1
ATOM 1364 O O . ARG A 1 172 ? -16.152 -7.105 17.666 1.00 84.62 172 ARG A O 1
ATOM 1371 N N . GLU A 1 173 ? -18.308 -6.478 17.832 1.00 86.50 173 GLU A N 1
ATOM 1372 C CA . GLU A 1 173 ? -18.596 -6.537 16.391 1.00 86.50 173 GLU A CA 1
ATOM 1373 C C . GLU A 1 173 ? -17.706 -5.580 15.588 1.00 86.50 173 GLU A C 1
ATOM 1375 O O . GLU A 1 173 ? -17.206 -5.930 14.516 1.00 86.50 173 GLU A O 1
ATOM 1380 N N . ILE A 1 174 ? -17.457 -4.385 16.127 1.00 88.19 174 ILE A N 1
ATOM 1381 C CA . ILE A 1 174 ? -16.740 -3.314 15.423 1.00 88.19 174 ILE A CA 1
ATOM 1382 C C . ILE A 1 174 ? -15.273 -3.195 15.826 1.00 88.19 174 ILE A C 1
ATOM 1384 O O . ILE A 1 174 ? -14.587 -2.281 15.364 1.00 88.19 174 ILE A O 1
ATOM 1388 N N . GLY A 1 175 ? -14.758 -4.103 16.661 1.00 86.31 175 GLY A N 1
ATOM 1389 C CA . GLY A 1 175 ? -13.421 -3.997 17.253 1.00 86.31 175 GLY A CA 1
ATOM 1390 C C . GLY A 1 175 ? -12.308 -3.825 16.213 1.00 86.31 175 GLY A C 1
ATOM 1391 O O . GLY A 1 175 ? -11.350 -3.078 16.418 1.00 86.31 175 GLY A O 1
ATOM 1392 N N . CYS A 1 176 ? -12.466 -4.420 15.026 1.00 85.69 176 CYS A N 1
ATOM 1393 C CA . CYS A 1 176 ? -11.511 -4.256 13.934 1.00 85.69 176 CYS A CA 1
ATOM 1394 C C . CYS A 1 176 ? -11.519 -2.838 13.318 1.00 85.69 176 CYS A C 1
ATOM 1396 O O . CYS A 1 176 ? -10.525 -2.426 12.715 1.00 85.69 176 CYS A O 1
ATOM 1398 N N . LEU A 1 177 ? -12.609 -2.086 13.455 1.00 91.56 177 LEU A N 1
ATOM 1399 C CA . LEU A 1 177 ? -12.773 -0.724 12.949 1.00 91.56 177 LEU A CA 1
ATOM 1400 C C . LEU A 1 177 ? -12.626 0.343 14.036 1.00 91.56 177 LEU A C 1
ATOM 1402 O O . LEU A 1 177 ? -12.458 1.508 13.682 1.00 91.56 177 LEU A O 1
ATOM 1406 N N . LEU A 1 178 ? -12.632 -0.031 15.322 1.00 87.62 178 LEU A N 1
ATOM 1407 C CA . LEU A 1 178 ? -12.652 0.898 16.456 1.00 87.62 178 LEU A CA 1
ATOM 1408 C C . LEU A 1 178 ? -11.570 1.984 16.357 1.00 87.62 178 LEU A C 1
ATOM 1410 O O . LEU A 1 178 ? -11.880 3.168 16.391 1.00 87.62 178 LEU A O 1
ATOM 1414 N N . GLY A 1 179 ? -10.315 1.610 16.084 1.00 81.56 179 GLY A N 1
ATOM 1415 C CA . GLY A 1 179 ? -9.217 2.580 15.925 1.00 81.56 179 GLY A CA 1
ATOM 1416 C C . GLY A 1 179 ? -9.356 3.528 14.720 1.00 81.56 179 GLY A C 1
ATOM 1417 O O . GLY A 1 179 ? -8.611 4.494 14.596 1.00 81.56 179 GLY A O 1
ATOM 1418 N N . SER A 1 180 ? -10.288 3.260 13.803 1.00 90.06 180 SER A N 1
ATOM 1419 C CA . SER A 1 180 ? -10.639 4.130 12.669 1.00 90.06 180 SER A CA 1
ATOM 1420 C C . SER A 1 180 ? -11.931 4.919 12.888 1.00 90.06 180 SER A C 1
ATOM 1422 O O . SER A 1 180 ? -12.277 5.745 12.044 1.00 90.06 180 SER A O 1
ATOM 1424 N N . MET A 1 181 ? -12.610 4.720 14.022 1.00 87.31 181 MET A N 1
ATOM 1425 C CA . MET A 1 181 ? -13.731 5.558 14.445 1.00 87.31 181 MET A CA 1
ATOM 1426 C C . MET A 1 181 ? -13.270 6.952 14.879 1.00 87.31 181 MET A C 1
ATOM 1428 O O . MET A 1 181 ? -14.069 7.878 14.897 1.00 87.31 181 MET A O 1
ATOM 1432 N N . GLY A 1 182 ? -11.984 7.159 15.151 1.00 83.69 182 GLY A N 1
ATOM 1433 C CA . GLY A 1 182 ? -11.465 8.456 15.576 1.00 83.69 182 GLY A CA 1
ATOM 1434 C C . GLY A 1 182 ? -11.714 8.730 17.057 1.00 83.69 182 GLY A C 1
ATOM 1435 O O . GLY A 1 182 ? -12.637 8.199 17.670 1.00 83.69 182 GLY A O 1
ATOM 1436 N N . GLU A 1 183 ? -10.853 9.567 17.620 1.00 82.81 183 GLU A N 1
ATOM 1437 C CA . GLU A 1 183 ? -10.725 9.776 19.062 1.00 82.81 183 GLU A CA 1
ATOM 1438 C C . GLU A 1 183 ? -12.017 10.269 19.713 1.00 82.81 183 GLU A C 1
ATOM 1440 O O . GLU A 1 183 ? -12.468 9.674 20.685 1.00 82.81 183 GLU A O 1
ATOM 1445 N N . ASN A 1 184 ? -12.667 11.275 19.121 1.00 80.75 184 ASN A N 1
ATOM 1446 C CA . ASN A 1 184 ? -13.917 11.817 19.656 1.00 80.75 184 ASN A CA 1
ATOM 1447 C C . ASN A 1 184 ? -15.000 10.745 19.778 1.00 80.75 184 ASN A C 1
ATOM 1449 O O . ASN A 1 184 ? -15.750 10.760 20.737 1.00 80.75 184 ASN A O 1
ATOM 1453 N N . TYR A 1 185 ? -15.074 9.794 18.844 1.00 90.38 185 TYR A N 1
ATOM 1454 C CA . TYR A 1 185 ? -16.061 8.722 18.943 1.00 90.38 185 TYR A CA 1
ATOM 1455 C C . TYR A 1 185 ? -15.743 7.778 20.104 1.00 90.38 185 TYR A C 1
ATOM 1457 O O . TYR A 1 185 ? -16.628 7.438 20.873 1.00 90.38 185 TYR A O 1
ATOM 1465 N N . ILE A 1 186 ? -14.473 7.385 20.245 1.00 86.94 186 ILE A N 1
ATOM 1466 C CA . ILE A 1 186 ? -14.030 6.450 21.287 1.00 86.94 186 ILE A CA 1
ATOM 1467 C C . ILE A 1 186 ? -14.212 7.060 22.683 1.00 86.94 186 ILE A C 1
ATOM 1469 O O . ILE A 1 186 ? -14.688 6.368 23.570 1.00 86.94 186 ILE A O 1
ATOM 1473 N N . LYS A 1 187 ? -13.908 8.354 22.855 1.00 82.25 187 LYS A N 1
ATOM 1474 C CA . LYS A 1 187 ? -14.055 9.087 24.129 1.00 82.25 187 LYS A CA 1
ATOM 1475 C C . LYS A 1 187 ? -15.483 9.148 24.673 1.00 82.25 187 LYS A C 1
ATOM 1477 O O . LYS A 1 187 ? -15.662 9.469 25.835 1.00 82.25 187 LYS A O 1
ATOM 1482 N N . HIS A 1 188 ? -16.482 8.920 23.825 1.00 90.31 188 HIS A N 1
ATOM 1483 C CA . HIS A 1 188 ? -17.892 8.971 24.215 1.00 90.31 188 HIS A CA 1
ATOM 1484 C C . HIS A 1 188 ? -18.503 7.569 24.361 1.00 90.31 188 HIS A C 1
ATOM 1486 O O . HIS A 1 188 ? -19.708 7.451 24.565 1.00 90.31 188 HIS A O 1
ATOM 1492 N N . ILE A 1 189 ? -17.702 6.507 24.221 1.00 88.56 189 ILE A N 1
ATOM 1493 C CA . ILE A 1 189 ? -18.100 5.162 24.646 1.00 88.56 189 ILE A CA 1
ATOM 1494 C C . ILE A 1 189 ? -17.949 5.122 26.167 1.00 88.56 189 ILE A C 1
ATOM 1496 O O . ILE A 1 189 ? -16.940 5.599 26.677 1.00 88.56 189 ILE A O 1
ATOM 1500 N N . SER A 1 190 ? -18.933 4.566 26.876 1.00 92.69 190 SER A N 1
ATOM 1501 C CA . SER A 1 190 ? -18.867 4.434 28.337 1.00 92.69 190 SER A CA 1
ATOM 1502 C C . SER A 1 190 ? -17.611 3.670 28.777 1.00 92.69 190 SER A C 1
ATOM 1504 O O . SER A 1 190 ? -17.290 2.615 28.215 1.00 92.69 190 SER A O 1
ATOM 1506 N N . ASP A 1 191 ? -16.934 4.180 29.807 1.00 82.75 191 ASP A N 1
ATOM 1507 C CA . ASP A 1 191 ? -15.751 3.547 30.396 1.00 82.75 191 ASP A CA 1
ATOM 1508 C C . ASP A 1 191 ? -16.062 2.133 30.909 1.00 82.75 191 ASP A C 1
ATOM 1510 O O . ASP A 1 191 ? -15.239 1.233 30.739 1.00 82.75 191 ASP A O 1
ATOM 1514 N N . ASP A 1 192 ? -17.278 1.888 31.410 1.00 85.44 192 ASP A N 1
ATOM 1515 C CA . ASP A 1 192 ? -17.727 0.556 31.834 1.00 85.44 192 ASP A CA 1
ATOM 1516 C C . ASP A 1 192 ? -17.744 -0.434 30.666 1.00 85.44 192 ASP A C 1
ATOM 1518 O O . ASP A 1 192 ? -17.319 -1.583 30.796 1.00 85.44 192 ASP A O 1
ATOM 1522 N N . VAL A 1 193 ? -18.197 0.007 29.489 1.00 87.31 193 VAL A N 1
ATOM 1523 C CA . VAL A 1 193 ? -18.245 -0.831 28.282 1.00 87.31 193 VAL A CA 1
ATOM 1524 C C . VAL A 1 193 ? -16.834 -1.142 27.790 1.00 87.31 193 VAL A C 1
ATOM 1526 O O . VAL A 1 193 ? -16.546 -2.281 27.398 1.00 87.31 193 VAL A O 1
ATOM 1529 N N . LEU A 1 194 ? -15.940 -0.149 27.816 1.00 78.56 194 LEU A N 1
ATOM 1530 C CA . LEU A 1 194 ? -14.528 -0.337 27.482 1.00 78.56 194 LEU A CA 1
ATOM 1531 C C . LEU A 1 194 ? -13.863 -1.305 28.472 1.00 78.56 194 LEU A C 1
ATOM 1533 O O . LEU A 1 194 ? -13.213 -2.258 28.037 1.00 78.56 194 LEU A O 1
ATOM 1537 N N . GLY A 1 195 ? -14.088 -1.118 29.773 1.00 75.31 195 GLY A N 1
ATOM 1538 C CA . GLY A 1 195 ? -13.576 -1.964 30.849 1.00 75.31 195 GLY A CA 1
ATOM 1539 C C . GLY A 1 195 ? -14.047 -3.412 30.729 1.00 75.31 195 GLY A C 1
ATOM 1540 O O . GLY A 1 195 ? -13.226 -4.326 30.668 1.00 75.31 195 GLY A O 1
ATOM 1541 N N . GLN A 1 196 ? -15.353 -3.638 30.578 1.00 75.88 196 GLN A N 1
ATOM 1542 C CA . GLN A 1 196 ? -15.916 -4.979 30.385 1.00 75.88 196 GLN A CA 1
ATOM 1543 C C . GLN A 1 196 ? -15.386 -5.655 29.114 1.00 75.88 196 GLN A C 1
ATOM 1545 O O . GLN A 1 196 ? -15.100 -6.852 29.113 1.00 75.88 196 GLN A O 1
ATOM 1550 N N . SER A 1 197 ? -15.199 -4.900 28.030 1.00 75.88 197 SER A N 1
ATOM 1551 C CA . SER A 1 197 ? -14.637 -5.443 26.788 1.00 75.88 197 SER A CA 1
ATOM 1552 C C . SER A 1 197 ? -13.175 -5.862 26.949 1.00 75.88 197 SER A C 1
ATOM 1554 O O . SER A 1 197 ? -12.761 -6.876 26.383 1.00 75.88 197 SER A O 1
ATOM 1556 N N . ILE A 1 198 ? -12.397 -5.119 27.742 1.00 71.31 198 ILE A N 1
ATOM 1557 C CA . ILE A 1 198 ? -11.025 -5.483 28.114 1.00 71.31 198 ILE A CA 1
ATOM 1558 C C . ILE A 1 198 ? -11.024 -6.740 28.992 1.00 71.31 198 ILE A C 1
ATOM 1560 O O . ILE A 1 198 ? -10.217 -7.635 28.760 1.00 71.31 198 ILE A O 1
ATOM 1564 N N . GLU A 1 199 ? -11.948 -6.862 29.944 1.00 69.06 199 GLU A N 1
ATOM 1565 C CA . GLU A 1 199 ? -12.081 -8.059 30.784 1.00 69.06 199 GLU A CA 1
ATOM 1566 C C . GLU A 1 199 ? -12.448 -9.308 29.971 1.00 69.06 199 GLU A C 1
ATOM 1568 O O . GLU A 1 199 ? -11.867 -10.373 30.174 1.00 69.06 199 GLU A O 1
ATOM 1573 N N . VAL A 1 200 ? -13.336 -9.191 28.978 1.00 66.62 200 VAL A N 1
ATOM 1574 C CA . VAL A 1 200 ? -13.631 -10.291 28.039 1.00 66.62 200 VAL A CA 1
ATOM 1575 C C . VAL A 1 200 ? -12.381 -10.699 27.255 1.00 66.62 200 VAL A C 1
ATOM 1577 O O . VAL A 1 200 ? -12.168 -11.886 27.015 1.00 66.62 200 VAL A O 1
ATOM 1580 N N . ILE A 1 201 ? -11.539 -9.734 26.878 1.00 56.84 201 ILE A N 1
ATOM 1581 C CA . ILE A 1 201 ? -10.258 -9.990 26.209 1.00 56.84 201 ILE A CA 1
ATOM 1582 C C . ILE A 1 201 ? -9.264 -10.691 27.149 1.00 56.84 201 ILE A C 1
ATOM 1584 O O . ILE A 1 201 ? -8.576 -11.614 26.715 1.00 56.84 201 ILE A O 1
ATOM 1588 N N . LYS A 1 202 ? -9.199 -10.287 28.421 1.00 57.59 202 LYS A N 1
ATOM 1589 C CA . LYS A 1 202 ? -8.343 -10.920 29.436 1.00 57.59 202 LYS A CA 1
ATOM 1590 C C . LYS A 1 202 ? -8.777 -12.355 29.747 1.00 57.59 202 LYS A C 1
ATOM 1592 O O . LYS A 1 202 ? -7.923 -13.215 29.913 1.00 57.59 202 LYS A O 1
ATOM 1597 N N . LYS A 1 203 ? -10.091 -12.609 29.805 1.00 54.53 203 LYS A N 1
ATOM 1598 C CA . LYS A 1 203 ? -10.688 -13.921 30.116 1.00 54.53 203 LYS A CA 1
ATOM 1599 C C . LYS A 1 203 ? -10.730 -14.881 28.935 1.00 54.53 203 LYS A C 1
ATOM 1601 O O . LYS A 1 203 ? -10.865 -16.084 29.139 1.00 54.53 203 LYS A O 1
ATOM 1606 N N . SER A 1 204 ? -10.648 -14.387 27.698 1.00 51.78 204 SER A N 1
ATOM 1607 C CA . SER A 1 204 ? -10.359 -15.268 26.572 1.00 51.78 204 SER A CA 1
ATOM 1608 C C . SER A 1 204 ? -8.937 -15.783 26.744 1.00 51.78 204 SER A C 1
ATOM 1610 O O . SER A 1 204 ? -7.984 -15.046 26.506 1.00 51.78 204 SER A O 1
ATOM 1612 N N . ASP A 1 205 ? -8.834 -17.024 27.210 1.00 39.81 205 ASP A N 1
ATOM 1613 C CA . ASP A 1 205 ? -7.612 -17.769 27.495 1.00 39.81 205 ASP A CA 1
ATOM 1614 C C . ASP A 1 205 ? -6.837 -18.011 26.188 1.00 39.81 205 ASP A C 1
ATOM 1616 O O . ASP A 1 205 ? -6.862 -19.072 25.565 1.00 39.81 205 ASP A O 1
ATOM 1620 N N . LEU A 1 206 ? -6.245 -16.938 25.663 1.00 41.69 206 LEU A N 1
ATOM 1621 C CA . LEU A 1 206 ? -5.602 -16.916 24.362 1.00 41.69 206 LEU A CA 1
ATOM 1622 C C . LEU A 1 206 ? -4.244 -17.583 24.499 1.00 41.69 206 LEU A C 1
ATOM 1624 O O . LEU A 1 206 ? -3.209 -16.931 24.663 1.00 41.69 206 LEU A O 1
ATOM 1628 N N . SER A 1 207 ? -4.252 -18.907 24.386 1.00 41.25 207 SER A N 1
ATOM 1629 C CA . SER A 1 207 ? -3.036 -19.689 24.236 1.00 41.25 207 SER A CA 1
ATOM 1630 C C . SER A 1 207 ? -2.131 -19.056 23.165 1.00 41.25 207 SER A C 1
ATOM 1632 O O . SER A 1 207 ? -2.576 -18.555 22.123 1.00 41.25 207 SER A O 1
ATOM 1634 N N . ARG A 1 208 ? -0.814 -19.094 23.397 1.00 37.25 208 ARG A N 1
ATOM 1635 C CA . ARG A 1 208 ? 0.238 -18.596 22.482 1.00 37.25 208 ARG A CA 1
ATOM 1636 C C . ARG A 1 208 ? 0.035 -19.030 21.015 1.00 37.25 208 ARG A C 1
ATOM 1638 O O . ARG A 1 208 ? 0.493 -18.338 20.103 1.00 37.25 208 ARG A O 1
ATOM 1645 N N . ALA A 1 209 ? -0.627 -20.168 20.785 1.00 37.00 209 ALA A N 1
ATOM 1646 C CA . ALA A 1 209 ? -0.938 -20.723 19.469 1.00 37.00 209 ALA A CA 1
ATOM 1647 C C . ALA A 1 209 ? -2.120 -20.018 18.769 1.00 37.00 209 ALA A C 1
ATOM 1649 O O . ALA A 1 209 ? -2.046 -19.750 17.565 1.00 37.00 209 ALA A O 1
ATOM 1650 N N . GLU A 1 210 ? -3.171 -19.638 19.499 1.00 38.31 210 GLU A N 1
ATOM 1651 C CA . GLU A 1 210 ? -4.280 -18.842 18.955 1.00 38.31 210 GLU A CA 1
ATOM 1652 C C . GLU A 1 210 ? -3.871 -17.389 18.678 1.00 38.31 210 GLU A C 1
ATOM 1654 O O . GLU A 1 210 ? -4.291 -16.807 17.670 1.00 38.31 210 GLU A O 1
ATOM 1659 N N . PHE A 1 211 ? -2.959 -16.846 19.493 1.00 38.53 211 PHE A N 1
ATOM 1660 C CA . PHE A 1 211 ? -2.354 -15.522 19.303 1.00 38.53 211 PHE A CA 1
ATOM 1661 C C . PHE A 1 211 ? -1.622 -15.392 17.954 1.00 38.53 211 PHE A C 1
ATOM 1663 O O . PHE A 1 211 ? -1.674 -14.346 17.306 1.00 38.53 211 PHE A O 1
ATOM 1670 N N . LYS A 1 212 ? -0.969 -16.471 17.492 1.00 37.66 212 LYS A N 1
ATOM 1671 C CA . LYS A 1 212 ? -0.294 -16.528 16.181 1.00 37.66 212 LYS A CA 1
ATOM 1672 C C . LYS A 1 212 ? -1.264 -16.698 15.005 1.00 37.66 212 LYS A C 1
ATOM 1674 O O . LYS A 1 212 ? -0.988 -16.175 13.926 1.00 37.66 212 LYS A O 1
ATOM 1679 N N . LYS A 1 213 ? -2.387 -17.410 15.184 1.00 38.19 213 LYS A N 1
ATOM 1680 C CA . LYS A 1 213 ? -3.366 -17.674 14.108 1.00 38.19 213 LYS A CA 1
ATOM 1681 C C . LYS A 1 213 ? -4.277 -16.477 13.805 1.00 38.19 213 LYS A C 1
ATOM 1683 O O . LYS A 1 213 ? -4.697 -16.310 12.662 1.00 38.19 213 LYS A O 1
ATOM 1688 N N . ARG A 1 214 ? -4.553 -15.594 14.772 1.00 37.72 214 ARG A N 1
ATOM 1689 C CA . ARG A 1 214 ? -5.418 -14.416 14.567 1.00 37.72 214 ARG A CA 1
ATOM 1690 C C . ARG A 1 214 ? -4.601 -13.162 14.223 1.00 37.72 214 ARG A C 1
ATOM 1692 O O . ARG A 1 214 ? -4.301 -12.344 15.090 1.00 37.72 214 ARG A O 1
ATOM 1699 N N . ARG A 1 215 ? -4.323 -12.938 12.927 1.00 36.66 215 ARG A N 1
ATOM 1700 C CA . ARG A 1 215 ? -3.637 -11.747 12.342 1.00 36.66 215 ARG A CA 1
ATOM 1701 C C . ARG A 1 215 ? -4.326 -10.372 12.572 1.00 36.66 215 ARG A C 1
ATOM 1703 O O . ARG A 1 215 ? -4.048 -9.408 11.862 1.00 36.66 215 ARG A O 1
ATOM 1710 N N . GLY A 1 216 ? -5.190 -10.239 13.580 1.00 38.75 216 GLY A N 1
ATOM 1711 C CA . GLY A 1 216 ? -5.855 -8.994 13.986 1.00 38.75 216 GLY A CA 1
ATOM 1712 C C . GLY A 1 216 ? -5.352 -8.382 15.301 1.00 38.75 216 GLY A C 1
ATOM 1713 O O . GLY A 1 216 ? -5.610 -7.209 15.547 1.00 38.75 216 GLY A O 1
ATOM 1714 N N . TRP A 1 217 ? -4.605 -9.120 16.131 1.00 34.41 217 TRP A N 1
ATOM 1715 C CA . TRP A 1 217 ? -4.336 -8.739 17.531 1.00 34.41 217 TRP A CA 1
ATOM 1716 C C . TRP A 1 217 ? -3.108 -7.852 17.766 1.00 34.41 217 TRP A C 1
ATOM 1718 O O . TRP A 1 217 ? -2.976 -7.252 18.829 1.00 34.41 217 TRP A O 1
ATOM 1728 N N . GLY A 1 218 ? -2.303 -7.592 16.731 1.00 39.47 218 GLY A N 1
ATOM 1729 C CA . GLY A 1 218 ? -1.399 -6.432 16.722 1.00 39.47 218 GLY A CA 1
ATOM 1730 C C . GLY A 1 218 ? -2.138 -5.087 16.861 1.00 39.47 218 GLY A C 1
ATOM 1731 O O . GLY A 1 218 ? -1.494 -4.060 17.064 1.00 39.47 218 GLY A O 1
ATOM 1732 N N . LYS A 1 219 ? -3.481 -5.078 16.758 1.00 40.16 219 LYS A N 1
ATOM 1733 C CA . LYS A 1 219 ? -4.345 -3.955 17.147 1.00 40.16 219 LYS A CA 1
ATOM 1734 C C . LYS A 1 219 ? -4.591 -3.858 18.649 1.00 40.16 219 LYS A C 1
ATOM 1736 O O . LYS A 1 219 ? -4.767 -2.738 19.084 1.00 40.16 219 LYS A O 1
ATOM 1741 N N . VAL A 1 220 ? -4.561 -4.948 19.419 1.00 38.91 220 VAL A N 1
ATOM 1742 C CA . VAL A 1 220 ? -4.786 -4.922 20.878 1.00 38.91 220 VAL A CA 1
ATOM 1743 C C . VAL A 1 220 ? -3.555 -4.383 21.605 1.00 38.91 220 VAL A C 1
ATOM 1745 O O . VAL A 1 220 ? -3.684 -3.491 22.430 1.00 38.91 220 VAL A O 1
ATOM 1748 N N . ALA A 1 221 ? -2.346 -4.787 21.200 1.00 39.00 221 ALA A N 1
ATOM 1749 C CA . ALA A 1 221 ? -1.107 -4.141 21.657 1.00 39.00 221 ALA A CA 1
ATOM 1750 C C . ALA A 1 221 ? -1.048 -2.652 21.251 1.00 39.00 221 ALA A C 1
ATOM 1752 O O . ALA A 1 221 ? -0.657 -1.798 22.041 1.00 39.00 221 ALA A O 1
ATOM 1753 N N . ARG A 1 222 ? -1.533 -2.317 20.043 1.00 42.00 222 ARG A N 1
ATOM 1754 C CA . ARG A 1 222 ? -1.746 -0.923 19.619 1.00 42.00 222 ARG A CA 1
ATOM 1755 C C . ARG A 1 222 ? -2.833 -0.218 20.426 1.00 42.00 222 ARG A C 1
ATOM 1757 O O . ARG A 1 222 ? -2.711 0.978 20.627 1.00 42.00 222 ARG A O 1
ATOM 1764 N N . GLN A 1 223 ? -3.884 -0.909 20.860 1.00 45.22 223 GLN A N 1
ATOM 1765 C CA . GLN A 1 223 ? -4.953 -0.369 21.700 1.00 45.22 223 GLN A CA 1
ATOM 1766 C C . GLN A 1 223 ? -4.457 -0.137 23.120 1.00 45.22 223 GLN A C 1
ATOM 1768 O O . GLN A 1 223 ? -4.824 0.885 23.666 1.00 45.22 223 GLN A O 1
ATOM 1773 N N . LEU A 1 224 ? -3.564 -0.974 23.660 1.00 45.47 224 LEU A N 1
ATOM 1774 C CA . LEU A 1 224 ? -2.845 -0.716 24.912 1.00 45.47 224 LEU A CA 1
ATOM 1775 C C . LEU A 1 224 ? -1.962 0.535 24.779 1.00 45.47 224 LEU A C 1
ATOM 1777 O O . LEU A 1 224 ? -2.072 1.455 25.579 1.00 45.47 224 LEU A O 1
ATOM 1781 N N . GLY A 1 225 ? -1.177 0.630 23.698 1.00 46.91 225 GLY A N 1
ATOM 1782 C CA . GLY A 1 225 ? -0.399 1.834 23.378 1.00 46.91 225 GLY A CA 1
ATOM 1783 C C . GLY A 1 225 ? -1.264 3.067 23.079 1.00 46.91 225 GLY A C 1
ATOM 1784 O O . GLY A 1 225 ? -0.834 4.192 23.304 1.00 46.91 225 GLY A O 1
ATOM 1785 N N . THR A 1 226 ? -2.503 2.879 22.611 1.00 46.81 226 THR A N 1
ATOM 1786 C CA . THR A 1 226 ? -3.486 3.960 22.423 1.00 46.81 226 THR A CA 1
ATOM 1787 C C . THR A 1 226 ? -4.120 4.352 23.757 1.00 46.81 226 THR A C 1
ATOM 1789 O O . THR A 1 226 ? -4.256 5.541 23.993 1.00 46.81 226 THR A O 1
ATOM 1792 N N . LEU A 1 227 ? -4.433 3.393 24.637 1.00 46.69 227 LEU A N 1
ATOM 1793 C CA . LEU A 1 227 ? -4.926 3.594 26.005 1.00 46.69 227 LEU A CA 1
ATOM 1794 C C . LEU A 1 227 ? -3.916 4.388 26.828 1.00 46.69 227 LEU A C 1
ATOM 1796 O O . LEU A 1 227 ? -4.285 5.376 27.448 1.00 46.69 227 LEU A O 1
ATOM 1800 N N . MET A 1 228 ? -2.629 4.047 26.727 1.00 53.06 228 MET A N 1
ATOM 1801 C CA . MET A 1 228 ? -1.541 4.806 27.348 1.00 53.06 228 MET A CA 1
ATOM 1802 C C . MET A 1 228 ? -1.518 6.285 26.938 1.00 53.06 228 MET A C 1
ATOM 1804 O O . MET A 1 228 ? -1.125 7.115 27.746 1.00 53.06 228 MET A O 1
ATOM 1808 N N . ARG A 1 229 ? -1.970 6.643 25.724 1.00 51.56 229 ARG A N 1
ATOM 1809 C CA . ARG A 1 229 ? -2.076 8.057 25.310 1.00 51.56 229 ARG A CA 1
ATOM 1810 C C . ARG A 1 229 ? -3.227 8.798 25.984 1.00 51.56 229 ARG A C 1
ATOM 1812 O O . ARG A 1 229 ? -3.199 10.022 26.006 1.00 51.56 229 ARG A O 1
ATOM 1819 N N . VAL A 1 230 ? -4.252 8.081 26.442 1.00 46.22 230 VAL A N 1
ATOM 1820 C CA . VAL A 1 230 ? -5.456 8.674 27.044 1.00 46.22 230 VAL A CA 1
ATOM 1821 C C . VAL A 1 230 ? -5.365 8.713 28.571 1.00 46.22 230 VAL A C 1
ATOM 1823 O O . VAL A 1 230 ? -6.012 9.557 29.178 1.00 46.22 230 VAL A O 1
ATOM 1826 N N . LEU A 1 231 ? -4.541 7.849 29.177 1.00 49.06 231 LEU A N 1
ATOM 1827 C CA . LEU A 1 231 ? -4.324 7.807 30.624 1.00 49.06 231 LEU A CA 1
ATOM 1828 C C . LEU A 1 231 ? -3.546 9.030 31.113 1.00 49.06 231 LEU A C 1
ATOM 1830 O O . LEU A 1 231 ? -2.472 9.351 30.603 1.00 49.06 231 LEU A O 1
ATOM 1834 N N . LYS A 1 232 ? -4.033 9.688 32.160 1.00 62.41 232 LYS A N 1
ATOM 1835 C CA . LYS A 1 232 ? -3.284 10.745 32.846 1.00 62.41 232 LYS A CA 1
ATOM 1836 C C . LYS A 1 232 ? -2.032 10.158 33.521 1.00 62.41 232 LYS A C 1
ATOM 1838 O O . LYS A 1 232 ? -2.038 8.991 33.917 1.00 62.41 232 LYS A O 1
ATOM 1843 N N . PRO A 1 233 ? -0.961 10.948 33.728 1.00 62.84 233 PRO A N 1
ATOM 1844 C CA . PRO A 1 233 ? 0.230 10.498 34.458 1.00 62.84 233 PRO A CA 1
ATOM 1845 C C . PRO A 1 233 ? -0.075 9.886 35.837 1.00 62.84 233 PRO A C 1
ATOM 1847 O O . PRO A 1 233 ? 0.553 8.905 36.230 1.00 62.84 233 PRO A O 1
ATOM 1850 N N . SER A 1 234 ? -1.076 10.408 36.551 1.00 56.94 234 SER A N 1
ATOM 1851 C CA . SER A 1 234 ? -1.544 9.855 37.829 1.00 56.94 234 SER A CA 1
ATOM 1852 C C . SER A 1 234 ? -2.147 8.453 37.683 1.00 56.94 234 SER A C 1
ATOM 1854 O O . SER A 1 234 ? -1.813 7.557 38.453 1.00 56.94 234 SER A O 1
ATOM 1856 N N . GLU A 1 235 ? -2.976 8.234 36.662 1.00 53.28 235 GLU A N 1
ATOM 1857 C CA . GLU A 1 235 ? -3.616 6.944 36.369 1.00 53.28 235 GLU A CA 1
ATOM 1858 C C . GLU A 1 235 ? -2.578 5.907 35.924 1.00 53.28 235 GLU A C 1
ATOM 1860 O O . GLU A 1 235 ? -2.589 4.766 36.378 1.00 53.28 235 GLU A O 1
ATOM 1865 N N . LEU A 1 236 ? -1.609 6.322 35.103 1.00 63.16 236 LEU A N 1
ATOM 1866 C CA . LEU A 1 236 ? -0.493 5.471 34.692 1.00 63.16 236 LEU A CA 1
ATOM 1867 C C . LEU A 1 236 ? 0.422 5.103 35.870 1.00 63.16 236 LEU A C 1
ATOM 1869 O O . LEU A 1 236 ? 0.956 3.996 35.923 1.00 63.16 236 LEU A O 1
ATOM 1873 N N . SER A 1 237 ? 0.593 6.016 36.829 1.00 67.75 237 SER A N 1
ATOM 1874 C CA . SER A 1 237 ? 1.378 5.769 38.043 1.00 67.75 237 SER A CA 1
ATOM 1875 C C . SER A 1 237 ? 0.724 4.740 38.964 1.00 67.75 237 SER A C 1
ATOM 1877 O O . SER A 1 237 ? 1.453 4.012 39.639 1.00 67.75 237 SER A O 1
ATOM 1879 N N . ALA A 1 238 ? -0.606 4.626 38.952 1.00 59.59 238 ALA A N 1
ATOM 1880 C CA . ALA A 1 238 ? -1.342 3.638 39.738 1.00 59.59 238 ALA A CA 1
ATOM 1881 C C . ALA A 1 238 ? -1.232 2.204 39.181 1.00 59.59 238 ALA A C 1
ATOM 1883 O O . ALA A 1 238 ? -1.365 1.248 39.938 1.00 59.59 238 ALA A O 1
ATOM 1884 N N . LEU A 1 239 ? -0.943 2.038 37.884 1.00 57.69 239 LEU A N 1
ATOM 1885 C CA . LEU A 1 239 ? -0.793 0.721 37.253 1.00 57.69 239 LEU A CA 1
ATOM 1886 C C . LEU A 1 239 ? 0.539 0.060 37.626 1.00 57.69 239 LEU A C 1
ATOM 1888 O O . LEU A 1 239 ? 1.595 0.700 37.608 1.00 57.69 239 LEU A O 1
ATOM 1892 N N . THR A 1 240 ? 0.527 -1.231 37.944 1.00 69.44 240 THR A N 1
ATOM 1893 C CA . THR A 1 240 ? 1.743 -1.978 38.290 1.00 69.44 240 THR A CA 1
ATOM 1894 C C . THR A 1 240 ? 2.554 -2.368 37.048 1.00 69.44 240 THR A C 1
ATOM 1896 O O . THR A 1 240 ? 2.104 -2.267 35.905 1.00 69.44 240 THR A O 1
ATOM 1899 N N . PHE A 1 241 ? 3.791 -2.824 37.266 1.00 62.44 241 PHE A N 1
ATOM 1900 C CA . PHE A 1 241 ? 4.653 -3.352 36.204 1.00 62.44 241 PHE A CA 1
ATOM 1901 C C . PHE A 1 241 ? 3.989 -4.516 35.441 1.00 62.44 241 PHE A C 1
ATOM 1903 O O . PHE A 1 241 ? 4.130 -4.618 34.219 1.00 62.44 241 PHE A O 1
ATOM 1910 N N . ASP A 1 242 ? 3.235 -5.358 36.152 1.00 65.38 242 ASP A N 1
ATOM 1911 C CA . ASP A 1 242 ? 2.550 -6.518 35.585 1.00 65.38 242 ASP A CA 1
ATOM 1912 C C . ASP A 1 242 ? 1.245 -6.127 34.872 1.00 65.38 242 ASP A C 1
ATOM 1914 O O . ASP A 1 242 ? 0.974 -6.657 33.793 1.00 65.38 242 ASP A O 1
ATOM 1918 N N . ASP A 1 243 ? 0.508 -5.122 35.367 1.00 54.03 243 ASP A N 1
ATOM 1919 C CA . ASP A 1 243 ? -0.688 -4.573 34.692 1.00 54.03 243 ASP A CA 1
ATOM 1920 C C . ASP A 1 243 ? -0.362 -3.993 33.312 1.00 54.03 243 ASP A C 1
ATOM 1922 O O . ASP A 1 243 ? -1.117 -4.127 32.348 1.00 54.03 243 ASP A O 1
ATOM 1926 N N . LEU A 1 244 ? 0.806 -3.359 33.214 1.00 60.88 244 LEU A N 1
ATOM 1927 C CA . LEU A 1 244 ? 1.356 -2.798 31.980 1.00 60.88 244 LEU A CA 1
ATOM 1928 C C . LEU A 1 244 ? 2.057 -3.857 31.123 1.00 60.88 244 LEU A C 1
ATOM 1930 O O . LEU A 1 244 ? 2.582 -3.554 30.047 1.00 60.88 244 LEU A O 1
ATOM 1934 N N . ALA A 1 245 ? 2.057 -5.102 31.603 1.00 64.81 245 ALA A N 1
ATOM 1935 C CA . ALA A 1 245 ? 2.647 -6.252 30.963 1.00 64.81 245 ALA A CA 1
ATOM 1936 C C . ALA A 1 245 ? 4.128 -6.020 30.630 1.00 64.81 245 ALA A C 1
ATOM 1938 O O . ALA A 1 245 ? 4.594 -6.480 29.596 1.00 64.81 245 ALA A O 1
ATOM 1939 N N . LEU A 1 246 ? 4.891 -5.303 31.462 1.00 64.69 246 LEU A N 1
ATOM 1940 C CA . LEU A 1 246 ? 6.249 -4.854 31.128 1.00 64.69 246 LEU A CA 1
ATOM 1941 C C . LEU A 1 246 ? 7.309 -5.962 31.211 1.00 64.69 246 LEU A C 1
ATOM 1943 O O . LEU A 1 246 ? 8.436 -5.728 30.808 1.00 64.69 246 LEU A O 1
ATOM 1947 N N . GLY A 1 247 ? 6.975 -7.182 31.640 1.00 69.00 247 GLY A N 1
ATOM 1948 C CA . GLY A 1 247 ? 7.938 -8.277 31.823 1.00 69.00 247 GLY A CA 1
ATOM 1949 C C . GLY A 1 247 ? 8.728 -8.712 30.577 1.00 69.00 247 GLY A C 1
ATOM 1950 O O . GLY A 1 247 ? 8.221 -8.763 29.458 1.00 69.00 247 GLY A O 1
ATOM 1951 N N . CYS A 1 248 ? 9.977 -9.123 30.789 1.00 61.19 248 CYS A N 1
ATOM 1952 C CA . CYS A 1 248 ? 10.915 -9.559 29.745 1.00 61.19 248 CYS A CA 1
ATOM 1953 C C . CYS A 1 248 ? 10.483 -10.802 28.940 1.00 61.19 248 CYS A C 1
ATOM 1955 O O . CYS A 1 248 ? 10.888 -10.976 27.797 1.00 61.19 248 CYS A O 1
ATOM 1957 N N . LEU A 1 249 ? 9.642 -11.673 29.509 1.00 56.75 249 LEU A N 1
ATOM 1958 C CA . LEU A 1 249 ? 9.249 -12.953 28.893 1.00 56.75 249 LEU A CA 1
ATOM 1959 C C . LEU A 1 249 ? 8.160 -12.825 27.808 1.00 56.75 249 LEU A C 1
ATOM 1961 O O . LEU A 1 249 ? 7.783 -13.813 27.163 1.00 56.75 249 LEU A O 1
ATOM 1965 N N . GLN A 1 250 ? 7.626 -11.622 27.599 1.00 56.81 250 GLN A N 1
ATOM 1966 C CA . GLN A 1 250 ? 6.568 -11.376 26.625 1.00 56.81 250 GLN A CA 1
ATOM 1967 C C . GLN A 1 250 ? 7.136 -10.830 25.306 1.00 56.81 250 GLN A C 1
ATOM 1969 O O . GLN A 1 250 ? 7.944 -9.909 25.286 1.00 56.81 250 GLN A O 1
ATOM 1974 N N . LYS A 1 251 ? 6.672 -11.377 24.174 1.00 50.72 251 LYS A N 1
ATOM 1975 C CA . LYS A 1 251 ? 7.244 -11.121 22.833 1.00 50.72 251 LYS A CA 1
ATOM 1976 C C . LYS A 1 251 ? 6.708 -9.866 22.117 1.00 50.72 251 LYS A C 1
ATOM 1978 O O . LYS A 1 251 ? 7.092 -9.606 20.981 1.00 50.72 251 LYS A O 1
ATOM 1983 N N . THR A 1 252 ? 5.779 -9.121 22.710 1.00 54.81 252 THR A N 1
ATOM 1984 C CA . THR A 1 252 ? 5.030 -8.040 22.039 1.00 54.81 252 THR A CA 1
ATOM 1985 C C . THR A 1 252 ? 5.605 -6.658 22.344 1.00 54.81 252 THR A C 1
ATOM 1987 O O . THR A 1 252 ? 5.497 -6.204 23.477 1.00 54.81 252 THR A O 1
ATOM 1990 N N . GLN A 1 253 ? 6.158 -5.962 21.344 1.00 55.38 253 GLN A N 1
ATOM 1991 C CA . GLN A 1 253 ? 6.629 -4.570 21.467 1.00 55.38 253 GLN A CA 1
ATOM 1992 C C . GLN A 1 253 ? 5.541 -3.628 22.005 1.00 55.38 253 GLN A C 1
ATOM 1994 O O . GLN A 1 253 ? 4.389 -3.690 21.566 1.00 55.38 253 GLN A O 1
ATOM 1999 N N . LEU A 1 254 ? 5.920 -2.755 22.944 1.00 54.88 254 LEU A N 1
ATOM 2000 C CA . LEU A 1 254 ? 5.050 -1.715 23.490 1.00 54.88 254 LEU A CA 1
ATOM 2001 C C . LEU A 1 254 ? 5.240 -0.441 22.663 1.00 54.88 254 LEU A C 1
ATOM 2003 O O . LEU A 1 254 ? 6.252 0.247 22.772 1.00 54.88 254 LEU A O 1
ATOM 2007 N N . ASP A 1 255 ? 4.279 -0.160 21.787 1.00 55.22 255 ASP A N 1
ATOM 2008 C CA . ASP A 1 255 ? 4.381 0.938 20.830 1.00 55.22 255 ASP A CA 1
ATOM 2009 C C . ASP A 1 255 ? 3.663 2.194 21.345 1.00 55.22 255 ASP A C 1
ATOM 2011 O O . ASP A 1 255 ? 2.448 2.350 21.197 1.00 55.22 255 ASP A O 1
ATOM 2015 N N . MET A 1 256 ? 4.429 3.116 21.933 1.00 55.56 256 MET A N 1
ATOM 2016 C CA . MET A 1 256 ? 3.997 4.493 22.185 1.00 55.56 256 MET A CA 1
ATOM 2017 C C . MET A 1 256 ? 4.215 5.357 20.932 1.00 55.56 256 MET A C 1
ATOM 2019 O O . MET A 1 256 ? 4.948 6.347 20.957 1.00 55.56 256 MET A O 1
ATOM 2023 N N . GLN A 1 257 ? 3.624 5.006 19.791 1.00 50.59 257 GLN A N 1
ATOM 2024 C CA . GLN A 1 257 ? 3.732 5.865 18.609 1.00 50.59 257 GLN A CA 1
ATOM 2025 C C . GLN A 1 257 ? 3.094 7.235 18.885 1.00 50.59 257 GLN A C 1
ATOM 2027 O O . GLN A 1 257 ? 2.102 7.323 19.601 1.00 50.59 257 GLN A O 1
ATOM 2032 N N . VAL A 1 258 ? 3.627 8.301 18.300 1.00 46.06 258 VAL A N 1
ATOM 2033 C CA . VAL A 1 258 ? 2.914 9.573 18.120 1.00 46.06 258 VAL A CA 1
ATOM 2034 C C . VAL A 1 258 ? 2.464 9.577 16.667 1.00 46.06 258 VAL A C 1
ATOM 2036 O O . VAL A 1 258 ? 3.205 9.145 15.793 1.00 46.06 258 VAL A O 1
ATOM 2039 N N . THR A 1 259 ? 1.235 9.990 16.370 1.00 43.19 259 THR A N 1
ATOM 2040 C CA . THR A 1 259 ? 0.897 10.283 14.972 1.00 43.19 259 THR A CA 1
ATOM 2041 C C . THR A 1 259 ? 1.561 11.603 14.588 1.00 43.19 259 THR A C 1
ATOM 2043 O O . THR A 1 259 ? 1.163 12.639 15.118 1.00 43.19 259 THR A O 1
ATOM 2046 N N . ASP A 1 260 ? 2.514 11.559 13.650 1.00 40.66 260 ASP A N 1
ATOM 2047 C CA . ASP A 1 260 ? 3.395 12.648 13.161 1.00 40.66 260 ASP A CA 1
ATOM 2048 C C . ASP A 1 260 ? 2.734 14.004 12.852 1.00 40.66 260 ASP A C 1
ATOM 2050 O O . ASP A 1 260 ? 3.404 15.023 12.692 1.00 40.66 260 ASP A O 1
ATOM 2054 N N . ILE A 1 261 ? 1.406 14.050 12.759 1.00 39.22 261 ILE A N 1
ATOM 2055 C CA . ILE A 1 261 ? 0.648 15.245 12.386 1.00 39.22 261 ILE A CA 1
ATOM 2056 C C . ILE A 1 261 ? 0.567 16.263 13.541 1.00 39.22 261 ILE A C 1
ATOM 2058 O O . ILE A 1 261 ? 0.445 17.456 13.275 1.00 39.22 261 ILE A O 1
ATOM 2062 N N . GLN A 1 262 ? 0.666 15.842 14.809 1.00 37.44 262 GLN A N 1
ATOM 2063 C CA . GLN A 1 262 ? 0.492 16.753 15.957 1.00 37.44 262 GLN A CA 1
ATOM 2064 C C . GLN A 1 262 ? 1.787 17.408 16.467 1.00 37.44 262 GLN A C 1
ATOM 2066 O O . GLN A 1 262 ? 1.721 18.490 17.046 1.00 37.44 262 GLN A O 1
ATOM 2071 N N . VAL A 1 263 ? 2.963 16.834 16.190 1.00 44.53 263 VAL A N 1
ATOM 2072 C CA . VAL A 1 263 ? 4.248 17.356 16.701 1.00 44.53 263 VAL A CA 1
ATOM 2073 C C . VAL A 1 263 ? 4.664 18.657 16.009 1.00 44.53 263 VAL A C 1
ATOM 2075 O O . VAL A 1 263 ? 5.195 19.561 16.647 1.00 44.53 263 VAL A O 1
ATOM 2078 N N . ARG A 1 264 ? 4.357 18.809 14.712 1.00 37.62 264 ARG A N 1
ATOM 2079 C CA . ARG A 1 264 ? 4.755 19.992 13.924 1.00 37.62 264 ARG A CA 1
ATOM 2080 C C . ARG A 1 264 ? 4.159 21.317 14.409 1.00 37.62 264 ARG A C 1
ATOM 2082 O O . ARG A 1 264 ? 4.673 22.357 14.014 1.00 37.62 264 ARG A O 1
ATOM 2089 N N . ARG A 1 265 ? 3.076 21.306 15.195 1.00 40.97 265 ARG A N 1
ATOM 2090 C CA . ARG A 1 265 ? 2.378 22.540 15.604 1.00 40.97 265 ARG A CA 1
ATOM 2091 C C . ARG A 1 265 ? 2.535 22.911 17.072 1.00 40.97 265 ARG A C 1
ATOM 2093 O O . ARG A 1 265 ? 2.246 24.052 17.405 1.00 40.97 265 ARG A O 1
ATOM 2100 N N . HIS A 1 266 ? 2.991 22.002 17.935 1.00 39.06 266 HIS A N 1
ATOM 2101 C CA . HIS A 1 266 ? 2.973 22.268 19.371 1.00 39.06 266 HIS A CA 1
ATOM 2102 C C . HIS A 1 266 ? 4.099 21.568 20.141 1.00 39.06 266 HIS A C 1
ATOM 2104 O O . HIS A 1 266 ? 3.841 20.674 20.953 1.00 39.06 266 HIS A O 1
ATOM 2110 N N . ARG A 1 267 ? 5.344 22.008 19.919 1.00 42.00 267 ARG A N 1
ATOM 2111 C CA . ARG A 1 267 ? 6.503 21.603 20.738 1.00 42.00 267 ARG A CA 1
ATOM 2112 C C . ARG A 1 267 ? 6.291 21.914 22.231 1.00 42.00 267 ARG A C 1
ATOM 2114 O O . ARG A 1 267 ? 6.717 21.128 23.064 1.00 42.00 267 ARG A O 1
ATOM 2121 N N . ASP A 1 268 ? 5.494 22.945 22.522 1.00 43.97 268 ASP A N 1
ATOM 2122 C CA . ASP A 1 268 ? 5.126 23.380 23.877 1.00 43.97 268 ASP A CA 1
ATOM 2123 C C . ASP A 1 268 ? 3.692 22.982 24.287 1.00 43.97 268 ASP A C 1
ATOM 2125 O O . ASP A 1 268 ? 3.134 23.520 25.241 1.00 43.97 268 ASP A O 1
ATOM 2129 N N . SER A 1 269 ? 3.036 22.054 23.571 1.00 50.22 269 SER A N 1
ATOM 2130 C CA . SER A 1 269 ? 1.718 21.580 24.030 1.00 50.22 269 SER A CA 1
ATOM 2131 C C . SER A 1 269 ? 1.838 20.734 25.291 1.00 50.22 269 SER A C 1
ATOM 2133 O O . SER A 1 269 ? 2.703 19.864 25.403 1.00 50.22 269 SER A O 1
ATOM 2135 N N . ALA A 1 270 ? 0.843 20.870 26.169 1.00 52.09 270 ALA A N 1
ATOM 2136 C CA . ALA A 1 270 ? 0.600 19.967 27.295 1.00 52.09 270 ALA A CA 1
ATOM 2137 C C . ALA A 1 270 ? 0.600 18.473 26.895 1.00 52.09 270 ALA A C 1
ATOM 2139 O O . ALA A 1 270 ? 0.935 17.612 27.703 1.00 52.09 270 ALA A O 1
ATOM 2140 N N . ILE A 1 271 ? 0.286 18.156 25.631 1.00 49.41 271 ILE A N 1
ATOM 2141 C CA . ILE A 1 271 ? 0.320 16.795 25.078 1.00 49.41 271 ILE A CA 1
ATOM 2142 C C . ILE A 1 271 ? 1.758 16.251 25.034 1.00 49.41 271 ILE A C 1
ATOM 2144 O O . ILE A 1 271 ? 1.987 15.116 25.451 1.00 49.41 271 ILE A O 1
ATOM 2148 N N . HIS A 1 272 ? 2.734 17.050 24.594 1.00 52.19 272 HIS A N 1
ATOM 2149 C CA . HIS A 1 272 ? 4.141 16.636 24.534 1.00 52.19 272 HIS A CA 1
ATOM 2150 C C . HIS A 1 272 ? 4.736 16.415 25.929 1.00 52.19 272 HIS A C 1
ATOM 2152 O O . HIS A 1 272 ? 5.379 15.391 26.171 1.00 52.19 272 HIS A O 1
ATOM 2158 N N . LEU A 1 273 ? 4.452 17.335 26.855 1.00 52.22 273 LEU A N 1
ATOM 2159 C CA . LEU A 1 273 ? 4.851 17.226 28.260 1.00 52.22 273 LEU A CA 1
ATOM 2160 C C . LEU A 1 273 ? 4.234 15.984 28.918 1.00 52.22 273 LEU A C 1
ATOM 2162 O O . LEU A 1 273 ? 4.945 15.220 29.565 1.00 52.22 273 LEU A O 1
ATOM 2166 N N . SER A 1 274 ? 2.948 15.707 28.664 1.00 63.03 274 SER A N 1
ATOM 2167 C CA . SER A 1 274 ? 2.271 14.529 29.223 1.00 63.03 274 SER A CA 1
ATOM 2168 C C . SER A 1 274 ? 2.899 13.207 28.774 1.00 63.03 274 SER A C 1
ATOM 2170 O O . SER A 1 274 ? 3.045 12.297 29.583 1.00 63.03 274 SER A O 1
ATOM 2172 N N . GLN A 1 275 ? 3.340 13.104 27.517 1.00 63.66 275 GLN A N 1
ATOM 2173 C CA . GLN A 1 275 ? 3.927 11.877 26.971 1.00 63.66 275 GLN A CA 1
ATOM 2174 C C . GLN A 1 275 ? 5.357 11.633 27.450 1.00 63.66 275 GLN A C 1
ATOM 2176 O O . GLN A 1 275 ? 5.747 10.479 27.629 1.00 63.66 275 GLN A O 1
ATOM 2181 N N . HIS A 1 276 ? 6.135 12.696 27.663 1.00 63.78 276 HIS A N 1
ATOM 2182 C CA . HIS A 1 276 ? 7.449 12.586 28.290 1.00 63.78 276 HIS A CA 1
ATOM 2183 C C . HIS A 1 276 ? 7.307 12.163 29.759 1.00 63.78 276 HIS A C 1
ATOM 2185 O O . HIS A 1 276 ? 7.937 11.197 30.177 1.00 63.78 276 HIS A O 1
ATOM 2191 N N . SER A 1 277 ? 6.381 12.771 30.510 1.00 68.56 277 SER A N 1
ATOM 2192 C CA . SER A 1 277 ? 6.061 12.336 31.875 1.00 68.56 277 SER A CA 1
ATOM 2193 C C . SER A 1 277 ? 5.568 10.885 31.933 1.00 68.56 277 SER A C 1
ATOM 2195 O O . SER A 1 277 ? 6.007 10.128 32.792 1.00 68.56 277 SER A O 1
ATOM 2197 N N . GLN A 1 278 ? 4.704 10.460 31.005 1.00 68.69 278 GLN A N 1
ATOM 2198 C CA . GLN A 1 278 ? 4.256 9.065 30.902 1.00 68.69 278 GLN A CA 1
ATOM 2199 C C . GLN A 1 278 ? 5.420 8.110 30.601 1.00 68.69 278 GLN A C 1
ATOM 2201 O O . GLN A 1 278 ? 5.514 7.052 31.219 1.00 68.69 278 GLN A O 1
ATOM 2206 N N . ALA A 1 279 ? 6.320 8.479 29.683 1.00 72.25 279 ALA A N 1
ATOM 2207 C CA . ALA A 1 279 ? 7.509 7.689 29.383 1.00 72.25 279 ALA A CA 1
ATOM 2208 C C . ALA A 1 279 ? 8.421 7.555 30.612 1.00 72.25 279 ALA A C 1
ATOM 2210 O O . ALA A 1 279 ? 8.879 6.449 30.894 1.00 72.25 279 ALA A O 1
ATOM 2211 N N . ASN A 1 280 ? 8.618 8.639 31.369 1.00 72.31 280 ASN A N 1
ATOM 2212 C CA . ASN A 1 280 ? 9.402 8.639 32.608 1.00 72.31 280 ASN A CA 1
ATOM 2213 C C . ASN A 1 280 ? 8.771 7.732 33.667 1.00 72.31 280 ASN A C 1
ATOM 2215 O O . ASN A 1 280 ? 9.464 6.911 34.248 1.00 72.31 280 ASN A O 1
ATOM 2219 N N . ILE A 1 281 ? 7.448 7.778 33.851 1.00 72.31 281 ILE A N 1
ATOM 2220 C CA . ILE A 1 281 ? 6.740 6.886 34.786 1.00 72.31 281 ILE A CA 1
ATOM 2221 C C . ILE A 1 281 ? 6.919 5.409 34.404 1.00 72.31 281 ILE A C 1
ATOM 2223 O O . ILE A 1 281 ? 7.115 4.559 35.274 1.00 72.31 281 ILE A O 1
ATOM 2227 N N . LEU A 1 282 ? 6.848 5.081 33.110 1.00 72.38 282 LEU A N 1
ATOM 2228 C CA . LEU A 1 282 ? 7.075 3.713 32.633 1.00 72.38 282 LEU A CA 1
ATOM 2229 C C . LEU A 1 282 ? 8.519 3.273 32.844 1.00 72.38 282 LEU A C 1
ATOM 2231 O O . LEU A 1 282 ? 8.759 2.150 33.283 1.00 72.38 282 LEU A O 1
ATOM 2235 N N . PHE A 1 283 ? 9.467 4.158 32.552 1.00 75.56 283 PHE A N 1
ATOM 2236 C CA . PHE A 1 283 ? 10.885 3.893 32.730 1.00 75.56 283 PHE A CA 1
ATOM 2237 C C . PHE A 1 283 ? 11.253 3.715 34.208 1.00 75.56 283 PHE A C 1
ATOM 2239 O O . PHE A 1 283 ? 11.884 2.720 34.550 1.00 75.56 283 PHE A O 1
ATOM 2246 N N . ASP A 1 284 ? 10.739 4.568 35.094 1.00 73.62 284 ASP A N 1
ATOM 2247 C CA . ASP A 1 284 ? 10.861 4.439 36.547 1.00 73.62 284 ASP A CA 1
ATOM 2248 C C . ASP A 1 284 ? 10.342 3.088 37.043 1.00 73.62 284 ASP A C 1
ATOM 2250 O O . ASP A 1 284 ? 10.976 2.428 37.863 1.00 73.62 284 ASP A O 1
ATOM 2254 N N . LYS A 1 285 ? 9.180 2.642 36.551 1.00 75.81 285 LYS A N 1
ATOM 2255 C CA . LYS A 1 285 ? 8.609 1.338 36.928 1.00 75.81 285 LYS A CA 1
ATOM 2256 C C . LYS A 1 285 ? 9.496 0.181 36.476 1.00 75.81 285 LYS A C 1
ATOM 2258 O O . LYS A 1 285 ? 9.642 -0.792 37.215 1.00 75.81 285 LYS A O 1
ATOM 2263 N N . VAL A 1 286 ? 10.099 0.290 35.293 1.00 73.31 286 VAL A N 1
ATOM 2264 C CA . VAL A 1 286 ? 11.077 -0.682 34.793 1.00 73.31 286 VAL A CA 1
ATOM 2265 C C . VAL A 1 286 ? 12.329 -0.686 35.676 1.00 73.31 286 VAL A C 1
ATOM 2267 O O . VAL A 1 286 ? 12.718 -1.752 36.152 1.00 73.31 286 VAL A O 1
ATOM 2270 N N . GLN A 1 287 ? 12.911 0.482 35.964 1.00 71.62 287 GLN A N 1
ATOM 2271 C CA . GLN A 1 287 ? 14.106 0.617 36.804 1.00 71.62 287 GLN A CA 1
ATOM 2272 C C . GLN A 1 287 ? 13.875 0.126 38.237 1.00 71.62 287 GLN A C 1
ATOM 2274 O O . GLN A 1 287 ? 14.688 -0.622 38.769 1.00 71.62 287 GLN A O 1
ATOM 2279 N N . ARG A 1 288 ? 12.745 0.472 38.866 1.00 73.94 288 ARG A N 1
ATOM 2280 C CA . ARG A 1 288 ? 12.415 0.015 40.228 1.00 73.94 288 ARG A CA 1
ATOM 2281 C C . ARG A 1 288 ? 12.241 -1.497 40.308 1.00 73.94 288 ARG A C 1
ATOM 2283 O O . ARG A 1 288 ? 12.589 -2.094 41.321 1.00 73.94 288 ARG A O 1
ATOM 2290 N N . ARG A 1 289 ? 11.677 -2.124 39.269 1.00 75.75 289 ARG A N 1
ATOM 2291 C CA . ARG A 1 289 ? 11.399 -3.567 39.275 1.00 75.75 289 ARG A CA 1
ATOM 2292 C C . ARG A 1 289 ? 12.618 -4.409 38.920 1.00 75.75 289 ARG A C 1
ATOM 2294 O O . ARG A 1 289 ? 12.749 -5.511 39.444 1.00 75.75 289 ARG A O 1
ATOM 2301 N N . LEU A 1 290 ? 13.456 -3.926 38.008 1.00 69.44 290 LEU A N 1
ATOM 2302 C CA . LEU A 1 290 ? 14.582 -4.687 37.459 1.00 69.44 290 LEU A CA 1
ATOM 2303 C C . LEU A 1 290 ? 15.945 -4.235 37.995 1.00 69.44 290 LEU A C 1
ATOM 2305 O O . LEU A 1 290 ? 16.935 -4.914 37.745 1.00 69.44 290 LEU A O 1
ATOM 2309 N N . GLY A 1 291 ? 15.989 -3.137 38.751 1.00 66.94 291 GLY A N 1
ATOM 2310 C CA . GLY A 1 291 ? 17.216 -2.522 39.241 1.00 66.94 291 GLY A CA 1
ATOM 2311 C C . GLY A 1 291 ? 17.866 -1.580 38.222 1.00 66.94 291 GLY A C 1
ATOM 2312 O O . GLY A 1 291 ? 17.429 -1.449 37.078 1.00 66.94 291 GLY A O 1
ATOM 2313 N N . VAL A 1 292 ? 18.940 -0.913 38.660 1.00 53.47 292 VAL A N 1
ATOM 2314 C CA . VAL A 1 292 ? 19.739 0.029 37.849 1.00 53.47 292 VAL A CA 1
ATOM 2315 C C . VAL A 1 292 ? 20.467 -0.693 36.705 1.00 53.47 292 VAL A C 1
ATOM 2317 O O . VAL A 1 292 ? 20.720 -0.117 35.650 1.00 53.47 292 VAL A O 1
ATOM 2320 N N . THR A 1 293 ? 20.743 -1.987 36.862 1.00 54.06 293 THR A N 1
ATOM 2321 C CA . THR A 1 293 ? 21.435 -2.816 35.875 1.00 54.06 293 THR A CA 1
ATOM 2322 C C . THR A 1 293 ? 20.468 -3.402 34.847 1.00 54.06 293 THR A C 1
ATOM 2324 O O . THR A 1 293 ? 20.297 -4.611 34.699 1.00 54.06 293 THR A O 1
ATOM 2327 N N . LEU A 1 294 ? 19.903 -2.514 34.027 1.00 52.88 294 LEU A N 1
ATOM 2328 C CA . LEU A 1 294 ? 19.271 -2.859 32.744 1.00 52.88 294 LEU A CA 1
ATOM 2329 C C . LEU A 1 294 ? 20.229 -3.573 31.761 1.00 52.88 294 LEU A C 1
ATOM 2331 O O . LEU A 1 294 ? 19.794 -4.099 30.738 1.00 52.88 294 LEU A O 1
ATOM 2335 N N . ALA A 1 295 ? 21.518 -3.607 32.105 1.00 48.78 295 ALA A N 1
ATOM 2336 C CA . ALA A 1 295 ? 22.647 -4.198 31.402 1.00 48.78 295 ALA A CA 1
ATOM 2337 C C . ALA A 1 295 ? 22.476 -5.660 30.954 1.00 48.78 295 ALA A C 1
ATOM 2339 O O . ALA A 1 295 ? 23.047 -6.040 29.943 1.00 48.78 295 ALA A O 1
ATOM 2340 N N . HIS A 1 296 ? 21.701 -6.488 31.661 1.00 49.22 296 HIS A N 1
ATOM 2341 C CA . HIS A 1 296 ? 21.764 -7.946 31.466 1.00 49.22 296 HIS A CA 1
ATOM 2342 C C . HIS A 1 296 ? 20.619 -8.558 30.647 1.00 49.22 296 HIS A C 1
ATOM 2344 O O . HIS A 1 296 ? 20.497 -9.782 30.625 1.00 49.22 296 HIS A O 1
ATOM 2350 N N . ARG A 1 297 ? 19.739 -7.758 30.015 1.00 59.38 297 ARG A N 1
ATOM 2351 C CA . ARG A 1 297 ? 18.579 -8.299 29.264 1.00 59.38 297 ARG A CA 1
ATOM 2352 C C . ARG A 1 297 ? 18.262 -7.557 27.948 1.00 59.38 297 ARG A C 1
ATOM 2354 O O . ARG A 1 297 ? 17.256 -6.838 27.869 1.00 59.38 297 ARG A O 1
ATOM 2361 N N . PRO A 1 298 ? 19.082 -7.749 26.897 1.00 55.38 298 PRO A N 1
ATOM 2362 C CA . PRO A 1 298 ? 18.926 -7.140 25.567 1.00 55.38 298 PRO A CA 1
ATOM 2363 C C . PRO A 1 298 ? 17.533 -7.295 24.947 1.00 55.38 298 PRO A C 1
ATOM 2365 O O . PRO A 1 298 ? 16.974 -6.359 24.368 1.00 55.38 298 PRO A O 1
ATOM 2368 N N . GLU A 1 299 ? 16.940 -8.479 25.099 1.00 58.25 299 GLU A N 1
ATOM 2369 C CA . GLU A 1 299 ? 15.629 -8.819 24.551 1.00 58.25 299 GLU A CA 1
ATOM 2370 C C . GLU A 1 299 ? 14.496 -7.939 25.100 1.00 58.25 299 GLU A C 1
ATOM 2372 O O . GLU A 1 299 ? 13.497 -7.712 24.410 1.00 58.25 299 GLU A O 1
ATOM 2377 N N . CYS A 1 300 ? 14.652 -7.383 26.305 1.00 62.12 300 CYS A N 1
ATOM 2378 C CA . CYS A 1 300 ? 13.651 -6.502 26.904 1.00 62.12 300 CYS A CA 1
ATOM 2379 C C . CYS A 1 300 ? 13.753 -5.071 26.360 1.00 62.12 300 CYS A C 1
ATOM 2381 O O . CYS A 1 300 ? 12.738 -4.393 26.183 1.00 62.12 300 CYS A O 1
ATOM 2383 N N . PHE A 1 301 ? 14.958 -4.630 25.996 1.00 60.81 301 PHE A N 1
ATOM 2384 C CA . PHE A 1 301 ? 15.203 -3.298 25.443 1.00 60.81 301 PHE A CA 1
ATOM 2385 C C . PHE A 1 301 ? 14.534 -3.106 24.077 1.00 60.81 301 PHE A C 1
ATOM 2387 O O . PHE A 1 301 ? 13.862 -2.101 23.840 1.00 60.81 301 PHE A O 1
ATOM 2394 N N . LEU A 1 302 ? 14.609 -4.119 23.205 1.00 58.50 302 LEU A N 1
ATOM 2395 C CA . LEU A 1 302 ? 13.917 -4.123 21.908 1.00 58.50 302 LEU A CA 1
ATOM 2396 C C . LEU A 1 302 ? 12.397 -3.964 22.048 1.00 58.50 302 LEU A C 1
ATOM 2398 O O . LEU A 1 302 ? 11.735 -3.459 21.135 1.00 58.50 302 LEU A O 1
ATOM 2402 N N . ARG A 1 303 ? 11.837 -4.393 23.184 1.00 65.31 303 ARG A N 1
ATOM 2403 C CA . ARG A 1 303 ? 10.410 -4.303 23.489 1.00 65.31 303 ARG A CA 1
ATOM 2404 C C . ARG A 1 303 ? 9.991 -2.911 23.954 1.00 65.31 303 ARG A C 1
ATOM 2406 O O . ARG A 1 303 ? 8.930 -2.435 23.550 1.00 65.31 303 ARG A O 1
ATOM 2413 N N . TRP A 1 304 ? 10.802 -2.301 24.812 1.00 67.06 304 TRP A N 1
ATOM 2414 C CA . TRP A 1 304 ? 10.528 -1.017 25.460 1.00 67.06 304 TRP A CA 1
ATOM 2415 C C . TRP A 1 304 ? 11.079 0.195 24.706 1.00 67.06 304 TRP A C 1
ATOM 2417 O O . TRP A 1 304 ? 10.827 1.334 25.102 1.00 67.06 304 TRP A O 1
ATOM 2427 N N . ASN A 1 305 ? 11.798 -0.057 23.609 1.00 61.94 305 ASN A N 1
ATOM 2428 C CA . ASN A 1 305 ? 12.499 0.910 22.771 1.00 61.94 305 ASN A CA 1
ATOM 2429 C C . ASN A 1 305 ? 11.758 2.254 22.623 1.00 61.94 305 ASN A C 1
ATOM 2431 O O . ASN A 1 305 ? 12.339 3.313 22.822 1.00 61.94 305 ASN A O 1
ATOM 2435 N N . CYS A 1 306 ? 10.447 2.239 22.364 1.00 60.47 306 CYS A N 1
ATOM 2436 C CA . CYS A 1 306 ? 9.668 3.458 22.141 1.00 60.47 306 CYS A CA 1
ATOM 2437 C C . CYS A 1 306 ? 9.569 4.410 23.348 1.00 60.47 306 CYS A C 1
ATOM 2439 O O . CYS A 1 306 ? 9.593 5.622 23.138 1.00 60.47 306 CYS A O 1
ATOM 2441 N N . PHE A 1 307 ? 9.421 3.910 24.581 1.00 63.94 307 PHE A N 1
ATOM 2442 C CA . PHE A 1 307 ? 9.315 4.777 25.767 1.00 63.94 307 PHE A CA 1
ATOM 2443 C C . PHE A 1 307 ? 10.666 4.993 26.441 1.00 63.94 307 PHE A C 1
ATOM 2445 O O . PHE A 1 307 ? 10.940 6.095 26.903 1.00 63.94 307 PHE A O 1
ATOM 2452 N N . VAL A 1 308 ? 11.546 3.991 26.392 1.00 66.75 308 VAL A N 1
ATOM 2453 C CA . VAL A 1 308 ? 12.937 4.101 26.847 1.00 66.75 308 VAL A CA 1
ATOM 2454 C C . VAL A 1 308 ? 13.647 5.222 26.082 1.00 66.75 308 VAL A C 1
ATOM 2456 O O . VAL A 1 308 ? 14.200 6.122 26.702 1.00 66.75 308 VAL A O 1
ATOM 2459 N N . ARG A 1 309 ? 13.495 5.293 24.751 1.00 62.12 309 ARG A N 1
ATOM 2460 C CA . ARG A 1 309 ? 14.017 6.406 23.929 1.00 62.12 309 ARG A CA 1
ATOM 2461 C C . ARG A 1 309 ? 13.581 7.799 24.371 1.00 62.12 309 ARG A C 1
ATOM 2463 O O . ARG A 1 309 ? 14.242 8.767 24.024 1.00 62.12 309 ARG A O 1
ATOM 2470 N N . ARG A 1 310 ? 12.439 7.916 25.050 1.00 63.75 310 ARG A N 1
ATOM 2471 C CA . ARG A 1 310 ? 11.885 9.205 25.475 1.00 63.75 310 ARG A CA 1
ATOM 2472 C C . ARG A 1 310 ? 12.207 9.559 26.918 1.00 63.75 310 ARG A C 1
ATOM 2474 O O . ARG A 1 310 ? 12.042 10.724 27.256 1.00 63.75 310 ARG A O 1
ATOM 2481 N N . ALA A 1 311 ? 12.599 8.585 27.733 1.00 62.69 311 ALA A N 1
ATOM 2482 C CA . ALA A 1 311 ? 12.776 8.743 29.173 1.00 62.69 311 ALA A CA 1
ATOM 2483 C C . ALA A 1 311 ? 14.235 8.644 29.633 1.00 62.69 311 ALA A C 1
ATOM 2485 O O . ALA A 1 311 ? 14.592 9.188 30.673 1.00 62.69 311 ALA A O 1
ATOM 2486 N N . VAL A 1 312 ? 15.090 7.959 28.867 1.00 61.94 312 VAL A N 1
ATOM 2487 C CA . VAL A 1 312 ? 16.501 7.779 29.221 1.00 61.94 312 VAL A CA 1
ATOM 2488 C C . VAL A 1 312 ? 17.261 9.095 29.032 1.00 61.94 312 VAL A C 1
ATOM 2490 O O . VAL A 1 312 ? 17.271 9.667 27.942 1.00 61.94 312 VAL A O 1
ATOM 2493 N N . SER A 1 313 ? 17.920 9.568 30.093 1.00 55.62 313 SER A N 1
ATOM 2494 C CA . SER A 1 313 ? 18.827 10.721 30.041 1.00 55.62 313 SER A CA 1
ATOM 2495 C C . SER A 1 313 ? 20.126 10.384 29.298 1.00 55.62 313 SER A C 1
ATOM 2497 O O . SER A 1 313 ? 20.559 9.236 29.308 1.00 55.62 313 SER A O 1
ATOM 2499 N N . ALA A 1 314 ? 20.811 11.382 28.726 1.00 47.31 314 ALA A N 1
ATOM 2500 C CA . ALA A 1 314 ? 22.124 11.188 28.089 1.00 47.31 314 ALA A CA 1
ATOM 2501 C C . ALA A 1 314 ? 23.132 10.475 29.020 1.00 47.31 314 ALA A C 1
ATOM 2503 O O . ALA A 1 314 ? 23.765 9.503 28.623 1.00 47.31 314 ALA A O 1
ATOM 2504 N N . SER A 1 315 ? 23.161 10.853 30.301 1.00 51.47 315 SER A N 1
ATOM 2505 C CA . SER A 1 315 ? 23.985 10.208 31.337 1.00 51.47 315 SER A CA 1
ATOM 2506 C C . SER A 1 315 ? 23.636 8.737 31.613 1.00 51.47 315 SER A C 1
ATOM 2508 O O . SER A 1 315 ? 24.489 7.959 32.035 1.00 51.47 315 SER A O 1
ATOM 2510 N N . SER A 1 316 ? 22.385 8.334 31.377 1.00 50.53 316 SER A N 1
ATOM 2511 C CA . SER A 1 316 ? 21.938 6.941 31.507 1.00 50.53 316 SER A CA 1
ATOM 2512 C C . SER A 1 316 ? 22.273 6.104 30.266 1.00 50.53 316 SER A C 1
ATOM 2514 O O . SER A 1 316 ? 22.266 4.882 30.344 1.00 50.53 316 SER A O 1
ATOM 2516 N N . ILE A 1 317 ? 22.553 6.748 29.124 1.00 49.50 317 ILE A N 1
ATOM 2517 C CA . ILE A 1 317 ? 23.037 6.094 27.897 1.00 49.50 317 ILE A CA 1
ATOM 2518 C C . ILE A 1 317 ? 24.540 5.841 28.006 1.00 49.50 317 ILE A C 1
ATOM 2520 O O . ILE A 1 317 ? 24.990 4.743 27.692 1.00 49.50 317 ILE A O 1
ATOM 2524 N N . ASP A 1 318 ? 25.299 6.822 28.499 1.00 45.16 318 ASP A N 1
ATOM 2525 C CA . ASP A 1 318 ? 26.757 6.721 28.662 1.00 45.16 318 ASP A CA 1
ATOM 2526 C C . ASP A 1 318 ? 27.177 5.648 29.683 1.00 45.16 318 ASP A C 1
ATOM 2528 O O . ASP A 1 318 ? 28.298 5.149 29.640 1.00 45.16 318 ASP A O 1
ATOM 2532 N N . SER A 1 319 ? 26.269 5.263 30.586 1.00 49.31 319 SER A N 1
ATOM 2533 C CA . SER A 1 319 ? 26.475 4.196 31.571 1.00 49.31 319 SER A CA 1
ATOM 2534 C C . SER A 1 319 ? 26.026 2.807 31.099 1.00 49.31 319 SER A C 1
ATOM 2536 O O . SER A 1 319 ? 26.179 1.836 31.845 1.00 49.31 319 SER A O 1
ATOM 2538 N N . LEU A 1 320 ? 25.494 2.673 29.874 1.00 47.00 320 LEU A N 1
ATOM 2539 C CA . LEU A 1 320 ? 25.177 1.362 29.305 1.00 47.00 320 LEU A CA 1
ATOM 2540 C C . LEU A 1 320 ? 26.484 0.607 29.008 1.00 47.00 320 LEU A C 1
ATOM 2542 O O . LEU A 1 320 ? 27.340 1.131 28.292 1.00 47.00 320 LEU A O 1
ATOM 2546 N N . PRO A 1 321 ? 26.660 -0.624 29.519 1.00 44.06 321 PRO A N 1
ATOM 2547 C CA . PRO A 1 321 ? 27.863 -1.389 29.243 1.00 44.06 321 PRO A CA 1
ATOM 2548 C C . PRO A 1 321 ? 27.978 -1.685 27.747 1.00 44.06 321 PRO A C 1
ATOM 2550 O O . PRO A 1 321 ? 26.989 -1.959 27.065 1.00 44.06 321 PRO A O 1
ATOM 2553 N N . ALA A 1 322 ? 29.213 -1.637 27.247 1.00 47.09 322 ALA A N 1
ATOM 2554 C CA . ALA A 1 322 ? 29.591 -1.832 25.850 1.00 47.09 322 ALA A CA 1
ATOM 2555 C C . ALA A 1 322 ? 29.431 -3.293 25.367 1.00 47.09 322 ALA A C 1
ATOM 2557 O O . ALA A 1 322 ? 30.311 -3.837 24.699 1.00 47.09 322 ALA A O 1
ATOM 2558 N N . GLU A 1 323 ? 28.326 -3.964 25.696 1.00 46.66 323 GLU A N 1
ATOM 2559 C CA . GLU A 1 323 ? 28.041 -5.319 25.223 1.00 46.66 323 GLU A CA 1
ATOM 2560 C C . GLU A 1 323 ? 27.533 -5.288 23.765 1.00 46.66 323 GLU A C 1
ATOM 2562 O O . GLU A 1 323 ? 26.347 -5.223 23.429 1.00 46.66 323 GLU A O 1
ATOM 2567 N N . ARG A 1 324 ? 28.568 -5.289 22.918 1.00 50.41 324 ARG A N 1
ATOM 2568 C CA . ARG A 1 324 ? 28.777 -5.261 21.461 1.00 50.41 324 ARG A CA 1
ATOM 2569 C C . ARG A 1 324 ? 27.682 -5.667 20.462 1.00 50.41 324 ARG A C 1
ATOM 2571 O O . ARG A 1 324 ? 27.752 -5.153 19.350 1.00 50.41 324 ARG A O 1
ATOM 2578 N N . ASP A 1 325 ? 26.698 -6.512 20.767 1.00 46.06 325 ASP A N 1
ATOM 2579 C CA . ASP A 1 325 ? 25.767 -7.033 19.735 1.00 46.06 325 ASP A CA 1
ATOM 2580 C C . ASP A 1 325 ? 24.303 -6.605 19.933 1.00 46.06 325 ASP A C 1
ATOM 2582 O O . ASP A 1 325 ? 23.552 -6.446 18.965 1.00 46.06 325 ASP A O 1
ATOM 2586 N N . ALA A 1 326 ? 23.907 -6.312 21.172 1.00 43.59 326 ALA A N 1
ATOM 2587 C CA . ALA A 1 326 ? 22.561 -5.859 21.515 1.00 43.59 326 ALA A CA 1
ATOM 2588 C C . ALA A 1 326 ? 22.272 -4.439 21.003 1.00 43.59 326 ALA A C 1
ATOM 2590 O O . ALA A 1 326 ? 21.201 -4.176 20.455 1.00 43.59 326 ALA A O 1
ATOM 2591 N N . LEU A 1 327 ? 23.251 -3.535 21.128 1.00 44.84 327 LEU A N 1
ATOM 2592 C CA . LEU A 1 327 ? 23.175 -2.159 20.625 1.00 44.84 327 LEU A CA 1
ATOM 2593 C C . LEU A 1 327 ? 23.148 -2.107 19.091 1.00 44.84 327 LEU A C 1
ATOM 2595 O O . LEU A 1 327 ? 22.429 -1.290 18.521 1.00 44.84 327 LEU A O 1
ATOM 2599 N N . ILE A 1 328 ? 23.854 -3.023 18.420 1.00 43.62 328 ILE A N 1
ATOM 2600 C CA . ILE A 1 328 ? 23.857 -3.148 16.955 1.00 43.62 328 ILE A CA 1
ATOM 2601 C C . ILE A 1 328 ? 22.507 -3.673 16.452 1.00 43.62 328 ILE A C 1
ATOM 2603 O O . ILE A 1 328 ? 21.954 -3.118 15.503 1.00 43.62 328 ILE A O 1
ATOM 2607 N N . GLN A 1 329 ? 21.926 -4.688 17.101 1.00 46.72 329 GLN A N 1
ATOM 2608 C CA . GLN A 1 329 ? 20.573 -5.153 16.766 1.00 46.72 329 GLN A CA 1
ATOM 2609 C C . GLN A 1 329 ? 19.504 -4.098 17.082 1.00 46.72 329 GLN A C 1
ATOM 2611 O O . GLN A 1 329 ? 18.566 -3.922 16.302 1.00 46.72 329 GLN A O 1
ATOM 2616 N N . ALA A 1 330 ? 19.656 -3.358 18.184 1.00 42.03 330 ALA A N 1
ATOM 2617 C CA . ALA A 1 330 ? 18.772 -2.250 18.529 1.00 42.03 330 ALA A CA 1
ATOM 2618 C C . ALA A 1 330 ? 18.861 -1.111 17.502 1.00 42.03 330 ALA A C 1
ATOM 2620 O O . ALA A 1 330 ? 17.824 -0.618 17.070 1.00 42.03 330 ALA A O 1
ATOM 2621 N N . ALA A 1 331 ? 20.059 -0.746 17.040 1.00 43.03 331 ALA A N 1
ATOM 2622 C CA . ALA A 1 331 ? 20.250 0.276 16.013 1.00 43.03 331 ALA A CA 1
ATOM 2623 C C . ALA A 1 331 ? 19.823 -0.169 14.610 1.00 43.03 331 ALA A C 1
ATOM 2625 O O . ALA A 1 331 ? 19.196 0.608 13.898 1.00 43.03 331 ALA A O 1
ATOM 2626 N N . GLY A 1 332 ? 20.058 -1.427 14.229 1.00 42.34 332 GLY A N 1
ATOM 2627 C CA . GLY A 1 332 ? 19.523 -1.993 12.986 1.00 42.34 332 GLY A CA 1
ATOM 2628 C C . GLY A 1 332 ? 17.990 -2.009 12.965 1.00 42.34 332 GLY A C 1
ATOM 2629 O O . GLY A 1 332 ? 17.376 -1.738 11.936 1.00 42.34 332 GLY A O 1
ATOM 2630 N N . ALA A 1 333 ? 17.356 -2.241 14.120 1.00 41.00 333 ALA A N 1
ATOM 2631 C CA . ALA A 1 333 ? 15.905 -2.133 14.281 1.00 41.00 333 ALA A CA 1
ATOM 2632 C C . ALA A 1 333 ? 15.389 -0.677 14.309 1.00 41.00 333 ALA A C 1
ATOM 2634 O O . ALA A 1 333 ? 14.193 -0.458 14.097 1.00 41.00 333 ALA A O 1
ATOM 2635 N N . LEU A 1 334 ? 16.263 0.303 14.575 1.00 39.31 334 LEU A N 1
ATOM 2636 C CA . LEU A 1 334 ? 15.962 1.739 14.565 1.00 39.31 334 LEU A CA 1
ATOM 2637 C C . LEU A 1 334 ? 16.113 2.351 13.165 1.00 39.31 334 LEU A C 1
ATOM 2639 O O . LEU A 1 334 ? 15.225 3.083 12.742 1.00 39.31 334 LEU A O 1
ATOM 2643 N N . ALA A 1 335 ? 17.146 1.968 12.409 1.00 40.81 335 ALA A N 1
ATOM 2644 C CA . ALA A 1 335 ? 17.367 2.408 11.028 1.00 40.81 335 ALA A CA 1
ATOM 2645 C C . ALA A 1 335 ? 16.243 1.977 10.061 1.00 40.81 335 ALA A C 1
ATOM 2647 O O . ALA A 1 335 ? 15.940 2.673 9.095 1.00 40.81 335 ALA A O 1
ATOM 2648 N N . ASP A 1 336 ? 15.569 0.859 10.350 1.00 39.84 336 ASP A N 1
ATOM 2649 C CA . ASP A 1 336 ? 14.442 0.350 9.556 1.00 39.84 336 ASP A CA 1
ATOM 2650 C C . ASP A 1 336 ? 13.130 1.139 9.740 1.00 39.84 336 ASP A C 1
ATOM 2652 O O . ASP A 1 336 ? 12.137 0.861 9.054 1.00 39.84 336 ASP A O 1
ATOM 2656 N N . LYS A 1 337 ? 13.075 2.104 10.670 1.00 38.91 337 LYS A N 1
ATOM 2657 C CA . LYS A 1 337 ? 11.871 2.900 10.938 1.00 38.91 337 LYS A CA 1
ATOM 2658 C C . LYS A 1 337 ? 12.203 4.369 11.220 1.00 38.91 337 LYS A C 1
ATOM 2660 O O . LYS A 1 337 ? 12.557 4.725 12.335 1.00 38.91 337 LYS A O 1
ATOM 2665 N N . ASP A 1 338 ? 11.907 5.190 10.213 1.00 45.19 338 ASP A N 1
ATOM 2666 C CA . ASP A 1 338 ? 11.842 6.661 10.195 1.00 45.19 338 ASP A CA 1
ATOM 2667 C C . ASP A 1 338 ? 13.137 7.441 9.922 1.00 45.19 338 ASP A C 1
ATOM 2669 O O . ASP A 1 338 ? 13.923 7.770 10.799 1.00 45.19 338 ASP A O 1
ATOM 2673 N N . GLN A 1 339 ? 13.230 7.909 8.675 1.00 41.06 339 GLN A N 1
ATOM 2674 C CA . GLN A 1 339 ? 14.243 8.806 8.105 1.00 41.06 339 GLN A CA 1
ATOM 2675 C C . GLN A 1 339 ? 14.162 10.274 8.596 1.00 41.06 339 GLN A C 1
ATOM 2677 O O . GLN A 1 339 ? 14.760 11.159 7.990 1.00 41.06 339 GLN A O 1
ATOM 2682 N N . ASN A 1 340 ? 13.376 10.576 9.637 1.00 45.19 340 ASN A N 1
ATOM 2683 C CA . ASN A 1 340 ? 12.978 11.950 9.975 1.00 45.19 340 ASN A CA 1
ATOM 2684 C C . ASN A 1 340 ? 12.983 12.251 11.486 1.00 45.19 340 ASN A C 1
ATOM 2686 O O . ASN A 1 340 ? 11.945 12.639 12.005 1.00 45.19 340 ASN A O 1
ATOM 2690 N N . TYR A 1 341 ? 14.105 12.142 12.208 1.00 42.88 341 TYR A N 1
ATOM 2691 C CA . TYR A 1 341 ? 14.217 12.748 13.552 1.00 42.88 341 TYR A CA 1
ATOM 2692 C C . TYR A 1 341 ? 15.673 13.034 13.958 1.00 42.88 341 TYR A C 1
ATOM 2694 O O . TYR A 1 341 ? 16.481 12.121 14.045 1.00 42.88 341 TYR A O 1
ATOM 2702 N N . MET A 1 342 ? 15.979 14.298 14.281 1.00 39.03 342 MET A N 1
ATOM 2703 C CA . MET A 1 342 ? 17.320 14.774 14.673 1.00 39.03 342 MET A CA 1
ATOM 2704 C C . MET A 1 342 ? 17.656 14.609 16.170 1.00 39.03 342 MET A C 1
ATOM 2706 O O . MET A 1 342 ? 18.808 14.786 16.538 1.00 39.03 342 MET A O 1
ATOM 2710 N N . ASP A 1 343 ? 16.711 14.226 17.035 1.00 42.59 343 ASP A N 1
ATOM 2711 C CA . ASP A 1 343 ? 17.016 13.906 18.449 1.00 42.59 343 ASP A CA 1
ATOM 2712 C C . ASP A 1 343 ? 17.345 12.410 18.642 1.00 42.59 343 ASP A C 1
ATOM 2714 O O . ASP A 1 343 ? 17.936 12.005 19.640 1.00 42.59 343 ASP A O 1
ATOM 2718 N N . THR A 1 344 ? 17.070 11.588 17.622 1.00 47.94 344 THR A N 1
ATOM 2719 C CA . THR A 1 344 ? 17.642 10.243 17.459 1.00 47.94 344 THR A CA 1
ATOM 2720 C C . THR A 1 344 ? 19.142 10.291 17.160 1.00 47.94 344 THR A C 1
ATOM 2722 O O . THR A 1 344 ? 19.840 9.305 17.396 1.00 47.94 344 THR A O 1
ATOM 2725 N N . CYS A 1 345 ? 19.656 11.453 16.735 1.00 40.69 345 CYS A N 1
ATOM 2726 C CA . CYS A 1 345 ? 21.040 11.614 16.315 1.00 40.69 345 CYS A CA 1
ATOM 2727 C C . CYS A 1 345 ? 22.055 11.302 17.405 1.00 40.69 345 CYS A C 1
ATOM 2729 O O . CYS A 1 345 ? 23.137 10.902 17.039 1.00 40.69 345 CYS A O 1
ATOM 2731 N N . VAL A 1 346 ? 21.781 11.448 18.706 1.00 40.22 346 VAL A N 1
ATOM 2732 C CA . VAL A 1 346 ? 22.810 11.157 19.732 1.00 40.22 346 VAL A CA 1
ATOM 2733 C C . VAL A 1 346 ? 23.027 9.650 19.892 1.00 40.22 346 VAL A C 1
ATOM 2735 O O . VAL A 1 346 ? 24.161 9.174 19.935 1.00 40.22 346 VAL A O 1
ATOM 2738 N N . MET A 1 347 ? 21.939 8.879 19.918 1.00 41.56 347 MET A N 1
ATOM 2739 C CA . MET A 1 347 ? 21.992 7.424 20.059 1.00 41.56 347 MET A CA 1
ATOM 2740 C C . MET A 1 347 ? 22.379 6.751 18.733 1.00 41.56 347 MET A C 1
ATOM 2742 O O . MET A 1 347 ? 23.209 5.847 18.727 1.00 41.56 347 MET A O 1
ATOM 2746 N N . GLU A 1 348 ? 21.871 7.245 17.600 1.00 47.44 348 GLU A N 1
ATOM 2747 C CA . GLU A 1 348 ? 22.352 6.845 16.272 1.00 47.44 348 GLU A CA 1
ATOM 2748 C C . GLU A 1 348 ? 23.798 7.292 16.035 1.00 47.44 348 GLU A C 1
ATOM 2750 O O . GLU A 1 348 ? 24.538 6.536 15.426 1.00 47.44 348 GLU A O 1
ATOM 2755 N N . ALA A 1 349 ? 24.254 8.431 16.577 1.00 42.75 349 ALA A N 1
ATOM 2756 C CA . ALA A 1 349 ? 25.661 8.840 16.514 1.00 42.75 349 ALA A CA 1
ATOM 2757 C C . ALA A 1 349 ? 26.573 7.936 17.300 1.00 42.75 349 ALA A C 1
ATOM 2759 O O . ALA A 1 349 ? 27.630 7.575 16.794 1.00 42.75 349 ALA A O 1
ATOM 2760 N N . SER A 1 350 ? 26.186 7.572 18.517 1.00 46.12 350 SER A N 1
ATOM 2761 C CA . SER A 1 350 ? 26.983 6.664 19.328 1.00 46.12 350 SER A CA 1
ATOM 2762 C C . SER A 1 350 ? 27.078 5.294 18.652 1.00 46.12 350 SER A C 1
ATOM 2764 O O . SER A 1 350 ? 28.176 4.767 18.474 1.00 46.12 350 SER A O 1
ATOM 2766 N N . VAL A 1 351 ? 25.960 4.763 18.138 1.00 49.03 351 VAL A N 1
ATOM 2767 C CA . VAL A 1 351 ? 25.963 3.457 17.466 1.00 49.03 351 VAL A CA 1
ATOM 2768 C C . VAL A 1 351 ? 26.615 3.502 16.081 1.00 49.03 351 VAL A C 1
ATOM 2770 O O . VAL A 1 351 ? 27.350 2.585 15.734 1.00 49.03 351 VAL A O 1
ATOM 2773 N N . ALA A 1 352 ? 26.434 4.563 15.296 1.00 47.66 352 ALA A N 1
ATOM 2774 C CA . ALA A 1 352 ? 27.105 4.726 14.008 1.00 47.66 352 ALA A CA 1
ATOM 2775 C C . ALA A 1 352 ? 28.607 4.981 14.170 1.00 47.66 352 ALA A C 1
ATOM 2777 O O . ALA A 1 352 ? 29.390 4.450 13.391 1.00 47.66 352 ALA A O 1
ATOM 2778 N N . LYS A 1 353 ? 29.029 5.721 15.205 1.00 50.41 353 LYS A N 1
ATOM 2779 C CA . LYS A 1 353 ? 30.441 5.847 15.590 1.00 50.41 353 LYS A CA 1
ATOM 2780 C C . LYS A 1 353 ? 31.015 4.477 15.944 1.00 50.41 353 LYS A C 1
ATOM 2782 O O . LYS A 1 353 ? 32.075 4.129 15.441 1.00 50.41 353 LYS A O 1
ATOM 2787 N N . GLN A 1 354 ? 30.302 3.666 16.728 1.00 53.81 354 GLN A N 1
ATOM 2788 C CA . GLN A 1 354 ? 30.741 2.303 17.046 1.00 53.81 354 GLN A CA 1
ATOM 2789 C C . GLN A 1 354 ? 30.730 1.356 15.832 1.00 53.81 354 GLN A C 1
ATOM 2791 O O . GLN A 1 354 ? 31.643 0.548 15.689 1.00 53.81 354 GLN A O 1
ATOM 2796 N N . LEU A 1 355 ? 29.761 1.475 14.919 1.00 52.81 355 LEU A N 1
ATOM 2797 C CA . LEU A 1 355 ? 29.720 0.718 13.661 1.00 52.81 355 LEU A CA 1
ATOM 2798 C C . LEU A 1 355 ? 30.842 1.128 12.701 1.00 52.81 355 LEU A C 1
ATOM 2800 O O . LEU A 1 355 ? 31.443 0.260 12.077 1.00 52.81 355 LEU A O 1
ATOM 2804 N N . ALA A 1 356 ? 31.151 2.422 12.605 1.00 49.94 356 ALA A N 1
ATOM 2805 C CA . ALA A 1 356 ? 32.265 2.938 11.815 1.00 49.94 356 ALA A CA 1
ATOM 2806 C C . ALA A 1 356 ? 33.617 2.483 12.385 1.00 49.94 356 ALA A C 1
ATOM 2808 O O . ALA A 1 356 ? 34.482 2.065 11.623 1.00 49.94 356 ALA A O 1
ATOM 2809 N N . LEU A 1 357 ? 33.771 2.470 13.714 1.00 52.44 357 LEU A N 1
ATOM 2810 C CA . LEU A 1 357 ? 34.947 1.904 14.386 1.00 52.44 357 LEU A CA 1
ATOM 2811 C C . LEU A 1 357 ? 35.064 0.383 14.152 1.00 52.44 357 LEU A C 1
ATOM 2813 O O . LEU A 1 357 ? 36.151 -0.102 13.867 1.00 52.44 357 LEU A O 1
ATOM 2817 N N . LYS A 1 358 ? 33.949 -0.365 14.159 1.00 55.47 358 LYS A N 1
ATOM 2818 C CA . LYS A 1 358 ? 33.918 -1.810 13.841 1.00 55.47 358 LYS A CA 1
ATOM 2819 C C . LYS A 1 358 ? 34.238 -2.101 12.366 1.00 55.47 358 LYS A C 1
ATOM 2821 O O . LYS A 1 358 ? 34.889 -3.096 12.058 1.00 55.47 358 LYS A O 1
ATOM 2826 N N . LEU A 1 359 ? 33.779 -1.246 11.447 1.00 51.66 359 LEU A N 1
ATOM 2827 C CA . LEU A 1 359 ? 34.144 -1.294 10.025 1.00 51.66 359 LEU A CA 1
ATOM 2828 C C . LEU A 1 359 ? 35.635 -1.016 9.834 1.00 51.66 359 LEU A C 1
ATOM 2830 O O . LEU A 1 359 ? 36.283 -1.737 9.084 1.00 51.66 359 LEU A O 1
ATOM 2834 N N . TYR A 1 360 ? 36.170 -0.027 10.551 1.00 47.28 360 TYR A N 1
ATOM 2835 C CA . TYR A 1 360 ? 37.588 0.314 10.559 1.00 47.28 360 TYR A CA 1
ATOM 2836 C C . TYR A 1 360 ? 38.449 -0.860 11.055 1.00 47.28 360 TYR A C 1
ATOM 2838 O O . TYR A 1 360 ? 39.342 -1.282 10.330 1.00 47.28 360 TYR A O 1
ATOM 2846 N N . GLU A 1 361 ? 38.126 -1.463 12.207 1.00 53.38 361 GLU A N 1
ATOM 2847 C CA . GLU A 1 361 ? 38.838 -2.641 12.740 1.00 53.38 361 GLU A CA 1
ATOM 2848 C C . GLU A 1 361 ? 38.799 -3.832 11.767 1.00 53.38 361 GLU A C 1
ATOM 2850 O O . GLU A 1 361 ? 39.781 -4.554 11.605 1.00 53.38 361 GLU A O 1
ATOM 2855 N N . LYS A 1 362 ? 37.670 -4.055 11.081 1.00 51.97 362 LYS A N 1
ATOM 2856 C CA . LYS A 1 362 ? 37.544 -5.153 10.111 1.00 51.97 362 LYS A CA 1
ATOM 2857 C C . LYS A 1 362 ? 38.291 -4.864 8.803 1.00 51.97 362 LYS A C 1
ATOM 2859 O O . LYS A 1 362 ? 38.797 -5.800 8.200 1.00 51.97 362 LYS A O 1
ATOM 2864 N N . TYR A 1 363 ? 38.363 -3.604 8.376 1.00 46.28 363 TYR A N 1
ATOM 2865 C CA . TYR A 1 363 ? 39.067 -3.175 7.163 1.00 46.28 363 TYR A CA 1
ATOM 2866 C C . TYR A 1 363 ? 40.588 -3.136 7.358 1.00 46.28 363 TYR A C 1
ATOM 2868 O O . TYR A 1 363 ? 41.333 -3.540 6.474 1.00 46.28 363 TYR A O 1
ATOM 2876 N N . GLU A 1 364 ? 41.056 -2.725 8.537 1.00 48.94 364 GLU A N 1
ATOM 2877 C CA . GLU A 1 364 ? 42.479 -2.726 8.903 1.00 48.94 364 GLU A CA 1
ATOM 2878 C C . GLU A 1 364 ? 43.061 -4.151 8.939 1.00 48.94 364 GLU A C 1
ATOM 2880 O O . GLU A 1 364 ? 44.208 -4.368 8.569 1.00 48.94 364 GLU A O 1
ATOM 2885 N N . ASN A 1 365 ? 42.229 -5.151 9.252 1.00 48.75 365 ASN A N 1
ATOM 2886 C CA . ASN A 1 365 ? 42.591 -6.568 9.159 1.00 48.75 365 ASN A CA 1
ATOM 2887 C C . ASN A 1 365 ? 42.564 -7.140 7.721 1.00 48.75 365 ASN A C 1
ATOM 2889 O O . ASN A 1 365 ? 42.992 -8.273 7.510 1.00 48.75 365 ASN A O 1
ATOM 2893 N N . VAL A 1 366 ? 42.073 -6.390 6.724 1.00 45.44 366 VAL A N 1
ATOM 2894 C CA . VAL A 1 366 ? 42.011 -6.780 5.301 1.00 45.44 366 VAL A CA 1
ATOM 2895 C C . VAL A 1 366 ? 42.997 -5.908 4.513 1.00 45.44 366 VAL A C 1
ATOM 2897 O O . VAL A 1 366 ? 42.632 -5.090 3.678 1.00 45.44 366 VAL A O 1
ATOM 2900 N N . HIS A 1 367 ? 44.289 -6.045 4.800 1.00 41.53 367 HIS A N 1
ATOM 2901 C CA . HIS A 1 367 ? 45.370 -5.314 4.123 1.00 41.53 367 HIS A CA 1
ATOM 2902 C C . HIS A 1 367 ? 45.750 -5.886 2.740 1.00 41.53 367 HIS A C 1
ATOM 2904 O O . HIS A 1 367 ? 46.924 -6.032 2.416 1.00 41.53 367 HIS A O 1
ATOM 2910 N N . GLN A 1 368 ? 44.773 -6.184 1.881 1.00 45.28 368 GLN A N 1
ATOM 2911 C CA . GLN A 1 368 ? 45.035 -6.485 0.467 1.00 45.28 368 GLN A CA 1
ATOM 2912 C C . GLN A 1 368 ? 44.136 -5.615 -0.413 1.00 45.28 368 GLN A C 1
ATOM 2914 O O . GLN A 1 368 ? 42.945 -5.878 -0.563 1.00 45.28 368 GLN A O 1
ATOM 2919 N N . ARG A 1 369 ? 44.727 -4.537 -0.941 1.00 43.88 369 ARG A N 1
ATOM 2920 C CA . ARG A 1 369 ? 44.073 -3.467 -1.713 1.00 43.88 369 ARG A CA 1
ATOM 2921 C C . ARG A 1 369 ? 43.604 -3.877 -3.111 1.00 43.88 369 ARG A C 1
ATOM 2923 O O . ARG A 1 369 ? 42.842 -3.132 -3.713 1.00 43.88 369 ARG A O 1
ATOM 2930 N N . ASP A 1 370 ? 43.995 -5.041 -3.619 1.00 39.78 370 ASP A N 1
ATOM 2931 C CA . ASP A 1 370 ? 43.934 -5.244 -5.071 1.00 39.78 370 ASP A CA 1
ATOM 2932 C C . ASP A 1 370 ? 42.582 -5.653 -5.642 1.00 39.78 370 ASP A C 1
ATOM 2934 O O . ASP A 1 370 ? 42.401 -5.582 -6.852 1.00 39.78 370 ASP A O 1
ATOM 2938 N N . ILE A 1 371 ? 41.589 -6.029 -4.838 1.00 42.25 371 ILE A N 1
ATOM 2939 C CA . ILE A 1 371 ? 40.232 -6.235 -5.351 1.00 42.25 371 ILE A CA 1
ATOM 2940 C C . ILE A 1 371 ? 39.264 -5.942 -4.210 1.00 42.25 371 ILE A C 1
ATOM 2942 O O . ILE A 1 371 ? 39.151 -6.751 -3.298 1.00 42.25 371 ILE A O 1
ATOM 2946 N N . LEU A 1 372 ? 38.529 -4.827 -4.259 1.00 40.28 372 LEU A N 1
ATOM 2947 C CA . LEU A 1 372 ? 37.251 -4.711 -3.549 1.00 40.28 372 LEU A CA 1
ATOM 2948 C C . LEU A 1 372 ? 36.239 -5.545 -4.348 1.00 40.28 372 LEU A C 1
ATOM 2950 O O . LEU A 1 372 ? 35.743 -5.073 -5.375 1.00 40.28 372 LEU A O 1
ATOM 2954 N N . PRO A 1 373 ? 35.907 -6.791 -3.952 1.00 36.59 373 PRO A N 1
ATOM 2955 C CA . PRO A 1 373 ? 34.839 -7.500 -4.621 1.00 36.59 373 PRO A CA 1
ATOM 2956 C C . PRO A 1 373 ? 33.551 -6.747 -4.288 1.00 36.59 373 PRO A C 1
ATOM 2958 O O . PRO A 1 373 ? 33.361 -6.272 -3.167 1.00 36.59 373 PRO A O 1
ATOM 2961 N N . VAL A 1 374 ? 32.622 -6.710 -5.240 1.00 44.41 374 VAL A N 1
ATOM 2962 C CA . VAL A 1 374 ? 31.268 -6.122 -5.147 1.00 44.41 374 VAL A CA 1
ATOM 2963 C C . VAL A 1 374 ? 30.435 -6.669 -3.958 1.00 44.41 374 VAL A C 1
ATOM 2965 O O . VAL A 1 374 ? 29.323 -6.217 -3.697 1.00 44.41 374 VAL A O 1
ATOM 2968 N N . SER A 1 375 ? 30.984 -7.594 -3.172 1.00 44.41 375 SER A N 1
ATOM 2969 C CA . SER A 1 375 ? 30.559 -7.908 -1.813 1.00 44.41 375 SER A CA 1
ATOM 2970 C C . SER A 1 375 ? 31.733 -7.743 -0.841 1.00 44.41 375 SER A C 1
ATOM 2972 O O . SER A 1 375 ? 32.570 -8.640 -0.713 1.00 44.41 375 SER A O 1
ATOM 2974 N N . VAL A 1 376 ? 31.779 -6.630 -0.110 1.00 45.78 376 VAL A N 1
ATOM 2975 C CA . VAL A 1 376 ? 32.638 -6.505 1.076 1.00 45.78 376 VAL A CA 1
ATOM 2976 C C . VAL A 1 376 ? 32.292 -7.671 2.011 1.00 45.78 376 VAL A C 1
ATOM 2978 O O . VAL A 1 376 ? 31.153 -7.781 2.464 1.00 45.78 376 VAL A O 1
ATOM 2981 N N . GLY A 1 377 ? 33.240 -8.586 2.234 1.00 42.03 377 GLY A N 1
ATOM 2982 C CA . GLY A 1 377 ? 33.042 -9.910 2.840 1.00 42.03 377 GLY A CA 1
ATOM 2983 C C . GLY A 1 377 ? 32.097 -9.940 4.051 1.00 42.03 377 GLY A C 1
ATOM 2984 O O . GLY A 1 377 ? 32.484 -9.648 5.190 1.00 42.03 377 GLY A O 1
ATOM 2985 N N . GLY A 1 378 ? 30.840 -10.315 3.799 1.00 43.44 378 GLY A N 1
ATOM 2986 C CA . GLY A 1 378 ? 29.807 -10.507 4.820 1.00 43.44 378 GLY A CA 1
ATOM 2987 C C . GLY A 1 378 ? 29.239 -9.230 5.444 1.00 43.44 378 GLY A C 1
ATOM 2988 O O . GLY A 1 378 ? 28.601 -9.314 6.490 1.00 43.44 378 GLY A O 1
ATOM 2989 N N . ILE A 1 379 ? 29.467 -8.053 4.857 1.00 50.44 379 ILE A N 1
ATOM 2990 C CA . ILE A 1 379 ? 28.794 -6.821 5.284 1.00 50.44 379 ILE A CA 1
ATOM 2991 C C . ILE A 1 379 ? 27.533 -6.678 4.440 1.00 50.44 379 ILE A C 1
ATOM 2993 O O . ILE A 1 379 ? 27.603 -6.423 3.241 1.00 50.44 379 ILE A O 1
ATOM 2997 N N . GLU A 1 380 ? 26.369 -6.898 5.050 1.00 55.78 380 GLU A N 1
ATOM 2998 C CA . GLU A 1 380 ? 25.092 -6.745 4.354 1.00 55.78 380 GLU A CA 1
ATOM 2999 C C . GLU A 1 380 ? 24.976 -5.318 3.790 1.00 55.78 380 GLU A C 1
ATOM 3001 O O . GLU A 1 380 ? 25.209 -4.353 4.518 1.00 55.78 380 GLU A O 1
ATOM 3006 N N . ASN A 1 381 ? 24.557 -5.168 2.525 1.00 55.22 381 ASN A N 1
ATOM 3007 C CA . ASN A 1 381 ? 24.318 -3.866 1.866 1.00 55.22 381 ASN A CA 1
ATOM 3008 C C . ASN A 1 381 ? 23.496 -2.898 2.732 1.00 55.22 381 ASN A C 1
ATOM 3010 O O . ASN A 1 381 ? 23.679 -1.688 2.690 1.00 55.22 381 ASN A O 1
ATOM 3014 N N . LYS A 1 382 ? 22.641 -3.451 3.592 1.00 56.84 382 LYS A N 1
ATOM 3015 C CA . LYS A 1 382 ? 21.843 -2.727 4.574 1.00 56.84 382 LYS A CA 1
ATOM 3016 C C . LYS A 1 382 ? 22.676 -1.933 5.590 1.00 56.84 382 LYS A C 1
ATOM 3018 O O . LYS A 1 382 ? 22.276 -0.838 5.977 1.00 56.84 382 LYS A O 1
ATOM 3023 N N . VAL A 1 383 ? 23.822 -2.456 6.028 1.00 55.72 383 VAL A N 1
ATOM 3024 C CA . VAL A 1 383 ? 24.743 -1.764 6.949 1.00 55.72 383 VAL A CA 1
ATOM 3025 C C . VAL A 1 383 ? 25.400 -0.585 6.240 1.00 55.72 383 VAL A C 1
ATOM 3027 O O . VAL A 1 383 ? 25.445 0.508 6.797 1.00 55.72 383 VAL A O 1
ATOM 3030 N N . ILE A 1 384 ? 25.834 -0.790 4.995 1.00 56.09 384 ILE A N 1
ATOM 3031 C CA . ILE A 1 384 ? 26.426 0.254 4.150 1.00 56.09 384 ILE A CA 1
ATOM 3032 C C . ILE A 1 384 ? 25.403 1.375 3.914 1.00 56.09 384 ILE A C 1
ATOM 3034 O O . ILE A 1 384 ? 25.694 2.534 4.199 1.00 56.09 384 ILE A O 1
ATOM 3038 N N . ASP A 1 385 ? 24.175 1.030 3.513 1.00 60.19 385 ASP A N 1
ATOM 3039 C CA . ASP A 1 385 ? 23.071 1.981 3.333 1.00 60.19 385 ASP A CA 1
ATOM 3040 C C . ASP A 1 385 ? 22.751 2.743 4.633 1.00 60.19 385 ASP A C 1
ATOM 3042 O O . ASP A 1 385 ? 22.476 3.943 4.609 1.00 60.19 385 ASP A O 1
ATOM 3046 N N . THR A 1 386 ? 22.805 2.074 5.788 1.00 59.34 386 THR A N 1
ATOM 3047 C CA . THR A 1 386 ? 22.535 2.696 7.096 1.00 59.34 386 THR A CA 1
ATOM 3048 C C . THR A 1 386 ? 23.617 3.709 7.472 1.00 59.34 386 THR A C 1
ATOM 3050 O O . THR A 1 386 ? 23.296 4.841 7.834 1.00 59.34 386 THR A O 1
ATOM 3053 N N . VAL A 1 387 ? 24.896 3.340 7.342 1.00 59.44 387 VAL A N 1
ATOM 3054 C CA . VAL A 1 387 ? 26.036 4.229 7.624 1.00 59.44 387 VAL A CA 1
ATOM 3055 C C . VAL A 1 387 ? 26.029 5.428 6.676 1.00 59.44 387 VAL A C 1
ATOM 3057 O O . VAL A 1 387 ? 26.187 6.569 7.111 1.00 59.44 387 VAL A O 1
ATOM 3060 N N . ALA A 1 388 ? 25.776 5.180 5.393 1.00 63.09 388 ALA A N 1
ATOM 3061 C CA . ALA A 1 388 ? 25.715 6.195 4.356 1.00 63.09 388 ALA A CA 1
ATOM 3062 C C . ALA A 1 388 ? 24.582 7.209 4.588 1.00 63.09 388 ALA A C 1
ATOM 3064 O O . ALA A 1 388 ? 24.815 8.420 4.551 1.00 63.09 388 ALA A O 1
ATOM 3065 N N . ASN A 1 389 ? 23.370 6.726 4.886 1.00 61.91 389 ASN A N 1
ATOM 3066 C CA . ASN A 1 389 ? 22.233 7.579 5.225 1.00 61.91 389 ASN A CA 1
ATOM 3067 C C . ASN A 1 389 ? 22.491 8.379 6.503 1.00 61.91 389 ASN A C 1
ATOM 3069 O O . ASN A 1 389 ? 22.187 9.565 6.542 1.00 61.91 389 ASN A O 1
ATOM 3073 N N . TYR A 1 390 ? 23.087 7.773 7.528 1.00 66.00 390 TYR A N 1
ATOM 3074 C CA . TYR A 1 390 ? 23.384 8.457 8.781 1.00 66.00 390 TYR A CA 1
ATOM 3075 C C . TYR A 1 390 ? 24.418 9.579 8.610 1.00 66.00 390 TYR A C 1
ATOM 3077 O O . TYR A 1 390 ? 24.185 10.709 9.045 1.00 66.00 390 TYR A O 1
ATOM 3085 N N . LEU A 1 391 ? 25.538 9.302 7.932 1.00 63.72 391 LEU A N 1
ATOM 3086 C CA . LEU A 1 391 ? 26.559 10.321 7.694 1.00 63.72 391 LEU A CA 1
ATOM 3087 C C . LEU A 1 391 ? 25.971 11.506 6.935 1.00 63.72 391 LEU A C 1
ATOM 3089 O O . LEU A 1 391 ? 26.203 12.643 7.325 1.00 63.72 391 LEU A O 1
ATOM 3093 N N . ALA A 1 392 ? 25.094 11.250 5.967 1.00 61.97 392 ALA A N 1
ATOM 3094 C CA . ALA A 1 392 ? 24.304 12.256 5.265 1.00 61.97 392 ALA A CA 1
ATOM 3095 C C . ALA A 1 392 ? 23.496 13.227 6.170 1.00 61.97 392 ALA A C 1
ATOM 3097 O O . ALA A 1 392 ? 23.248 14.366 5.755 1.00 61.97 392 ALA A O 1
ATOM 3098 N N . TYR A 1 393 ? 23.083 12.811 7.374 1.00 60.62 393 TYR A N 1
ATOM 3099 C CA . TYR A 1 393 ? 22.316 13.631 8.329 1.00 60.62 393 TYR A CA 1
ATOM 3100 C C . TYR A 1 393 ? 23.169 14.354 9.369 1.00 60.62 393 TYR A C 1
ATOM 3102 O O . TYR A 1 393 ? 22.694 15.305 9.998 1.00 60.62 393 TYR A O 1
ATOM 3110 N N . LEU A 1 394 ? 24.422 13.946 9.544 1.00 60.34 394 LEU A N 1
ATOM 3111 C CA . LEU A 1 394 ? 25.325 14.619 10.461 1.00 60.34 394 LEU A CA 1
ATOM 3112 C C . LEU A 1 394 ? 25.582 16.066 10.029 1.00 60.34 394 LEU A C 1
ATOM 3114 O O . LEU A 1 394 ? 25.687 16.407 8.846 1.00 60.34 394 LEU A O 1
ATOM 3118 N N . ASN A 1 395 ? 25.689 16.948 11.023 1.00 61.72 395 ASN A N 1
ATOM 3119 C CA . ASN A 1 395 ? 26.083 18.318 10.753 1.00 61.72 395 ASN A CA 1
ATOM 3120 C C . ASN A 1 395 ? 27.594 18.366 10.409 1.00 61.72 395 ASN A C 1
ATOM 3122 O O . ASN A 1 395 ? 28.364 17.545 10.914 1.00 61.72 395 ASN A O 1
ATOM 3126 N N . PRO A 1 396 ? 28.045 19.332 9.586 1.00 63.47 396 PRO A N 1
ATOM 3127 C CA . PRO A 1 396 ? 29.453 19.425 9.194 1.00 63.47 396 PRO A CA 1
ATOM 3128 C C . PRO A 1 396 ? 30.432 19.572 10.367 1.00 63.47 396 PRO A C 1
ATOM 3130 O O . PRO A 1 396 ? 31.553 19.093 10.274 1.00 63.47 396 PRO A O 1
ATOM 3133 N N . LYS A 1 397 ? 30.017 20.183 11.487 1.00 65.88 397 LYS A N 1
ATOM 3134 C CA . LYS A 1 397 ? 30.873 20.319 12.678 1.00 65.88 397 LYS A CA 1
ATOM 3135 C C . LYS A 1 397 ? 31.135 18.968 13.348 1.00 65.88 397 LYS A C 1
ATOM 3137 O O . LYS A 1 397 ? 32.218 18.739 13.860 1.00 65.88 397 LYS A O 1
ATOM 3142 N N . THR A 1 398 ? 30.167 18.052 13.327 1.00 62.75 398 THR A N 1
ATOM 3143 C CA . THR A 1 398 ? 30.338 16.691 13.852 1.00 62.75 398 THR A CA 1
ATOM 3144 C C . THR A 1 398 ? 31.297 15.884 12.984 1.00 62.75 398 THR A C 1
ATOM 3146 O O . THR A 1 398 ? 32.066 15.085 13.506 1.00 62.75 398 THR A O 1
ATOM 3149 N N . TRP A 1 399 ? 31.319 16.123 11.673 1.00 65.56 399 TRP A N 1
ATOM 3150 C CA . TRP A 1 399 ? 32.295 15.492 10.783 1.00 65.56 399 TRP A CA 1
ATOM 3151 C C . TRP A 1 399 ? 33.730 15.910 11.093 1.00 65.56 399 TRP A C 1
ATOM 3153 O O . TRP A 1 399 ? 34.641 15.100 10.988 1.00 65.56 399 TRP A O 1
ATOM 3163 N N . GLU A 1 400 ? 33.923 17.149 11.540 1.00 65.25 400 GLU A N 1
ATOM 3164 C CA . GLU A 1 400 ? 35.233 17.669 11.946 1.00 65.25 400 GLU A CA 1
ATOM 3165 C C . GLU A 1 400 ? 35.758 17.048 13.248 1.00 65.25 400 GLU A C 1
ATOM 3167 O O . GLU A 1 400 ? 36.924 17.236 13.575 1.00 65.25 400 GLU A O 1
ATOM 3172 N N . THR A 1 401 ? 34.930 16.281 13.968 1.00 66.19 401 THR A N 1
ATOM 3173 C CA . THR A 1 401 ? 35.359 15.521 15.156 1.00 66.19 401 THR A CA 1
ATOM 3174 C C . THR A 1 401 ? 35.873 14.115 14.834 1.00 66.19 401 THR A C 1
ATOM 3176 O O . THR A 1 401 ? 36.392 13.446 15.726 1.00 66.19 401 THR A O 1
ATOM 3179 N N . LEU A 1 402 ? 35.729 13.648 13.586 1.00 64.06 402 LEU A N 1
ATOM 3180 C CA . LEU A 1 402 ? 36.333 12.392 13.136 1.00 64.06 402 LEU A CA 1
ATOM 3181 C C . LEU A 1 402 ? 37.833 12.600 12.922 1.00 64.06 402 LEU A C 1
ATOM 3183 O O . LEU A 1 402 ? 38.244 13.633 12.391 1.00 64.06 402 LEU A O 1
ATOM 3187 N N . LEU A 1 403 ? 38.652 11.610 13.295 1.00 68.94 403 LEU A N 1
ATOM 3188 C CA . LEU A 1 403 ? 40.069 11.657 12.941 1.00 68.94 403 LEU A CA 1
ATOM 3189 C C . LEU A 1 403 ? 40.189 11.663 11.405 1.00 68.94 403 LEU A C 1
ATOM 3191 O O . LEU A 1 403 ? 39.497 10.874 10.756 1.00 68.94 403 LEU A O 1
ATOM 3195 N N . PRO A 1 404 ? 41.050 12.503 10.803 1.00 68.75 404 PRO A N 1
ATOM 3196 C CA . PRO A 1 404 ? 41.164 12.600 9.346 1.00 68.75 404 PRO A CA 1
ATOM 3197 C C . PRO A 1 404 ? 41.400 11.244 8.660 1.00 68.75 404 PRO A C 1
ATOM 3199 O O . PRO A 1 404 ? 40.799 10.951 7.631 1.00 68.75 404 PRO A O 1
ATOM 3202 N N . THR A 1 405 ? 42.213 10.379 9.269 1.00 66.44 405 THR A N 1
ATOM 3203 C CA . THR A 1 405 ? 42.508 9.019 8.782 1.00 66.44 405 THR A CA 1
ATOM 3204 C C . THR A 1 405 ? 41.313 8.067 8.864 1.00 66.44 405 THR A C 1
ATOM 3206 O O . THR A 1 405 ? 41.207 7.117 8.093 1.00 66.44 405 THR A O 1
ATOM 3209 N N . GLN A 1 406 ? 40.383 8.308 9.791 1.00 67.50 406 GLN A N 1
ATOM 3210 C CA . GLN A 1 406 ? 39.111 7.588 9.845 1.00 67.50 406 GLN A CA 1
ATOM 3211 C C . GLN A 1 406 ? 38.160 8.114 8.773 1.00 67.50 406 GLN A C 1
ATOM 3213 O O . GLN A 1 406 ? 37.457 7.328 8.143 1.00 67.50 406 GLN A O 1
ATOM 3218 N N . ALA A 1 407 ? 38.148 9.431 8.551 1.00 69.00 407 ALA A N 1
ATOM 3219 C CA . ALA A 1 407 ? 37.328 10.053 7.524 1.00 69.00 407 ALA A CA 1
ATOM 3220 C C . ALA A 1 407 ? 37.660 9.488 6.135 1.00 69.00 407 ALA A C 1
ATOM 3222 O O . ALA A 1 407 ? 36.744 8.973 5.493 1.00 69.00 407 ALA A O 1
ATOM 3223 N N . SER A 1 408 ? 38.939 9.498 5.729 1.00 68.56 408 SER A N 1
ATOM 3224 C CA . SER A 1 408 ? 39.403 8.989 4.423 1.00 68.56 408 SER A CA 1
ATOM 3225 C C . SER A 1 408 ? 38.935 7.559 4.145 1.00 68.56 408 SER A C 1
ATOM 3227 O O . SER A 1 408 ? 38.394 7.269 3.085 1.00 68.56 408 SER A O 1
ATOM 3229 N N . ARG A 1 409 ? 39.019 6.672 5.142 1.00 68.06 409 ARG A N 1
ATOM 3230 C CA . ARG A 1 409 ? 38.628 5.258 5.009 1.00 68.06 409 ARG A CA 1
ATOM 3231 C C . ARG A 1 409 ? 37.113 5.022 4.983 1.00 68.06 409 ARG A C 1
ATOM 3233 O O . ARG A 1 409 ? 36.651 4.025 4.434 1.00 68.06 409 ARG A O 1
ATOM 3240 N N . ILE A 1 410 ? 36.320 5.907 5.586 1.00 65.38 410 ILE A N 1
ATOM 3241 C CA . ILE A 1 410 ? 34.854 5.774 5.640 1.00 65.38 410 ILE A CA 1
ATOM 3242 C C . ILE A 1 410 ? 34.197 6.266 4.340 1.00 65.38 410 ILE A C 1
ATOM 3244 O O . ILE A 1 410 ? 33.141 5.766 3.947 1.00 65.38 410 ILE A O 1
ATOM 3248 N N . ILE A 1 411 ? 34.813 7.229 3.656 1.00 69.38 411 ILE A N 1
ATOM 3249 C CA . ILE A 1 411 ? 34.272 7.884 2.459 1.00 69.38 411 ILE A CA 1
ATOM 3250 C C . ILE A 1 411 ? 33.933 6.900 1.316 1.00 69.38 411 ILE A C 1
ATOM 3252 O O . ILE A 1 411 ? 32.785 6.946 0.850 1.00 69.38 411 ILE A O 1
ATOM 3256 N N . PRO A 1 412 ? 34.826 5.975 0.896 1.00 64.88 412 PRO A N 1
ATOM 3257 C CA . PRO A 1 412 ? 34.510 5.006 -0.156 1.00 64.88 412 PRO A CA 1
ATOM 3258 C C . PRO A 1 412 ? 33.295 4.137 0.194 1.00 64.88 412 PRO A C 1
ATOM 3260 O O . PRO A 1 412 ? 32.426 3.887 -0.645 1.00 64.88 412 PRO A O 1
ATOM 3263 N N . ILE A 1 413 ? 33.187 3.734 1.467 1.00 66.62 413 ILE A N 1
ATOM 3264 C CA . ILE A 1 413 ? 32.095 2.898 1.992 1.00 66.62 413 ILE A CA 1
ATOM 3265 C C . ILE A 1 413 ? 30.769 3.656 1.932 1.00 66.62 413 ILE A C 1
ATOM 3267 O O . ILE A 1 413 ? 29.746 3.095 1.541 1.00 66.62 413 ILE A O 1
ATOM 3271 N N . VAL A 1 414 ? 30.777 4.944 2.278 1.00 64.69 414 VAL A N 1
ATOM 3272 C CA . VAL A 1 414 ? 29.587 5.791 2.171 1.00 64.69 414 VAL A CA 1
ATOM 3273 C C . VAL A 1 414 ? 29.114 5.853 0.734 1.00 64.69 414 VAL A C 1
ATOM 3275 O O . VAL A 1 414 ? 27.937 5.606 0.490 1.00 64.69 414 VAL A O 1
ATOM 3278 N N . GLY A 1 415 ? 30.017 6.100 -0.218 1.00 63.56 415 GLY A N 1
ATOM 3279 C CA . GLY A 1 415 ? 29.678 6.151 -1.639 1.00 63.56 415 GLY A CA 1
ATOM 3280 C C . GLY A 1 415 ? 28.830 4.957 -2.097 1.00 63.56 415 GLY A C 1
ATOM 3281 O O . GLY A 1 415 ? 27.846 5.142 -2.813 1.00 63.56 415 GLY A O 1
ATOM 3282 N N . LEU A 1 416 ? 29.137 3.750 -1.618 1.00 61.69 416 LEU A N 1
ATOM 3283 C CA . LEU A 1 416 ? 28.440 2.519 -2.004 1.00 61.69 416 LEU A CA 1
ATOM 3284 C C . LEU A 1 416 ? 26.964 2.451 -1.555 1.00 61.69 416 LEU A C 1
ATOM 3286 O O . LEU A 1 416 ? 26.156 1.838 -2.256 1.00 61.69 416 LEU A O 1
ATOM 3290 N N . GLY A 1 417 ? 26.599 3.070 -0.424 1.00 56.38 417 GLY A N 1
ATOM 3291 C CA . GLY A 1 417 ? 25.273 2.918 0.204 1.00 56.38 417 GLY A CA 1
ATOM 3292 C C . GLY A 1 417 ? 24.328 4.112 0.071 1.00 56.38 417 GLY A C 1
ATOM 3293 O O . GLY A 1 417 ? 23.152 4.045 0.434 1.00 56.38 417 GLY A O 1
ATOM 3294 N N . VAL A 1 418 ? 24.802 5.250 -0.438 1.00 60.75 418 VAL A N 1
ATOM 3295 C CA . VAL A 1 418 ? 23.932 6.417 -0.586 1.00 60.75 418 VAL A CA 1
ATOM 3296 C C . VAL A 1 418 ? 23.047 6.223 -1.828 1.00 60.75 418 VAL A C 1
ATOM 3298 O O . VAL A 1 418 ? 23.395 6.665 -2.922 1.00 60.75 418 VAL A O 1
ATOM 3301 N N . ARG A 1 419 ? 21.877 5.591 -1.686 1.00 60.44 419 ARG A N 1
ATOM 3302 C CA . ARG A 1 419 ? 20.805 5.599 -2.701 1.00 60.44 419 ARG A CA 1
ATOM 3303 C C . ARG A 1 419 ? 19.605 6.390 -2.184 1.00 60.44 419 ARG A C 1
ATOM 3305 O O . ARG A 1 419 ? 19.057 6.080 -1.134 1.00 60.44 419 ARG A O 1
ATOM 3312 N N . GLY A 1 420 ? 19.162 7.393 -2.945 1.00 60.22 420 GLY A N 1
ATOM 3313 C CA . GLY A 1 420 ? 17.927 8.135 -2.652 1.00 60.22 420 GLY A CA 1
ATOM 3314 C C . GLY A 1 420 ? 18.057 9.319 -1.686 1.00 60.22 420 GLY A C 1
ATOM 3315 O O . GLY A 1 420 ? 17.031 9.827 -1.236 1.00 60.22 420 GLY A O 1
ATOM 3316 N N . VAL A 1 421 ? 19.270 9.800 -1.382 1.00 65.31 421 VAL A N 1
ATOM 3317 C CA . VAL A 1 421 ? 19.431 11.065 -0.637 1.00 65.31 421 VAL A CA 1
ATOM 3318 C C . VAL A 1 421 ? 19.345 12.279 -1.566 1.00 65.31 421 VAL A C 1
ATOM 3320 O O . VAL A 1 421 ? 19.472 12.182 -2.786 1.00 65.31 421 VAL A O 1
ATOM 3323 N N . SER A 1 422 ? 19.129 13.460 -0.983 1.00 72.88 422 SER A N 1
ATOM 3324 C CA . SER A 1 422 ? 19.033 14.703 -1.752 1.00 72.88 422 SER A CA 1
ATOM 3325 C C . SER A 1 422 ? 20.367 15.091 -2.409 1.00 72.88 422 SER A C 1
ATOM 3327 O O . SER A 1 422 ? 21.436 14.878 -1.838 1.00 72.88 422 SER A O 1
ATOM 3329 N N . SER A 1 423 ? 20.320 15.766 -3.563 1.00 71.88 423 SER A N 1
ATOM 3330 C CA . SER A 1 423 ? 21.515 16.319 -4.234 1.00 71.88 423 SER A CA 1
ATOM 3331 C C . SER A 1 423 ? 22.362 17.213 -3.308 1.00 71.88 423 SER A C 1
ATOM 3333 O O . SER A 1 423 ? 23.591 17.148 -3.324 1.00 71.88 423 SER A O 1
ATOM 3335 N N . ARG A 1 424 ? 21.717 17.976 -2.411 1.00 77.75 424 ARG A N 1
ATOM 3336 C CA . ARG A 1 424 ? 22.400 18.802 -1.400 1.00 77.75 424 ARG A CA 1
ATOM 3337 C C . ARG A 1 424 ? 23.253 17.962 -0.447 1.00 77.75 424 ARG A C 1
ATOM 3339 O O . ARG A 1 424 ? 24.321 18.398 -0.030 1.00 77.75 424 ARG A O 1
ATOM 3346 N N . THR A 1 425 ? 22.771 16.780 -0.088 1.00 76.94 425 THR A N 1
ATOM 3347 C CA . THR A 1 425 ? 23.459 15.851 0.807 1.00 76.94 425 THR A CA 1
ATOM 3348 C C . THR A 1 425 ? 24.678 15.234 0.128 1.00 76.94 425 THR A C 1
ATOM 3350 O O . THR A 1 425 ? 25.754 15.229 0.721 1.00 76.94 425 THR A O 1
ATOM 3353 N N . TYR A 1 426 ? 24.547 14.813 -1.134 1.00 79.88 426 TYR A N 1
ATOM 3354 C CA . TYR A 1 426 ? 25.690 14.341 -1.920 1.00 79.88 426 TYR A CA 1
ATOM 3355 C C . TYR A 1 426 ? 26.771 15.408 -2.070 1.00 79.88 426 TYR A C 1
ATOM 3357 O O . TYR A 1 426 ? 27.943 15.100 -1.903 1.00 79.88 426 TYR A O 1
ATOM 3365 N N . SER A 1 427 ? 26.391 16.669 -2.310 1.00 81.94 427 SER A N 1
ATOM 3366 C CA . SER A 1 427 ? 27.363 17.765 -2.395 1.00 81.94 427 SER A CA 1
ATOM 3367 C C . SER A 1 427 ? 28.164 17.916 -1.101 1.00 81.94 427 SER A C 1
ATOM 3369 O O . SER A 1 427 ? 29.380 18.054 -1.161 1.00 81.94 427 SER A O 1
ATOM 3371 N N . LYS A 1 428 ? 27.503 17.840 0.064 1.00 82.94 428 LYS A N 1
ATOM 3372 C CA . LYS A 1 428 ? 28.190 17.898 1.362 1.00 82.94 428 LYS A CA 1
ATOM 3373 C C . LYS A 1 428 ? 29.154 16.728 1.537 1.00 82.94 428 LYS A C 1
ATOM 3375 O O . LYS A 1 428 ? 30.303 16.956 1.891 1.00 82.94 428 LYS A O 1
ATOM 3380 N N . LEU A 1 429 ? 28.689 15.503 1.278 1.00 81.69 429 LEU A N 1
ATOM 3381 C CA . LEU A 1 429 ? 29.504 14.290 1.398 1.00 81.69 429 LEU A CA 1
ATOM 3382 C C . LEU A 1 429 ? 30.720 14.340 0.474 1.00 81.69 429 LEU A C 1
ATOM 3384 O O . LEU A 1 429 ? 31.823 14.066 0.922 1.00 81.69 429 LEU A O 1
ATOM 3388 N N . LYS A 1 430 ? 30.534 14.780 -0.773 1.00 89.25 430 LYS A N 1
ATOM 3389 C CA . LYS A 1 430 ? 31.613 15.003 -1.740 1.00 89.25 430 LYS A CA 1
ATOM 3390 C C . LYS A 1 430 ? 32.617 16.051 -1.247 1.00 89.25 430 LYS A C 1
ATOM 3392 O O . LYS A 1 430 ? 33.815 15.824 -1.335 1.00 89.25 430 LYS A O 1
ATOM 3397 N N . ASP A 1 431 ? 32.165 17.185 -0.709 1.00 88.62 431 ASP A N 1
ATOM 3398 C CA . ASP A 1 431 ? 33.081 18.216 -0.195 1.00 88.62 431 ASP A CA 1
ATOM 3399 C C . ASP A 1 431 ? 33.883 17.716 1.012 1.00 88.62 431 ASP A C 1
ATOM 3401 O O . ASP A 1 431 ? 35.072 17.993 1.129 1.00 88.62 431 ASP A O 1
ATOM 3405 N N . PHE A 1 432 ? 33.259 16.964 1.913 1.00 85.25 432 PHE A N 1
ATOM 3406 C CA . PHE A 1 432 ? 33.979 16.332 3.017 1.00 85.25 432 PHE A CA 1
ATOM 3407 C C . PHE A 1 432 ? 34.942 15.258 2.553 1.00 85.25 432 PHE A C 1
ATOM 3409 O O . PHE A 1 432 ? 36.029 15.155 3.112 1.00 85.25 432 PHE A O 1
ATOM 3416 N N . ALA A 1 433 ? 34.562 14.514 1.521 1.00 86.81 433 ALA A N 1
ATOM 3417 C CA . ALA A 1 433 ? 35.419 13.517 0.930 1.00 86.81 433 ALA A CA 1
ATOM 3418 C C . ALA A 1 433 ? 36.694 14.138 0.363 1.00 86.81 433 ALA A C 1
ATOM 3420 O O . ALA A 1 433 ? 37.793 13.796 0.780 1.00 86.81 433 ALA A O 1
ATOM 3421 N N . LEU A 1 434 ? 36.530 15.177 -0.456 1.00 90.31 434 LEU A N 1
ATOM 3422 C CA . LEU A 1 434 ? 37.639 15.964 -0.981 1.00 90.31 434 LEU A CA 1
ATOM 3423 C C . LEU A 1 434 ? 38.461 16.653 0.120 1.00 90.31 434 LEU A C 1
ATOM 3425 O O . LEU A 1 434 ? 39.640 16.898 -0.085 1.00 90.31 434 LEU A O 1
ATOM 3429 N N . LYS A 1 435 ? 37.878 16.983 1.280 1.00 90.62 435 LYS A N 1
ATOM 3430 C CA . LYS A 1 435 ? 38.622 17.550 2.420 1.00 90.62 435 LYS A CA 1
ATOM 3431 C C . LYS A 1 435 ? 39.534 16.515 3.093 1.00 90.62 435 LYS A C 1
ATOM 3433 O O . LYS A 1 435 ? 40.478 16.918 3.765 1.00 90.62 435 LYS A O 1
ATOM 3438 N N . ASN A 1 436 ? 39.219 15.225 2.964 1.00 86.38 436 ASN A N 1
ATOM 3439 C CA . ASN A 1 436 ? 39.871 14.152 3.707 1.00 86.38 436 ASN A CA 1
ATOM 3440 C C . ASN A 1 436 ? 40.416 13.040 2.795 1.00 86.38 436 ASN A C 1
ATOM 3442 O O . ASN A 1 436 ? 40.258 11.866 3.118 1.00 86.38 436 ASN A O 1
ATOM 3446 N N . VAL A 1 437 ? 41.039 13.398 1.674 1.00 86.31 437 VAL A N 1
ATOM 3447 C CA . VAL A 1 437 ? 41.698 12.423 0.789 1.00 86.31 437 VAL A CA 1
ATOM 3448 C C . VAL A 1 437 ? 43.008 11.980 1.430 1.00 86.31 437 VAL A C 1
ATOM 3450 O O . VAL A 1 437 ? 43.728 12.821 1.972 1.00 86.31 437 VAL A O 1
ATOM 3453 N N . TYR A 1 438 ? 43.304 10.682 1.422 1.00 82.25 438 TYR A N 1
ATOM 3454 C CA . TYR A 1 438 ? 44.540 10.171 2.010 1.00 82.25 438 TYR A CA 1
ATOM 3455 C C . TYR A 1 438 ? 45.628 10.090 0.941 1.00 82.25 438 TYR A C 1
ATOM 3457 O O . TYR A 1 438 ? 45.509 9.353 -0.026 1.00 82.25 438 TYR A O 1
ATOM 3465 N N . ASP A 1 439 ? 46.691 10.864 1.125 1.00 83.38 439 ASP A N 1
ATOM 3466 C CA . ASP A 1 439 ? 47.866 10.829 0.266 1.00 83.38 439 ASP A CA 1
ATOM 3467 C C . ASP A 1 439 ? 48.858 9.805 0.821 1.00 83.38 439 ASP A C 1
ATOM 3469 O O . ASP A 1 439 ? 49.489 10.015 1.861 1.00 83.38 439 ASP A O 1
ATOM 3473 N N . GLU A 1 440 ? 48.978 8.683 0.115 1.00 76.62 440 GLU A N 1
ATOM 3474 C CA . GLU A 1 440 ? 49.834 7.567 0.511 1.00 76.62 440 GLU A CA 1
ATOM 3475 C C . GLU A 1 440 ? 51.316 7.935 0.522 1.00 76.62 440 GLU A C 1
ATOM 3477 O O . GLU A 1 440 ? 52.071 7.418 1.344 1.00 76.62 440 GLU A O 1
ATOM 3482 N N . LEU A 1 441 ? 51.740 8.844 -0.362 1.00 79.88 441 LEU A N 1
ATOM 3483 C CA . LEU A 1 441 ? 53.144 9.238 -0.471 1.00 79.88 441 LEU A CA 1
ATOM 3484 C C . LEU A 1 441 ? 53.582 10.080 0.724 1.00 79.88 441 LEU A C 1
ATOM 3486 O O . LEU A 1 441 ? 54.733 9.998 1.153 1.00 79.88 441 LEU A O 1
ATOM 3490 N N . SER A 1 442 ? 52.675 10.899 1.258 1.00 82.94 442 SER A N 1
ATOM 3491 C CA . SER A 1 442 ? 52.955 11.753 2.412 1.00 82.94 442 SER A CA 1
ATOM 3492 C C . SER A 1 442 ? 52.453 11.192 3.745 1.00 82.94 442 SER A C 1
ATOM 3494 O O . SER A 1 442 ? 52.724 11.813 4.778 1.00 82.94 442 SER A O 1
ATOM 3496 N N . ASP A 1 443 ? 51.760 10.045 3.727 1.00 80.25 443 ASP A N 1
ATOM 3497 C CA . ASP A 1 443 ? 51.061 9.427 4.865 1.00 80.25 443 ASP A CA 1
ATOM 3498 C C . ASP A 1 443 ? 50.182 10.442 5.619 1.00 80.25 443 ASP A C 1
ATOM 3500 O O . ASP A 1 443 ? 50.142 10.523 6.851 1.00 80.25 443 ASP A O 1
ATOM 3504 N N . LYS A 1 444 ? 49.518 11.319 4.860 1.00 85.19 444 LYS A N 1
ATOM 3505 C CA . LYS A 1 444 ? 48.751 12.441 5.405 1.00 85.19 444 LYS A CA 1
ATOM 3506 C C . LYS A 1 444 ? 47.432 12.601 4.689 1.00 85.19 444 LYS A C 1
ATOM 3508 O O . LYS A 1 444 ? 47.254 12.255 3.531 1.00 85.19 444 LYS A O 1
ATOM 3513 N N . VAL A 1 445 ? 46.491 13.194 5.410 1.00 83.31 445 VAL A N 1
ATOM 3514 C CA . VAL A 1 445 ? 45.209 13.590 4.845 1.00 83.31 445 VAL A CA 1
ATOM 3515 C C . VAL A 1 445 ? 45.320 14.996 4.268 1.00 83.31 445 VAL A C 1
ATOM 3517 O O . VAL A 1 445 ? 45.749 15.921 4.962 1.00 83.31 445 VAL A O 1
ATOM 3520 N N . VAL A 1 446 ? 44.930 15.152 3.004 1.00 88.75 446 VAL A N 1
ATOM 3521 C CA . VAL A 1 446 ? 45.084 16.377 2.214 1.00 88.75 446 VAL A CA 1
ATOM 3522 C C . VAL A 1 446 ? 43.716 16.897 1.764 1.00 88.75 446 VAL A C 1
ATOM 3524 O O . VAL A 1 446 ? 42.831 16.145 1.357 1.00 88.75 446 VAL A O 1
ATOM 3527 N N . ASP A 1 447 ? 43.536 18.220 1.819 1.00 92.06 447 ASP A N 1
ATOM 3528 C CA . ASP A 1 447 ? 42.320 18.889 1.347 1.00 92.06 447 ASP A CA 1
ATOM 3529 C C . ASP A 1 447 ? 42.399 19.177 -0.165 1.00 92.06 447 ASP A C 1
ATOM 3531 O O . ASP A 1 447 ? 42.945 20.190 -0.608 1.00 92.06 447 ASP A O 1
ATOM 3535 N N . ARG A 1 448 ? 41.797 18.296 -0.965 1.00 93.50 448 ARG A N 1
ATOM 3536 C CA . ARG A 1 448 ? 41.675 18.370 -2.431 1.00 93.50 448 ARG A CA 1
ATOM 3537 C C . ARG A 1 448 ? 40.533 19.273 -2.920 1.00 93.50 448 ARG A C 1
ATOM 3539 O O . ARG A 1 448 ? 40.291 19.397 -4.124 1.00 93.50 448 ARG A O 1
ATOM 3546 N N . ARG A 1 449 ? 39.798 19.972 -2.040 1.00 93.56 449 ARG A N 1
ATOM 3547 C CA . ARG A 1 449 ? 38.700 20.865 -2.484 1.00 93.56 449 ARG A CA 1
ATOM 3548 C C . ARG A 1 449 ? 39.185 22.054 -3.307 1.00 93.56 449 ARG A C 1
ATOM 3550 O O . ARG A 1 449 ? 38.434 22.561 -4.133 1.00 93.56 449 ARG A O 1
ATOM 3557 N N . LYS A 1 450 ? 40.408 22.524 -3.047 1.00 91.19 450 LYS A N 1
ATOM 3558 C CA . LYS A 1 450 ? 40.985 23.725 -3.673 1.00 91.19 450 LYS A CA 1
ATOM 3559 C C . LYS A 1 450 ? 42.211 23.443 -4.536 1.00 91.19 450 LYS A C 1
ATOM 3561 O O . LYS A 1 450 ? 42.799 24.385 -5.058 1.00 91.19 450 LYS A O 1
ATOM 3566 N N . THR A 1 451 ? 42.612 22.183 -4.678 1.00 93.19 451 THR A N 1
ATOM 3567 C CA . THR A 1 451 ? 43.730 21.828 -5.555 1.00 93.19 451 THR A CA 1
ATOM 3568 C C . THR A 1 451 ? 43.385 22.164 -7.005 1.00 93.19 451 THR A C 1
ATOM 3570 O O . THR A 1 451 ? 42.211 22.092 -7.378 1.00 93.19 451 THR A O 1
ATOM 3573 N N . PRO A 1 452 ? 44.368 22.555 -7.832 1.00 95.38 452 PRO A N 1
ATOM 3574 C CA . PRO A 1 452 ? 44.125 22.846 -9.244 1.00 95.38 452 PRO A CA 1
ATOM 3575 C C . PRO A 1 452 ? 43.735 21.589 -10.028 1.00 95.38 452 PRO A C 1
ATOM 3577 O O . PRO A 1 452 ? 43.009 21.689 -11.013 1.00 95.38 452 PRO A O 1
ATOM 3580 N N . THR A 1 453 ? 44.179 20.421 -9.563 1.00 95.69 453 THR A N 1
ATOM 3581 C CA . THR A 1 453 ? 43.958 19.123 -10.196 1.00 95.69 453 THR A CA 1
ATOM 3582 C C . THR A 1 453 ? 43.338 18.113 -9.230 1.00 95.69 453 THR A C 1
ATOM 3584 O O . THR A 1 453 ? 43.456 18.252 -8.007 1.00 95.69 453 THR A O 1
ATOM 3587 N N . LEU A 1 454 ? 42.654 17.124 -9.808 1.00 95.88 454 LEU A N 1
ATOM 3588 C CA . LEU A 1 454 ? 42.171 15.906 -9.165 1.00 95.88 454 LEU A CA 1
ATOM 3589 C C . LEU A 1 454 ? 42.743 14.699 -9.918 1.00 95.88 454 LEU A C 1
ATOM 3591 O O . LEU A 1 454 ? 42.554 14.574 -11.132 1.00 95.88 454 LEU A O 1
ATOM 3595 N N . GLU A 1 455 ? 43.472 13.861 -9.199 1.00 95.12 455 GLU A N 1
ATOM 3596 C CA . GLU A 1 455 ? 44.203 12.697 -9.698 1.00 95.12 455 GLU A CA 1
ATOM 3597 C C . GLU A 1 455 ? 43.333 11.430 -9.674 1.00 95.12 455 GLU A C 1
ATOM 3599 O O . GLU A 1 455 ? 42.183 11.464 -9.236 1.00 95.12 455 GLU A O 1
ATOM 3604 N N . ALA A 1 456 ? 43.845 10.321 -10.217 1.00 91.50 456 ALA A N 1
ATOM 3605 C CA . ALA A 1 456 ? 43.104 9.059 -10.267 1.00 91.50 456 ALA A CA 1
ATOM 3606 C C . ALA A 1 456 ? 42.792 8.542 -8.854 1.00 91.50 456 ALA A C 1
ATOM 3608 O O . ALA A 1 456 ? 41.631 8.270 -8.563 1.00 91.50 456 ALA A O 1
ATOM 3609 N N . ASP A 1 457 ? 43.791 8.553 -7.972 1.00 88.19 457 ASP A N 1
ATOM 3610 C CA . ASP A 1 457 ? 43.665 8.114 -6.579 1.00 88.19 457 ASP A CA 1
ATOM 3611 C C . ASP A 1 457 ? 42.626 8.949 -5.808 1.00 88.19 457 ASP A C 1
ATOM 3613 O O . ASP A 1 457 ? 41.856 8.417 -5.009 1.00 88.19 457 ASP A O 1
ATOM 3617 N N . ASP A 1 458 ? 42.505 10.250 -6.120 1.00 90.50 458 ASP A N 1
ATOM 3618 C CA . ASP A 1 458 ? 41.457 11.100 -5.543 1.00 90.50 458 ASP A CA 1
ATOM 3619 C C . ASP A 1 458 ? 40.048 10.583 -5.924 1.00 90.50 458 ASP A C 1
ATOM 3621 O O . ASP A 1 458 ? 39.098 10.727 -5.152 1.00 90.50 458 ASP A O 1
ATOM 3625 N N . LEU A 1 459 ? 39.874 10.007 -7.122 1.00 90.19 459 LEU A N 1
ATOM 3626 C CA . LEU A 1 459 ? 38.596 9.445 -7.583 1.00 90.19 459 LEU A CA 1
ATOM 3627 C C . LEU A 1 459 ? 38.310 8.053 -7.018 1.00 90.19 459 LEU A C 1
ATOM 3629 O O . LEU A 1 459 ? 37.133 7.738 -6.785 1.00 90.19 459 LEU A O 1
ATOM 3633 N N . ASP A 1 460 ? 39.354 7.263 -6.782 1.00 84.81 460 ASP A N 1
ATOM 3634 C CA . ASP A 1 460 ? 39.266 5.982 -6.084 1.00 84.81 460 ASP A CA 1
ATOM 3635 C C . ASP A 1 460 ? 38.781 6.200 -4.645 1.00 84.81 460 ASP A C 1
ATOM 3637 O O . ASP A 1 460 ? 37.779 5.606 -4.228 1.00 84.81 460 ASP A O 1
ATOM 3641 N N . ASP A 1 461 ? 39.379 7.167 -3.943 1.00 83.12 461 ASP A N 1
ATOM 3642 C CA . ASP A 1 461 ? 38.982 7.578 -2.592 1.00 83.12 461 ASP A CA 1
ATOM 3643 C C . ASP A 1 461 ? 37.541 8.109 -2.537 1.00 83.12 461 ASP A C 1
ATOM 3645 O O . ASP A 1 461 ? 36.812 7.879 -1.569 1.00 83.12 461 ASP A O 1
ATOM 3649 N N . LEU A 1 462 ? 37.069 8.791 -3.587 1.00 85.44 462 LEU A N 1
ATOM 3650 C CA . LEU A 1 462 ? 35.676 9.244 -3.664 1.00 85.44 462 LEU A CA 1
ATOM 3651 C C . LEU A 1 462 ? 34.674 8.097 -3.857 1.00 85.44 462 LEU A C 1
ATOM 3653 O O . LEU A 1 462 ? 33.487 8.256 -3.533 1.00 85.44 462 LEU A O 1
ATOM 3657 N N . GLY A 1 463 ? 35.092 6.970 -4.436 1.00 85.25 463 GLY A N 1
ATOM 3658 C CA . GLY A 1 463 ? 34.188 5.903 -4.848 1.00 85.25 463 GLY A CA 1
ATOM 3659 C C . GLY A 1 463 ? 33.017 6.446 -5.682 1.00 85.25 463 GLY A C 1
ATOM 3660 O O . GLY A 1 463 ? 33.183 7.270 -6.581 1.00 85.25 463 GLY A O 1
ATOM 3661 N N . VAL A 1 464 ? 31.786 6.046 -5.355 1.00 80.56 464 VAL A N 1
ATOM 3662 C CA . VAL A 1 464 ? 30.566 6.481 -6.072 1.00 80.56 464 VAL A CA 1
ATOM 3663 C C . VAL A 1 464 ? 30.288 7.988 -5.931 1.00 80.56 464 VAL A C 1
ATOM 3665 O O . VAL A 1 464 ? 29.564 8.558 -6.754 1.00 80.56 464 VAL A O 1
ATOM 3668 N N . LEU A 1 465 ? 30.869 8.684 -4.940 1.00 84.31 465 LEU A N 1
ATOM 3669 C CA . LEU A 1 465 ? 30.685 10.136 -4.800 1.00 84.31 465 LEU A CA 1
ATOM 3670 C C . LEU A 1 465 ? 31.258 10.913 -5.995 1.00 84.31 465 LEU A C 1
ATOM 3672 O O . LEU A 1 465 ? 30.802 12.033 -6.246 1.00 84.31 465 LEU A O 1
ATOM 3676 N N . ARG A 1 466 ? 32.144 10.304 -6.803 1.00 89.94 466 ARG A N 1
ATOM 3677 C CA . ARG A 1 466 ? 32.614 10.874 -8.078 1.00 89.94 466 ARG A CA 1
ATOM 3678 C C . ARG A 1 466 ? 31.474 11.206 -9.053 1.00 89.94 466 ARG A C 1
ATOM 3680 O O . ARG A 1 466 ? 31.565 12.157 -9.824 1.00 89.94 466 ARG A O 1
ATOM 3687 N N . CYS A 1 467 ? 30.335 10.513 -8.956 1.00 87.69 467 CYS A N 1
ATOM 3688 C CA . CYS A 1 467 ? 29.137 10.824 -9.744 1.00 87.69 467 CYS A CA 1
ATOM 3689 C C . CYS A 1 467 ? 28.515 12.196 -9.440 1.00 87.69 467 CYS A C 1
ATOM 3691 O O . CYS A 1 467 ? 27.668 12.674 -10.196 1.00 87.69 467 CYS A O 1
ATOM 3693 N N . TYR A 1 468 ? 28.911 12.827 -8.336 1.00 89.56 468 TYR A N 1
ATOM 3694 C CA . TYR A 1 468 ? 28.371 14.100 -7.868 1.00 89.56 468 TYR A CA 1
ATOM 3695 C C . TYR A 1 468 ? 29.393 15.239 -7.937 1.00 89.56 468 TYR A C 1
ATOM 3697 O O . TYR A 1 468 ? 29.138 16.319 -7.398 1.00 89.56 468 TYR A O 1
ATOM 3705 N N . LEU A 1 469 ? 30.520 15.033 -8.629 1.00 93.00 469 LEU A N 1
ATOM 3706 C CA . LEU A 1 469 ? 31.482 16.091 -8.928 1.00 93.00 469 LEU A CA 1
ATOM 3707 C C . LEU A 1 469 ? 30.796 17.252 -9.654 1.00 93.00 469 LEU A C 1
ATOM 3709 O O . LEU A 1 469 ? 30.005 17.065 -10.583 1.00 93.00 469 LEU A O 1
ATOM 3713 N N . THR A 1 470 ? 31.070 18.477 -9.212 1.00 94.19 470 THR A N 1
ATOM 3714 C CA . THR A 1 470 ? 30.521 19.675 -9.853 1.00 94.19 470 THR A CA 1
ATOM 3715 C C . THR A 1 470 ? 31.203 19.916 -11.204 1.00 94.19 470 THR A C 1
ATOM 3717 O O . THR A 1 470 ? 32.279 19.379 -11.456 1.00 94.19 470 THR A O 1
ATOM 3720 N N . PRO A 1 471 ? 30.644 20.764 -12.087 1.00 95.12 471 PRO A N 1
ATOM 3721 C CA . PRO A 1 471 ? 31.339 21.162 -13.311 1.00 95.12 471 PRO A CA 1
ATOM 3722 C C . PRO A 1 471 ? 32.748 21.728 -13.071 1.00 95.12 471 PRO A C 1
ATOM 3724 O O . PRO A 1 471 ? 33.633 21.500 -13.887 1.00 95.12 471 PRO A O 1
ATOM 3727 N N . ALA A 1 472 ? 32.953 22.439 -11.956 1.00 95.75 472 ALA A N 1
ATOM 3728 C CA . ALA A 1 472 ? 34.265 22.950 -11.571 1.00 95.75 472 ALA A CA 1
ATOM 3729 C C . ALA A 1 472 ? 35.208 21.814 -11.159 1.00 95.75 472 ALA A C 1
ATOM 3731 O O . ALA A 1 472 ? 36.358 21.815 -11.568 1.00 95.75 472 ALA A O 1
ATOM 3732 N N . ASP A 1 473 ? 34.716 20.819 -10.415 1.00 95.94 473 ASP A N 1
ATOM 3733 C CA . ASP A 1 473 ? 35.513 19.646 -10.044 1.00 95.94 473 ASP A CA 1
ATOM 3734 C C . ASP A 1 473 ? 35.923 18.820 -11.271 1.00 95.94 473 ASP A C 1
ATOM 3736 O O . ASP A 1 473 ? 37.085 18.460 -11.410 1.00 95.94 473 ASP A O 1
ATOM 3740 N N . LEU A 1 474 ? 34.990 18.583 -12.200 1.00 95.94 474 LEU A N 1
ATOM 3741 C CA . LEU A 1 474 ? 35.244 17.819 -13.426 1.00 95.94 474 LEU A CA 1
ATOM 3742 C C . LEU A 1 474 ? 36.288 18.481 -14.333 1.00 95.94 474 LEU A C 1
ATOM 3744 O O . LEU A 1 474 ? 37.027 17.788 -15.021 1.00 95.94 474 LEU A O 1
ATOM 3748 N N . ALA A 1 475 ? 36.369 19.814 -14.324 1.00 95.12 475 ALA A N 1
ATOM 3749 C CA . ALA A 1 475 ? 37.381 20.554 -15.073 1.00 95.12 475 ALA A CA 1
ATOM 3750 C C . ALA A 1 475 ? 38.800 20.419 -14.489 1.00 95.12 475 ALA A C 1
ATOM 3752 O O . ALA A 1 475 ? 39.756 20.791 -15.162 1.00 95.12 475 ALA A O 1
ATOM 3753 N N . ARG A 1 476 ? 38.932 19.911 -13.255 1.00 96.06 476 ARG A N 1
ATOM 3754 C CA . ARG A 1 476 ? 40.214 19.680 -12.574 1.00 96.06 476 ARG A CA 1
ATOM 3755 C C . ARG A 1 476 ? 40.757 18.265 -12.778 1.00 96.06 476 ARG A C 1
ATOM 3757 O O . ARG A 1 476 ? 41.875 17.996 -12.356 1.00 96.06 476 ARG A O 1
ATOM 3764 N N . LEU A 1 477 ? 39.985 17.352 -13.369 1.00 96.38 477 LEU A N 1
ATOM 3765 C CA . LEU A 1 477 ? 40.424 15.969 -13.565 1.00 96.38 477 LEU A CA 1
ATOM 3766 C C . LEU A 1 477 ? 41.664 15.915 -14.458 1.00 96.38 477 LEU A C 1
ATOM 3768 O O . LEU A 1 477 ? 41.659 16.502 -15.537 1.00 96.38 477 LEU A O 1
ATOM 3772 N N . THR A 1 478 ? 42.697 15.191 -14.031 1.00 96.69 478 THR A N 1
ATOM 3773 C CA . THR A 1 478 ? 43.871 14.925 -14.870 1.00 96.69 478 THR A CA 1
ATOM 3774 C C . THR A 1 478 ? 43.547 13.920 -15.979 1.00 96.69 478 THR A C 1
ATOM 3776 O O . THR A 1 478 ? 42.555 13.192 -15.914 1.00 96.69 478 THR A O 1
ATOM 3779 N N . ALA A 1 479 ? 44.412 13.834 -16.995 1.00 94.38 479 ALA A N 1
ATOM 3780 C CA . ALA A 1 479 ? 44.288 12.836 -18.061 1.00 94.38 479 ALA A CA 1
ATOM 3781 C C . ALA A 1 479 ? 44.179 11.405 -17.500 1.00 94.38 479 ALA A C 1
ATOM 3783 O O . ALA A 1 479 ? 43.262 10.675 -17.869 1.00 94.38 479 ALA A O 1
ATOM 3784 N N . ALA A 1 480 ? 45.047 11.057 -16.541 1.00 93.31 480 ALA A N 1
ATOM 3785 C CA . ALA A 1 480 ? 45.056 9.748 -15.892 1.00 93.31 480 ALA A CA 1
ATOM 3786 C C . ALA A 1 480 ? 43.748 9.462 -15.139 1.00 93.31 480 ALA A C 1
ATOM 3788 O O . ALA A 1 480 ? 43.196 8.375 -15.273 1.00 93.31 480 ALA A O 1
ATOM 3789 N N . ALA A 1 481 ? 43.212 10.447 -14.405 1.00 94.31 481 ALA A N 1
ATOM 3790 C CA . ALA A 1 481 ? 41.939 10.309 -13.698 1.00 94.31 481 ALA A CA 1
ATOM 3791 C C . ALA A 1 481 ? 40.771 10.051 -14.662 1.00 94.31 481 ALA A C 1
ATOM 3793 O O . ALA A 1 481 ? 39.880 9.251 -14.382 1.00 94.31 481 ALA A O 1
ATOM 3794 N N . ILE A 1 482 ? 40.773 10.721 -15.817 1.00 92.50 482 ILE A N 1
ATOM 3795 C CA . ILE A 1 482 ? 39.756 10.519 -16.848 1.00 92.50 482 ILE A CA 1
ATOM 3796 C C . ILE A 1 482 ? 39.898 9.126 -17.467 1.00 92.50 482 ILE A C 1
ATOM 3798 O O . ILE A 1 482 ? 38.902 8.419 -17.560 1.00 92.50 482 ILE A O 1
ATOM 3802 N N . GLU A 1 483 ? 41.096 8.701 -17.864 1.00 90.00 483 GLU A N 1
ATOM 3803 C CA . GLU A 1 483 ? 41.307 7.380 -18.474 1.00 90.00 483 GLU A CA 1
ATOM 3804 C C . GLU A 1 483 ? 40.893 6.229 -17.555 1.00 90.00 483 GLU A C 1
ATOM 3806 O O . GLU A 1 483 ? 40.189 5.323 -18.004 1.00 90.00 483 GLU A O 1
ATOM 3811 N N . SER A 1 484 ? 41.265 6.285 -16.273 1.00 88.50 484 SER A N 1
ATOM 3812 C CA . SER A 1 484 ? 40.963 5.213 -15.322 1.00 88.50 484 SER A CA 1
ATOM 3813 C C . SER A 1 484 ? 39.483 5.140 -14.936 1.00 88.50 484 SER A C 1
ATOM 3815 O O . SER A 1 484 ? 38.980 4.052 -14.670 1.00 88.50 484 SER A O 1
ATOM 3817 N N . HIS A 1 485 ? 38.752 6.263 -14.966 1.00 90.50 485 HIS A N 1
ATOM 3818 C CA . HIS A 1 485 ? 37.392 6.336 -14.415 1.00 90.50 485 HIS A CA 1
ATOM 3819 C C . HIS A 1 485 ? 36.284 6.726 -15.406 1.00 90.50 485 HIS A C 1
ATOM 3821 O O . HIS A 1 485 ? 35.108 6.734 -15.027 1.00 90.50 485 HIS A O 1
ATOM 3827 N N . LEU A 1 486 ? 36.584 7.040 -16.672 1.00 87.56 486 LEU A N 1
ATOM 3828 C CA . LEU A 1 486 ? 35.568 7.487 -17.641 1.00 87.56 486 LEU A CA 1
ATOM 3829 C C . LEU A 1 486 ? 34.456 6.450 -17.849 1.00 87.56 486 LEU A C 1
ATOM 3831 O O . LEU A 1 486 ? 33.282 6.823 -17.937 1.00 87.56 486 LEU A O 1
ATOM 3835 N N . ALA A 1 487 ? 34.809 5.162 -17.901 1.00 80.94 487 ALA A N 1
ATOM 3836 C CA . ALA A 1 487 ? 33.849 4.072 -18.071 1.00 80.94 487 ALA A CA 1
ATOM 3837 C C . ALA A 1 487 ? 32.823 4.035 -16.926 1.00 80.94 487 ALA A C 1
ATOM 3839 O O . ALA A 1 487 ? 31.618 3.930 -17.167 1.00 80.94 487 ALA A O 1
ATOM 3840 N N . ASP A 1 488 ? 33.290 4.221 -15.693 1.00 79.62 488 ASP A N 1
ATOM 3841 C CA . ASP A 1 488 ? 32.437 4.267 -14.512 1.00 79.62 488 ASP A CA 1
ATOM 3842 C C . ASP A 1 488 ? 31.604 5.545 -14.468 1.00 79.62 488 ASP A C 1
ATOM 3844 O O . ASP A 1 488 ? 30.395 5.500 -14.226 1.00 79.62 488 ASP A O 1
ATOM 3848 N N . MET A 1 489 ? 32.219 6.697 -14.754 1.00 83.00 489 MET A N 1
ATOM 3849 C CA . MET A 1 489 ? 31.529 7.987 -14.714 1.00 83.00 489 MET A CA 1
ATOM 3850 C C . MET A 1 489 ? 30.451 8.129 -15.791 1.00 83.00 489 MET A C 1
ATOM 3852 O O . MET A 1 489 ? 29.489 8.872 -15.597 1.00 83.00 489 MET A O 1
ATOM 3856 N N . HIS A 1 490 ? 30.542 7.378 -16.889 1.00 78.00 490 HIS A N 1
ATOM 3857 C CA . HIS A 1 490 ? 29.478 7.300 -17.890 1.00 78.00 490 HIS A CA 1
ATOM 3858 C C . HIS A 1 490 ? 28.178 6.686 -17.325 1.00 78.00 490 HIS A C 1
ATOM 3860 O O . HIS A 1 490 ? 27.092 6.955 -17.838 1.00 78.00 490 HIS A O 1
ATOM 3866 N N . THR A 1 491 ? 28.252 5.880 -16.260 1.00 78.12 491 THR A N 1
ATOM 3867 C CA . THR A 1 491 ? 27.061 5.314 -15.594 1.00 78.12 491 THR A CA 1
ATOM 3868 C C . THR A 1 491 ? 26.425 6.266 -14.578 1.00 78.12 491 THR A C 1
ATOM 3870 O O . THR A 1 491 ? 25.315 6.019 -14.101 1.00 78.12 491 THR A O 1
ATOM 3873 N N . CYS A 1 492 ? 27.097 7.375 -14.260 1.00 81.38 492 CYS A N 1
ATOM 3874 C CA . CYS A 1 492 ? 26.602 8.350 -13.306 1.00 81.38 492 CYS A CA 1
ATOM 3875 C C . CYS A 1 492 ? 25.399 9.129 -13.867 1.00 81.38 492 CYS A C 1
ATOM 3877 O O . CYS A 1 492 ? 25.371 9.476 -15.051 1.00 81.38 492 CYS A O 1
ATOM 3879 N N . PRO A 1 493 ? 24.421 9.503 -13.020 1.00 81.56 493 PRO A N 1
ATOM 3880 C CA . PRO A 1 493 ? 23.295 10.351 -13.408 1.00 81.56 493 PRO A CA 1
ATOM 3881 C C . PRO A 1 493 ? 23.724 11.828 -13.533 1.00 81.56 493 PRO A C 1
ATOM 3883 O O . PRO A 1 493 ? 23.228 12.699 -12.816 1.00 81.56 493 PRO A O 1
ATOM 3886 N N . LEU A 1 494 ? 24.677 12.118 -14.423 1.00 82.19 494 LEU A N 1
ATOM 3887 C CA . LEU A 1 494 ? 25.231 13.457 -14.613 1.00 82.19 494 LEU A CA 1
ATOM 3888 C C . LEU A 1 494 ? 24.183 14.409 -15.203 1.00 82.19 494 LEU A C 1
ATOM 3890 O O . LEU A 1 494 ? 23.490 14.092 -16.170 1.00 82.19 494 LEU A O 1
ATOM 3894 N N . SER A 1 495 ? 24.108 15.627 -14.667 1.00 85.75 495 SER A N 1
ATOM 3895 C CA . SER A 1 495 ? 23.366 16.711 -15.317 1.00 85.75 495 SER A CA 1
ATOM 3896 C C . SER A 1 495 ? 24.025 17.114 -16.641 1.00 85.75 495 SER A C 1
ATOM 3898 O O . SER A 1 495 ? 25.229 16.942 -16.833 1.00 85.75 495 SER A O 1
ATOM 3900 N N . VAL A 1 496 ? 23.271 17.770 -17.531 1.00 84.94 496 VAL A N 1
ATOM 3901 C CA . VAL A 1 496 ? 23.796 18.290 -18.812 1.00 84.94 496 VAL A CA 1
ATOM 3902 C C . VAL A 1 496 ? 25.037 19.173 -18.613 1.00 84.94 496 VAL A C 1
ATOM 3904 O O . VAL A 1 496 ? 25.972 19.130 -19.413 1.00 84.94 496 VAL A O 1
ATOM 3907 N N . ARG A 1 497 ? 25.075 19.971 -17.536 1.00 90.06 497 ARG A N 1
ATOM 3908 C CA . ARG A 1 497 ? 26.225 20.833 -17.217 1.00 90.06 497 ARG A CA 1
ATOM 3909 C C . ARG A 1 497 ? 27.453 20.020 -16.809 1.00 90.06 497 ARG A C 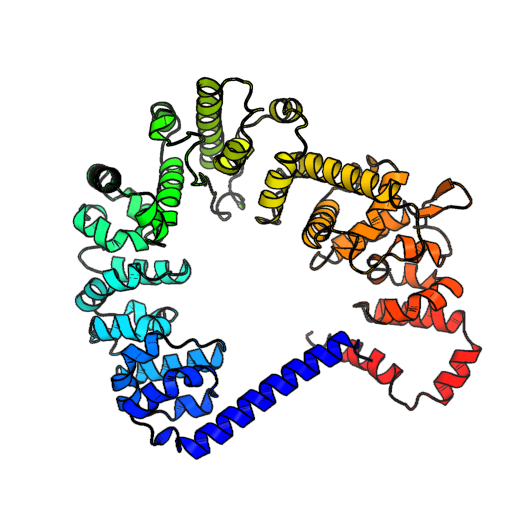1
ATOM 3911 O O . ARG A 1 497 ? 28.547 20.339 -17.261 1.00 90.06 497 ARG A O 1
ATOM 3918 N N . GLN A 1 498 ? 27.271 18.976 -16.000 1.00 91.69 498 GLN A N 1
ATOM 3919 C CA . GLN A 1 498 ? 28.352 18.071 -15.598 1.00 91.69 498 GLN A CA 1
ATOM 3920 C C . GLN A 1 498 ? 28.870 17.265 -16.793 1.00 91.69 498 GLN A C 1
ATOM 3922 O O . GLN A 1 498 ? 30.070 17.257 -17.033 1.00 91.69 498 GLN A O 1
ATOM 3927 N N . GLY A 1 499 ? 27.982 16.691 -17.612 1.00 88.19 499 GLY A N 1
ATOM 3928 C CA . GLY A 1 499 ? 28.380 15.959 -18.819 1.00 88.19 499 GLY A CA 1
ATOM 3929 C C . GLY A 1 499 ? 29.192 16.820 -19.794 1.00 88.19 499 GLY A C 1
ATOM 3930 O O . GLY A 1 499 ? 30.222 16.382 -20.296 1.00 88.19 499 GLY A O 1
ATOM 3931 N N . ARG A 1 500 ? 28.797 18.086 -20.003 1.00 88.81 500 ARG A N 1
ATOM 3932 C CA . ARG A 1 500 ? 29.582 19.039 -20.811 1.00 88.81 500 ARG A CA 1
ATOM 3933 C C . ARG A 1 500 ? 30.942 19.368 -20.196 1.00 88.81 500 ARG A C 1
ATOM 3935 O O . ARG A 1 500 ? 31.897 19.547 -20.943 1.00 88.81 500 ARG A O 1
ATOM 3942 N N . ALA A 1 501 ? 31.028 19.496 -18.874 1.00 91.56 501 ALA A N 1
ATOM 3943 C CA . ALA A 1 501 ? 32.291 19.779 -18.197 1.00 91.56 501 ALA A CA 1
ATOM 3944 C C . ALA A 1 501 ? 33.261 18.596 -18.301 1.00 91.56 501 ALA A C 1
ATOM 3946 O O . ALA A 1 501 ? 34.402 18.798 -18.699 1.00 91.56 501 ALA A O 1
ATOM 3947 N N . LEU A 1 502 ? 32.778 17.373 -18.057 1.00 91.56 502 LEU A N 1
ATOM 3948 C CA . LEU A 1 502 ? 33.553 16.146 -18.249 1.00 91.56 502 LEU A CA 1
ATOM 3949 C C . LEU A 1 502 ? 34.037 16.007 -19.697 1.00 91.56 502 LEU A C 1
ATOM 3951 O O . LEU A 1 502 ? 35.203 15.722 -19.942 1.00 91.56 502 LEU A O 1
ATOM 3955 N N . TYR A 1 503 ? 33.157 16.276 -20.663 1.00 86.06 503 TYR A N 1
ATOM 3956 C CA . TYR A 1 503 ? 33.514 16.259 -22.079 1.00 86.06 503 TYR A CA 1
ATOM 3957 C C . TYR A 1 503 ? 34.607 17.276 -22.425 1.00 86.06 503 TYR A C 1
ATOM 3959 O O . TYR A 1 503 ? 35.540 16.953 -23.153 1.00 86.06 503 TYR A O 1
ATOM 3967 N N . LYS A 1 504 ? 34.512 18.505 -21.900 1.00 91.38 504 LYS A N 1
ATOM 3968 C CA . LYS A 1 504 ? 35.553 19.523 -22.095 1.00 91.38 504 LYS A CA 1
ATOM 3969 C C . LYS A 1 504 ? 36.882 19.096 -21.477 1.00 91.38 504 LYS A C 1
ATOM 3971 O O . LYS A 1 504 ? 37.907 19.270 -22.121 1.00 91.38 504 LYS A O 1
ATOM 3976 N N . ALA A 1 505 ? 36.860 18.524 -20.273 1.00 91.31 505 ALA A N 1
ATOM 3977 C CA . ALA A 1 505 ? 38.060 17.995 -19.633 1.00 91.31 505 ALA A CA 1
ATOM 3978 C C . ALA A 1 505 ? 38.703 16.894 -20.497 1.00 91.31 505 ALA A C 1
ATOM 3980 O O . ALA A 1 505 ? 39.888 16.975 -20.805 1.00 91.31 505 ALA A O 1
ATOM 3981 N N . TYR A 1 506 ? 37.906 15.944 -21.000 1.00 90.81 506 TYR A N 1
ATOM 3982 C CA . TYR A 1 506 ? 38.376 14.905 -21.923 1.00 90.81 506 TYR A CA 1
ATOM 3983 C C . TYR A 1 506 ? 38.993 15.500 -23.199 1.00 90.81 506 TYR A C 1
ATOM 3985 O O . TYR A 1 506 ? 40.118 15.170 -23.556 1.00 90.81 506 TYR A O 1
ATOM 3993 N N . ALA A 1 507 ? 38.298 16.422 -23.872 1.00 88.75 507 ALA A N 1
ATOM 3994 C CA . ALA A 1 507 ? 38.787 17.031 -25.110 1.00 88.75 507 ALA A CA 1
ATOM 3995 C C . ALA A 1 507 ? 40.091 17.826 -24.914 1.00 88.75 507 ALA A C 1
ATOM 3997 O O . ALA A 1 507 ? 40.945 17.824 -25.799 1.00 88.75 507 ALA A O 1
ATOM 3998 N N . ASN A 1 508 ? 40.258 18.474 -23.757 1.00 91.44 508 ASN A N 1
ATOM 3999 C CA . ASN A 1 508 ? 41.479 19.203 -23.420 1.00 91.44 508 ASN A CA 1
ATOM 4000 C C . ASN A 1 508 ? 42.684 18.268 -23.237 1.00 91.44 508 ASN A C 1
ATOM 4002 O O . ASN A 1 508 ? 43.792 18.633 -23.620 1.00 91.44 508 ASN A O 1
ATOM 4006 N N . HIS A 1 509 ? 42.477 17.078 -22.666 1.00 91.88 509 HIS A N 1
ATOM 4007 C CA . HIS A 1 509 ? 43.548 16.107 -22.426 1.00 91.88 509 HIS A CA 1
ATOM 4008 C C . HIS A 1 509 ? 43.826 15.190 -23.629 1.00 91.88 509 HIS A C 1
ATOM 4010 O O . HIS A 1 509 ? 44.964 14.762 -23.805 1.00 91.88 509 HIS A O 1
ATOM 4016 N N . PHE A 1 510 ? 42.834 14.948 -24.497 1.00 89.56 510 PHE A N 1
ATOM 4017 C CA . PHE A 1 510 ? 42.930 14.020 -25.636 1.00 89.56 510 PHE A CA 1
ATOM 4018 C C . PHE A 1 510 ? 42.573 14.671 -26.991 1.00 89.56 510 PHE A C 1
ATOM 4020 O O . PHE A 1 510 ? 41.692 14.180 -27.707 1.00 89.56 510 PHE A O 1
ATOM 4027 N N . PRO A 1 511 ? 43.249 15.764 -27.401 1.00 80.56 511 PRO A N 1
ATOM 4028 C CA . PRO A 1 511 ? 42.866 16.550 -28.580 1.00 80.56 511 PRO A CA 1
ATOM 4029 C C . PRO A 1 511 ? 43.000 15.792 -29.913 1.00 80.56 511 PRO A C 1
ATOM 4031 O O . PRO A 1 511 ? 42.298 16.109 -30.874 1.00 80.56 511 PRO A O 1
ATOM 4034 N N . TYR A 1 512 ? 43.872 14.782 -29.988 1.00 77.81 512 TYR A N 1
ATOM 4035 C CA . TYR A 1 512 ? 44.091 13.991 -31.206 1.00 77.81 512 TYR A CA 1
ATOM 4036 C C . TYR A 1 512 ? 43.031 12.900 -31.390 1.00 77.81 512 TYR A C 1
ATOM 4038 O O . TYR A 1 512 ? 42.437 12.799 -32.459 1.00 77.81 512 TYR A O 1
ATOM 4046 N N . VAL A 1 513 ? 42.694 12.182 -30.313 1.00 68.81 513 VAL A N 1
ATOM 4047 C CA . VAL A 1 513 ? 41.584 11.211 -30.282 1.00 68.81 513 VAL A CA 1
ATOM 4048 C C . VAL A 1 513 ? 40.258 11.902 -30.622 1.00 68.81 513 VAL A C 1
ATOM 4050 O O . VAL A 1 513 ? 39.415 11.357 -31.329 1.00 68.81 513 VAL A O 1
ATOM 4053 N N . TYR A 1 514 ? 40.105 13.149 -30.176 1.00 59.16 514 TYR A N 1
ATOM 4054 C CA . TYR A 1 514 ? 38.952 13.999 -30.452 1.00 59.16 514 TYR A CA 1
ATOM 4055 C C . TYR A 1 514 ? 38.773 14.346 -31.935 1.00 59.16 514 TYR A C 1
ATOM 4057 O O . TYR A 1 514 ? 37.643 14.377 -32.430 1.00 59.16 514 TYR A O 1
ATOM 4065 N N . ARG A 1 515 ? 39.875 14.610 -32.646 1.00 56.75 515 ARG A N 1
ATOM 4066 C CA . ARG A 1 515 ? 39.846 14.961 -34.071 1.00 56.75 515 ARG A CA 1
ATOM 4067 C C . ARG A 1 515 ? 39.356 13.780 -34.907 1.00 56.75 515 ARG A C 1
ATOM 4069 O O . ARG A 1 515 ? 38.483 13.967 -35.7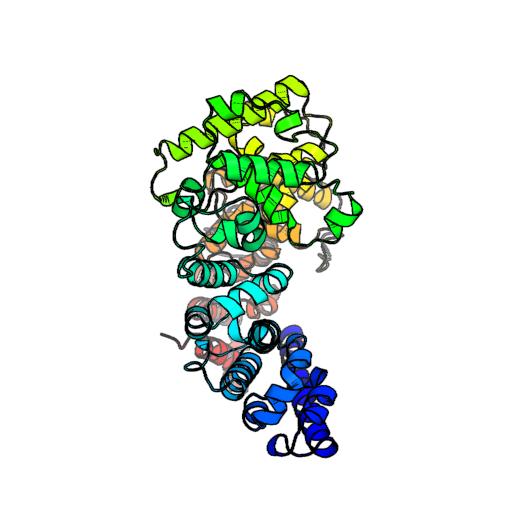49 1.00 56.75 515 ARG A O 1
ATOM 4076 N N . ASP A 1 516 ? 39.820 12.576 -34.588 1.00 50.53 516 ASP A N 1
ATOM 4077 C CA . ASP A 1 516 ? 39.425 11.350 -35.286 1.00 50.53 516 ASP A CA 1
ATOM 4078 C C . ASP A 1 516 ? 38.016 10.879 -34.899 1.00 50.53 516 ASP A C 1
ATOM 4080 O O . ASP A 1 516 ? 37.282 10.359 -35.741 1.00 50.53 516 ASP A O 1
ATOM 4084 N N . LEU A 1 517 ? 37.581 11.109 -33.654 1.00 50.81 517 LEU A N 1
ATOM 4085 C CA . LEU A 1 517 ? 36.203 10.842 -33.240 1.00 50.81 517 LEU A CA 1
ATOM 4086 C C . LEU A 1 517 ? 35.218 11.797 -33.908 1.00 50.81 517 LEU A C 1
ATOM 4088 O O . LEU A 1 517 ? 34.223 11.317 -34.429 1.00 50.81 517 LEU A O 1
ATOM 4092 N N . LEU A 1 518 ? 35.472 13.111 -33.964 1.00 48.56 518 LEU A N 1
ATOM 4093 C CA . LEU A 1 518 ? 34.573 14.058 -34.646 1.00 48.56 518 LEU A CA 1
ATOM 4094 C C . LEU A 1 518 ? 34.428 13.778 -36.144 1.00 48.56 518 LEU A C 1
ATOM 4096 O O . LEU A 1 518 ? 33.341 13.963 -36.685 1.00 48.56 518 LEU A O 1
ATOM 4100 N N . VAL A 1 519 ? 35.491 13.296 -36.789 1.00 48.81 519 VAL A N 1
ATOM 4101 C CA . VAL A 1 519 ? 35.460 12.879 -38.198 1.00 48.81 519 VAL A CA 1
ATOM 4102 C C . VAL A 1 519 ? 34.688 11.561 -38.382 1.00 48.81 519 VAL A C 1
ATOM 4104 O O . VAL A 1 519 ? 34.049 11.373 -39.411 1.00 48.81 519 VAL A O 1
ATOM 4107 N N . ASN A 1 520 ? 34.639 10.693 -37.364 1.00 40.66 520 ASN A N 1
ATOM 4108 C CA . ASN A 1 520 ? 33.881 9.430 -37.377 1.00 40.66 520 ASN A CA 1
ATOM 4109 C C . ASN A 1 520 ? 32.497 9.500 -36.678 1.00 40.66 520 ASN A C 1
ATOM 4111 O O . ASN A 1 520 ? 31.784 8.496 -36.584 1.00 40.66 520 ASN A O 1
ATOM 4115 N N . LEU A 1 521 ? 32.081 10.673 -36.184 1.00 41.25 521 LEU A N 1
ATOM 4116 C CA . LEU A 1 521 ? 30.935 10.863 -35.278 1.00 41.25 521 LEU A CA 1
ATOM 4117 C C . LEU A 1 521 ? 29.568 11.042 -35.960 1.00 41.25 521 LEU A C 1
ATOM 4119 O O . LEU A 1 521 ? 28.621 11.542 -35.347 1.00 41.25 521 LEU A O 1
ATOM 4123 N N . GLU A 1 522 ? 29.413 10.531 -37.181 1.00 43.12 522 GLU A N 1
ATOM 4124 C CA . GLU A 1 522 ? 28.087 10.205 -37.721 1.00 43.12 522 GLU A CA 1
ATOM 4125 C C . GLU A 1 522 ? 27.490 8.915 -37.112 1.00 43.12 522 GLU A C 1
ATOM 4127 O O . GLU A 1 522 ? 26.294 8.668 -37.278 1.00 43.12 522 GLU A O 1
ATOM 4132 N N . ASN A 1 523 ? 28.236 8.129 -36.315 1.00 44.03 523 ASN A N 1
ATOM 4133 C CA . ASN A 1 523 ? 27.736 6.870 -35.740 1.00 44.03 523 ASN A CA 1
ATOM 4134 C C . ASN A 1 523 ? 27.506 6.861 -34.206 1.00 44.03 523 ASN A C 1
ATOM 4136 O O . ASN A 1 523 ? 28.420 6.857 -33.386 1.00 44.03 523 ASN A O 1
ATOM 4140 N N . SER A 1 524 ? 26.210 6.807 -33.869 1.00 45.81 524 SER A N 1
ATOM 4141 C CA . SER A 1 524 ? 25.480 6.284 -32.690 1.00 45.81 524 SER A CA 1
ATOM 4142 C C . SER A 1 524 ? 25.940 6.552 -31.242 1.00 45.81 524 SER A C 1
ATOM 4144 O O . SER A 1 524 ? 25.090 6.917 -30.426 1.00 45.81 524 SER A O 1
ATOM 4146 N N . PHE A 1 525 ? 27.214 6.415 -30.871 1.00 49.03 525 PHE A N 1
ATOM 4147 C CA . PHE A 1 525 ? 27.603 6.318 -29.452 1.00 49.03 525 PHE A CA 1
ATOM 4148 C C . PHE A 1 525 ? 27.450 7.643 -28.679 1.00 49.03 525 PHE A C 1
ATOM 4150 O O . PHE A 1 525 ? 26.826 7.686 -27.617 1.00 49.03 525 PHE A O 1
ATOM 4157 N N . PHE A 1 526 ? 27.919 8.761 -29.240 1.00 53.44 526 PHE A N 1
ATOM 4158 C CA . PHE A 1 526 ? 27.764 10.084 -28.610 1.00 53.44 526 PHE A CA 1
ATOM 4159 C C . PHE A 1 526 ? 26.378 10.692 -28.821 1.00 53.44 526 PHE A C 1
ATOM 4161 O O . PHE A 1 526 ? 25.911 11.470 -27.985 1.00 53.44 526 PHE A O 1
ATOM 4168 N N . ARG A 1 527 ? 25.687 10.303 -29.903 1.00 51.88 527 ARG A N 1
ATOM 4169 C CA . ARG A 1 527 ? 24.284 10.671 -30.106 1.00 51.88 527 ARG A CA 1
ATOM 4170 C C . ARG A 1 527 ? 23.431 10.095 -28.988 1.00 51.88 527 ARG A C 1
ATOM 4172 O O . ARG A 1 527 ? 22.608 10.838 -28.482 1.00 51.88 527 ARG A O 1
ATOM 4179 N N . GLU A 1 528 ? 23.663 8.855 -28.546 1.00 52.31 528 GLU A N 1
ATOM 4180 C CA . GLU A 1 528 ? 22.973 8.270 -27.385 1.00 52.31 528 GLU A CA 1
ATOM 4181 C C . GLU A 1 528 ? 23.272 9.012 -26.079 1.00 52.31 528 GLU A C 1
ATOM 4183 O O . GLU A 1 528 ? 22.346 9.273 -25.316 1.00 52.31 528 GLU A O 1
ATOM 4188 N N . MET A 1 529 ? 24.519 9.413 -25.826 1.00 48.88 529 MET A N 1
ATOM 4189 C CA . MET A 1 529 ? 24.878 10.127 -24.594 1.00 48.88 529 MET A CA 1
ATOM 4190 C C . MET A 1 529 ? 24.217 11.522 -24.525 1.00 48.88 529 MET A C 1
ATOM 4192 O O . MET A 1 529 ? 23.681 11.920 -23.487 1.00 48.88 529 MET A O 1
ATOM 4196 N N . LEU A 1 530 ? 24.148 12.232 -25.659 1.00 46.12 530 LEU A N 1
ATOM 4197 C CA . LEU A 1 530 ? 23.393 13.484 -25.798 1.00 46.12 530 LEU A CA 1
ATOM 4198 C C . LEU A 1 530 ? 21.867 13.261 -25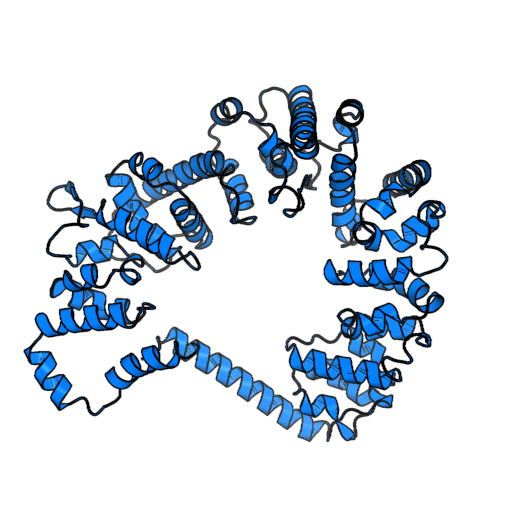.809 1.00 46.12 530 LEU A C 1
ATOM 4200 O O . LEU A 1 530 ? 21.138 14.042 -25.197 1.00 46.12 530 LEU A O 1
ATOM 4204 N N . PHE A 1 531 ? 21.357 12.195 -26.438 1.00 44.38 531 PHE A N 1
ATOM 4205 C CA . PHE A 1 531 ? 19.918 11.891 -26.491 1.00 44.38 531 PHE A CA 1
ATOM 4206 C C . PHE A 1 531 ? 19.354 11.453 -25.140 1.00 44.38 531 PHE A C 1
ATOM 4208 O O . PHE A 1 531 ? 18.226 11.822 -24.818 1.00 44.38 531 PHE A O 1
ATOM 4215 N N . VAL A 1 532 ? 20.105 10.683 -24.347 1.00 45.84 532 VAL A N 1
ATOM 4216 C CA . VAL A 1 532 ? 19.695 10.250 -23.001 1.00 45.84 532 VAL A CA 1
ATOM 4217 C C . VAL A 1 532 ? 19.602 11.463 -22.070 1.00 45.84 532 VAL A C 1
ATOM 4219 O O . VAL A 1 532 ? 18.596 11.620 -21.380 1.00 45.84 532 VAL A O 1
ATOM 4222 N N . CYS A 1 533 ? 20.546 12.406 -22.164 1.00 39.50 533 CYS A N 1
ATOM 4223 C CA . CYS A 1 533 ? 20.463 13.688 -21.459 1.00 39.50 533 CYS A CA 1
ATOM 4224 C C . CYS A 1 533 ? 19.249 14.545 -21.879 1.00 39.50 533 CYS A C 1
ATOM 4226 O O . CYS A 1 533 ? 18.660 15.224 -21.040 1.00 39.50 533 CYS A O 1
ATOM 4228 N N . VAL A 1 534 ? 18.848 14.517 -23.157 1.00 39.81 534 VAL A N 1
ATOM 4229 C CA . VAL A 1 534 ? 17.732 15.331 -23.682 1.00 39.81 534 VAL A CA 1
ATOM 4230 C C . VAL A 1 534 ? 16.355 14.692 -23.441 1.00 39.81 534 VAL A C 1
ATOM 4232 O O . VAL A 1 534 ? 15.384 15.412 -23.213 1.00 39.81 534 VAL A O 1
ATOM 4235 N N . LYS A 1 535 ? 16.231 13.357 -23.453 1.00 38.41 535 LYS A N 1
ATOM 4236 C CA . LYS A 1 535 ? 14.940 12.672 -23.232 1.00 38.41 535 LYS A CA 1
ATOM 4237 C C . LYS A 1 535 ? 14.526 12.592 -21.764 1.00 38.41 535 LYS A C 1
ATOM 4239 O O . LYS A 1 535 ? 13.330 12.549 -21.497 1.00 38.41 535 LYS A O 1
ATOM 4244 N N . GLN A 1 536 ? 15.473 12.571 -20.826 1.00 39.53 536 GLN A N 1
ATOM 4245 C CA . GLN A 1 536 ? 15.165 12.355 -19.407 1.00 39.53 536 GLN A CA 1
ATOM 4246 C C . GLN A 1 536 ? 14.754 13.638 -18.655 1.00 39.53 536 GLN A C 1
ATOM 4248 O O . GLN A 1 536 ? 14.221 13.545 -17.555 1.00 39.53 536 GLN A O 1
ATOM 4253 N N . TYR A 1 537 ? 14.921 14.819 -19.268 1.00 41.44 537 TYR A N 1
ATOM 4254 C CA . TYR A 1 537 ? 14.617 16.126 -18.662 1.00 41.44 537 TYR A CA 1
ATOM 4255 C C . TYR A 1 537 ? 13.630 16.998 -19.460 1.00 41.44 537 TYR A C 1
ATOM 4257 O O . TYR A 1 537 ? 13.498 18.183 -19.179 1.00 41.44 537 TYR A O 1
ATOM 4265 N N . ARG A 1 538 ? 12.874 16.440 -20.417 1.00 35.88 538 ARG A N 1
ATOM 4266 C CA . ARG A 1 538 ? 11.691 17.131 -20.967 1.00 35.88 538 ARG A CA 1
ATOM 4267 C C . ARG A 1 538 ? 10.438 16.785 -20.163 1.00 35.88 538 ARG A C 1
ATOM 4269 O O . ARG A 1 538 ? 9.637 15.964 -20.598 1.00 35.88 538 ARG A O 1
ATOM 4276 N N . CYS A 1 539 ? 10.323 17.411 -18.997 1.00 34.56 539 CYS A N 1
ATOM 4277 C CA . CYS A 1 539 ? 9.086 17.796 -18.303 1.00 34.56 539 CYS A CA 1
ATOM 4278 C C . CYS A 1 539 ? 9.454 18.937 -17.335 1.00 34.56 539 CYS A C 1
ATOM 4280 O O . CYS A 1 539 ? 9.498 18.734 -16.126 1.00 34.56 539 CYS A O 1
ATOM 4282 N N . ASP A 1 540 ? 9.923 20.046 -17.906 1.00 30.47 540 ASP A N 1
ATOM 4283 C CA . ASP A 1 540 ? 9.417 21.417 -17.728 1.00 30.47 540 ASP A CA 1
ATOM 4284 C C . ASP A 1 540 ? 10.154 22.328 -18.721 1.00 30.47 540 ASP A C 1
ATOM 4286 O O . ASP A 1 540 ? 11.409 22.300 -18.741 1.00 30.47 540 ASP A O 1
#

Organism: Ridgeia piscesae (NCBI:txid27915)

Secondary structure (DSSP, 8-state):
---HHHHHHHHHHHHHHHHHHHHHHHHHHHH--GGG--HHHHHHTTTTGGGS-HHHHTTS-HHHHHHTHHHHTT----SHHHHHHHHHHHHHHTT-GGGGGG--HHHHHHHHHHHTT-HHHHTTS-HHHHHHHHHHHTTS---HHHHHHHHHHHTTSTTTS-GGG--HHHHHHHTTTGGGS-HHHHTTS-HHHHHHHHHHHHHS---HHHHHH-TTTHHHHHHHHHHHHHS-HHHHHHS-TTTTT--TT----------TTTGGG-TT-HHHHHHHHHHHHHHHHHHHHH-S-GGG-HHHHHHHHHHHHHH--HHHHHTS---TTHHHHHHHHHHTS-S--SSTHHHHHHHHHHHHHHHHHHHHT---TT---SS-TT--HHHHHHHHHHHHHS-HHHHTTS-HHHHHHHHHHHHHH--S--HHHHHHHHHHHHHTEEETTTTEEE-TTS-S-B-HHHHHHHGGGGGG--HHHHTTB-HHHHHHHHHHHTTS---HHHHHHHHHHHHHH-HHHHHHHHHHTTSSHHHHHHHHHHHTT---

Foldseek 3Di:
DPDPVVVVVVVVVVVVLVVLVVVQVVCCVVLPQQLPDALVSCLVCLASLLSDDLVRLLNHDLRSCVSNLQSNQPRDNPDPSSLQSNLQSLCVSCVHLVCQQVDALVSCLSSVVSCLPPLSSLLRHHQVSLLSNQQVVLQDDDDLSSLLSNLVSNCVDPQLVQLCNQALVNCVSSVSSQVNVDDVSNVNHDPVRVVVNVVVVVPPPCPPVNVVVRPRCLVVLVVLLVVLLVDFLVRLLPAACVNNPLDLVDQAANDNDDDPPPCVPPVPDPSVVRLLSSLQSNVVNVCVVVHLCPQPRLSSCLRSVNSCLSRQDPVSVVPRDPPPPSLVVSLLVVLVDDLDDPSCLVSLVVVLVVLLVVVVVVVVVVPDPPDPDPDPPPDPLSSLLSNLSSVLPDDVVVLVPDDLVSQLVCQQSSLSRDDPDDLVSLVSSLQSLQCRHQDPVVRDGHRNPPDQADELSSDNSNHNSVLSQDLSHLLRYDPRNCVVCVVVNLPRPDAPSNVVSNVVSNCVRCVPVVVVCVVVVVDDDVCVSVVVNVVVPPPD